Protein AF-A0ABD1M3B3-F1 (afdb_monomer)

InterPro domains:
  IPR004838 Aminotransferases, class-I, pyridoxal-phosphate-binding site [PS00105] (265-278)
  IPR004839 Aminotransferase, class I/classII, large domain [PF00155] (40-420)
  IPR015421 Pyridoxal phosphate-dependent transferase, major domain [G3DSA:3.40.640.10] (62-314)
  IPR015422 Pyridoxal phosphate-dependent transferase, small domain [G3DSA:3.90.1150.10] (28-419)
  IPR015424 Pyridoxal phosphate-dependent transferase [SSF53383] (8-425)
  IPR050478 Ethylene and sulfur compound biosynthesis-related protein [PTHR43795] (4-423)

pLDDT: mean 74.89, std 31.93, range [21.72, 98.94]

Radius of gyration: 35.31 Å; Cα contacts (8 Å, |Δi|>4): 858; chains: 1; bounding box: 116×100×85 Å

Organism: NCBI:txid520843

Mean predicted aligned error: 16.24 Å

Sequence (623 aa):
MALSKIATNDKHGENSPYFDGWKAYDSNPFHPTKNTQGVIQMGLAENQLCFDLIEEWIRNNPKASICTAEGVNWFKYIANFQDYHGLPEFRNAVANFMSKVRGGRVRFDPDRILMSGGATGANELIMFCLADAGDAFLVPSPYYPAFVRDLCWRTRVQLIPVECHSVNNFMITREALEEAYKKAKDDNINVKGLIITNPSNPLGTTMDRETLRSIVGFINEKNIHLVCDEIYAATVFSAPCFVSVSEVMHEIEHCKSDLIHIIYSLSKDLGLPGFRVGIVYSYNDGVVNSGRKMSSFGLVSSQTQHFLAAMLSDENFVERFLAESSRRLAARHSQFTKGLEKVNVTCLPSNAGLFCWMNLRNLLKEKTFEGEMMLWRLIIN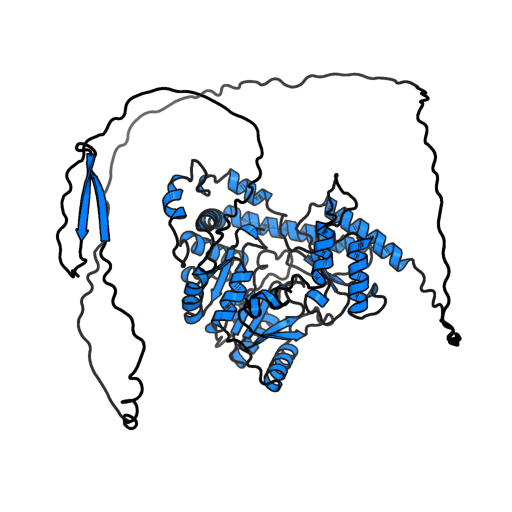EVKLNVSPGSAFGCSEPGWYRVCFANMDDETVDVALKRIRAFVGKETAKPVELKRWKSNLRLSFSSRRFDENVMSPHSPMPHSPLTTLLIFSHSFPTYSNQKSPPKLEICETQTHGVSPVIGLKGCPLYPSIPAFTYDETHFPRTSEMKNKEQLTELRDNLKTSTLLSRRSTTVHVTYKDTESGRIKSRTSMGGHYNSVHQEPEFGPFKEIRIDDDNSWTNLYNMGTLKLQSFIYRYESMGP

Nearest PDB structures (foldseek):
  1iax-assembly1_B  TM=9.905E-01  e=4.269E-64  Solanum lycopersicum
  1iay-assembly1_A-2  TM=9.897E-01  e=6.215E-64  Solanum lycopersicum
  3piu-assembly1_A-2  TM=9.895E-01  e=1.878E-57  Malus domestica
  1b8g-assembly1_B  TM=9.713E-01  e=7.955E-58  Malus domestica
  1ynu-assembly1_A  TM=9.800E-01  e=1.098E-57  Malus domestica

Solvent-accessible surface area (backbone atoms only — not comparable to full-atom values): 38216 Å² total; per-residue (Å²): 134,88,71,54,75,73,78,70,43,80,68,79,47,84,83,40,78,75,46,54,34,55,54,48,27,76,76,35,52,45,32,94,81,89,26,76,80,24,18,41,86,17,59,59,74,36,35,59,85,52,53,68,60,53,52,52,49,48,74,76,40,50,55,42,36,52,89,32,92,74,10,40,86,48,33,72,59,39,75,68,54,74,63,56,76,54,60,66,62,28,35,46,16,51,25,50,43,58,14,52,57,52,73,60,76,47,85,54,64,41,89,34,52,27,49,10,46,14,46,60,38,23,50,29,48,51,38,62,69,63,45,55,70,65,25,28,30,37,32,54,22,49,30,57,56,60,48,64,40,40,42,19,59,86,50,41,30,42,78,44,65,21,73,31,46,74,94,65,74,47,53,78,50,73,65,36,52,51,50,40,52,48,51,36,50,77,71,72,40,56,68,42,28,38,44,48,49,43,33,23,47,51,48,5,31,59,57,54,70,66,52,52,47,52,51,54,50,52,30,56,75,70,71,27,30,38,38,37,35,33,38,31,47,56,30,47,40,42,80,74,74,75,63,57,69,76,62,52,51,79,75,43,84,89,56,61,52,62,34,39,34,36,34,32,31,47,32,45,53,77,35,40,56,90,65,24,45,9,28,34,40,43,67,21,67,69,50,40,60,53,43,35,63,55,14,65,84,25,59,50,49,43,66,56,39,50,30,47,17,52,53,46,59,33,60,69,56,46,54,52,47,51,55,50,48,14,52,50,48,35,52,48,50,50,54,52,53,58,50,34,48,79,62,79,37,52,57,53,89,54,28,21,48,40,39,40,26,32,49,44,50,88,74,35,91,43,90,36,63,69,29,33,54,52,52,49,50,43,37,35,72,74,56,20,37,19,52,37,57,24,63,62,26,57,31,86,56,51,28,33,30,35,40,29,64,30,64,65,60,72,68,59,51,51,52,50,45,52,40,49,44,57,50,50,52,54,64,69,67,54,76,87,74,81,74,75,78,77,90,79,82,86,84,78,89,80,90,81,81,90,84,90,86,92,85,86,90,84,86,85,87,86,85,86,91,81,90,85,90,88,86,86,87,88,82,88,89,88,88,87,83,89,82,83,86,87,79,91,79,87,80,89,79,86,82,85,84,82,82,88,88,91,82,92,84,83,86,82,82,86,83,84,83,82,84,84,79,88,80,90,82,83,86,84,88,87,84,90,82,91,87,89,89,90,88,85,86,87,78,90,89,88,81,89,88,81,92,76,84,87,74,83,80,70,53,76,52,72,50,66,42,87,89,78,72,49,78,48,74,51,76,54,80,89,73,91,84,82,89,82,91,80,87,80,88,78,78,88,81,76,88,81,87,83,83,88,83,90,82,91,78,90,82,86,86,86,78,94,74,82,88,75,85,84,81,85,81,82,82,82,80,79,134

Secondary structure (DSSP, 8-state):
----TTTSSGGGSTTSGGGHHHHHHHHSB-BTTTBTTSBEE-SS----TTHHHHHHHHHH-GGG-TTSTTTGGGHHHHHH---TT--HHHHHHHHHHHHHHTTTSS---GGGEEEEEHHHHHHHHHHHHH--TT-EEEEEES--TTHHHHHHTTT--EEEEEE--GGGTT---HHHHHHHHHHHHHTT--EEEEEEESS-TTT--PPPHHHHHHHHHHHHHHT-EEEEE-TTGGG--SSSPP--HHHHHTTSTT--GGGEEEEEETTSSS--GGGTEEEEEES-HHHHHHHHHHGGGSPPPHHHHHHHHHHHH-HHHHHHHHHHHHHHHHHHHHHHHHHHHTTT-EE----SSSEEEEE-GGG-SSSSHHHHHHHHHHIIIII-EE-EEGGGGT-SSTTEEEEE-SSS-HHHHHHHHHHHHHHHHHHHHS-----------------------------------------------------PPPPPPP-PPP----------------PPPPP--------------------SS-SS-------------PEEEEEE-TTT--EEEEEE----------PPP-PPPP---------------------------------

Foldseek 3Di:
DDDDPLVPDPLLCPPPPQCPLVVQCVVFPDDVPPHPPAFDEFADQFFPLCVVLVVVVCVVCVCLFCPDPNVVVCVVVLVPDQQLLADLLLLVLVQVLVCVLVVVLDGADSSQKGWFQFLLRVLLLLLLLFDAAQAEAEEEPLADLCCSVSNDSVRNYYYQYQAADVVVLRQRDLVSVCVSVVVCVVVVHHYQYYEYEAVGVPAQAGHDLVSLLSRQVSCVVVVHAYEYEDQFSLFFQDDDHHDDNRNNQVVDPPRPQQRYKYKYGCCNLVRPSVQRTIIIGGPHPSSSVSSSVVRSVGPGRSSSSSSSSVQSVPPVSSVCSSVVSSNSSNVQVVLLQVLCVVLVKHWRDHRTGQWTWTAQCVLFPDFDQVSLSVVQCCCCPPLSYSWGFSVSSVHPTGGIIITGGNPDDPVVSVSSSVSVNVVSVVSVPDDPPPPPPPPDDDDDDDDDDDDDDDDDDDDDDDDDDDDDDDDDDDDDDDDDDDDDDDDDDDDDDDDDDDDDDDDDDDDDDDDDDDDDDDDDDDDDDDDDDDDDDDDPPDDDDDDDDDDDDDDQDKDKDWDADPVPRDIDIDIDGDDDDDDDDDDDDDDDDDDDDDDDDDDDDDDDDDDDDDDDDDDDDDDDDDD

Structure (mmCIF, N/CA/C/O backbone):
data_AF-A0ABD1M3B3-F1
#
_entry.id   AF-A0ABD1M3B3-F1
#
loop_
_atom_site.group_PDB
_atom_site.id
_atom_site.type_symbol
_atom_site.label_atom_id
_atom_site.label_alt_id
_atom_site.label_comp_id
_atom_site.label_asym_id
_atom_site.label_entity_id
_atom_site.label_seq_id
_atom_site.pdbx_PDB_ins_code
_atom_site.Cartn_x
_atom_site.Cartn_y
_atom_site.Cartn_z
_atom_site.occupancy
_atom_site.B_iso_or_equiv
_atom_site.auth_seq_id
_atom_site.auth_comp_id
_atom_site.auth_asym_id
_atom_site.auth_atom_id
_atom_site.pdbx_PDB_model_num
ATOM 1 N N . MET A 1 1 ? -26.801 -27.645 -6.910 1.00 53.56 1 MET A N 1
ATOM 2 C CA . MET A 1 1 ? -25.353 -27.738 -6.622 1.00 53.56 1 MET A CA 1
ATOM 3 C C . MET A 1 1 ? -25.037 -26.788 -5.483 1.00 53.56 1 MET A C 1
ATOM 5 O O . MET A 1 1 ? -25.302 -25.604 -5.627 1.00 53.56 1 MET A O 1
ATOM 9 N N . ALA A 1 2 ? -24.548 -27.296 -4.352 1.00 85.56 2 ALA A N 1
ATOM 10 C CA . ALA A 1 2 ? -24.109 -26.459 -3.240 1.00 85.56 2 ALA A CA 1
ATOM 11 C C . ALA A 1 2 ? -22.666 -26.010 -3.510 1.00 85.56 2 ALA A C 1
ATOM 13 O O . ALA A 1 2 ? -21.747 -26.826 -3.476 1.00 85.56 2 ALA A O 1
ATOM 14 N N . LEU A 1 3 ? -22.478 -24.735 -3.847 1.00 92.38 3 LEU A N 1
ATOM 15 C CA . LEU A 1 3 ? -21.152 -24.121 -3.904 1.00 92.38 3 LEU A CA 1
ATOM 16 C C . LEU A 1 3 ? -20.519 -24.109 -2.496 1.00 92.38 3 LEU A C 1
ATOM 18 O O . LEU A 1 3 ? -21.208 -24.273 -1.487 1.00 92.38 3 LEU A O 1
ATOM 22 N N . SER A 1 4 ? -19.196 -23.938 -2.411 1.00 92.50 4 SER A N 1
ATOM 23 C CA . SER A 1 4 ? -18.504 -23.886 -1.116 1.00 92.50 4 SER A CA 1
ATOM 24 C C . SER A 1 4 ? -18.949 -22.671 -0.292 1.00 92.50 4 SER A C 1
ATOM 26 O O . SER A 1 4 ? -19.319 -21.639 -0.848 1.00 92.50 4 SER A O 1
ATOM 28 N N . LYS A 1 5 ? -18.818 -22.742 1.041 1.00 89.69 5 LYS A N 1
ATOM 29 C CA . LYS A 1 5 ? -19.130 -21.606 1.932 1.00 89.69 5 LYS A CA 1
ATOM 30 C C . LYS A 1 5 ? -18.359 -20.328 1.582 1.00 89.69 5 LYS A C 1
ATOM 32 O O . LYS A 1 5 ? -18.838 -19.249 1.896 1.00 89.69 5 LYS A O 1
ATOM 37 N N . ILE A 1 6 ? -17.161 -20.448 1.001 1.00 89.94 6 ILE A N 1
ATOM 38 C CA . ILE A 1 6 ? -16.349 -19.300 0.566 1.00 89.94 6 ILE A CA 1
ATOM 39 C C . ILE A 1 6 ? -16.962 -18.664 -0.684 1.00 89.94 6 ILE A C 1
ATOM 41 O O . ILE A 1 6 ? -17.043 -17.447 -0.762 1.00 89.94 6 ILE A O 1
ATOM 45 N N . ALA A 1 7 ? -17.437 -19.482 -1.625 1.00 89.06 7 ALA A N 1
ATOM 46 C CA . ALA A 1 7 ? -18.037 -19.013 -2.870 1.00 89.06 7 ALA A CA 1
ATOM 47 C C . ALA A 1 7 ? -19.453 -18.435 -2.694 1.00 89.06 7 ALA A C 1
ATOM 49 O O . ALA A 1 7 ? -19.888 -17.652 -3.529 1.00 89.06 7 ALA A O 1
ATOM 50 N N . THR A 1 8 ? -20.182 -18.822 -1.641 1.00 88.06 8 THR A N 1
ATOM 51 C CA . THR A 1 8 ? -21.558 -18.351 -1.389 1.00 88.06 8 THR A CA 1
ATOM 52 C C . THR A 1 8 ? -21.674 -17.300 -0.296 1.00 88.06 8 THR A C 1
ATOM 54 O O . THR A 1 8 ? -22.787 -16.868 -0.012 1.00 88.06 8 THR A O 1
ATOM 57 N N . ASN A 1 9 ? -20.589 -16.954 0.402 1.00 78.25 9 ASN A N 1
ATOM 58 C CA . ASN A 1 9 ? -20.665 -15.933 1.441 1.00 78.25 9 ASN A CA 1
ATOM 59 C C . ASN A 1 9 ? -20.536 -14.532 0.828 1.00 78.25 9 ASN A C 1
ATOM 61 O O . ASN A 1 9 ? -19.706 -14.298 -0.042 1.00 78.25 9 ASN A O 1
ATOM 65 N N . ASP A 1 10 ? -21.306 -13.567 1.330 1.00 73.62 10 ASP A N 1
ATOM 66 C CA . ASP A 1 10 ? -21.228 -12.163 0.892 1.00 73.62 10 ASP A CA 1
ATOM 67 C C . ASP A 1 10 ? -19.967 -11.436 1.410 1.00 73.62 10 ASP A C 1
ATOM 69 O O . ASP A 1 10 ? -19.881 -10.208 1.398 1.00 73.62 10 ASP A O 1
ATOM 73 N N . LYS A 1 11 ? -18.955 -12.183 1.878 1.00 70.75 11 LYS A N 1
ATOM 74 C CA . LYS A 1 11 ? -17.730 -11.631 2.474 1.00 70.75 11 LYS A CA 1
ATOM 75 C C . LYS A 1 11 ? -16.667 -11.246 1.439 1.00 70.75 11 LYS A C 1
ATOM 77 O O . LYS A 1 11 ? -15.611 -10.764 1.832 1.00 70.75 11 LYS A O 1
ATOM 82 N N . HIS A 1 12 ? -16.937 -11.406 0.138 1.00 67.25 12 HIS A N 1
ATOM 83 C CA . HIS A 1 12 ? -16.050 -10.916 -0.929 1.00 67.25 12 HIS A CA 1
ATOM 84 C C . HIS A 1 12 ? -15.931 -9.379 -0.937 1.00 67.25 12 HIS A C 1
ATOM 86 O O . HIS A 1 12 ? -14.924 -8.828 -1.379 1.00 67.25 12 HIS A O 1
ATOM 92 N N . GLY A 1 13 ? -16.942 -8.686 -0.400 1.00 65.00 13 GLY A N 1
ATOM 93 C CA . GLY A 1 13 ? -16.920 -7.243 -0.171 1.00 65.00 13 GLY A CA 1
ATOM 94 C C . GLY A 1 13 ? -17.637 -6.405 -1.229 1.00 65.00 13 GLY A C 1
ATOM 95 O O . GLY A 1 13 ? -17.949 -5.262 -0.931 1.00 65.00 13 GLY A O 1
ATOM 96 N N . GLU A 1 14 ? -17.989 -6.941 -2.403 1.00 65.06 14 GLU A N 1
ATOM 97 C CA . GLU A 1 14 ? -18.651 -6.193 -3.502 1.00 65.06 14 GLU A CA 1
ATOM 98 C C . GLU A 1 14 ? -19.984 -5.525 -3.113 1.00 65.06 14 GLU A C 1
ATOM 100 O O . GLU A 1 14 ? -20.383 -4.511 -3.694 1.00 65.06 14 GLU A O 1
ATOM 105 N N . ASN A 1 15 ? -20.650 -6.062 -2.089 1.00 62.75 15 ASN A N 1
ATOM 106 C CA . ASN A 1 15 ? -21.891 -5.525 -1.530 1.00 62.75 15 ASN A CA 1
ATOM 107 C C . ASN A 1 15 ? -21.659 -4.503 -0.400 1.00 62.75 15 ASN A C 1
ATOM 109 O O . ASN A 1 15 ? -22.619 -4.041 0.214 1.00 62.75 15 ASN A O 1
ATOM 113 N N . SER A 1 16 ? -20.406 -4.140 -0.108 1.00 66.00 16 SER A N 1
ATOM 114 C CA . SER A 1 16 ? -20.088 -3.130 0.901 1.00 66.00 16 SER A CA 1
ATOM 115 C C . SER A 1 16 ? -20.623 -1.757 0.470 1.00 66.00 16 SER A C 1
ATOM 117 O O . SER A 1 16 ? -20.380 -1.350 -0.672 1.00 66.00 16 SER A O 1
ATOM 119 N N . PRO A 1 17 ? -21.270 -0.996 1.377 1.00 59.69 17 PRO A N 1
ATOM 120 C CA . PRO A 1 17 ? -21.697 0.379 1.118 1.00 59.69 17 PRO A CA 1
ATOM 121 C C . PRO A 1 17 ? -20.567 1.268 0.594 1.00 59.69 17 PRO A C 1
ATOM 123 O O . PRO A 1 17 ? -20.832 2.203 -0.143 1.00 59.69 17 PRO A O 1
ATOM 126 N N . TYR A 1 18 ? -19.305 0.942 0.908 1.00 66.94 18 TYR A N 1
ATOM 127 C CA . TYR A 1 18 ? -18.104 1.610 0.398 1.00 66.94 18 TYR A CA 1
ATOM 128 C C . TYR A 1 18 ? -18.037 1.705 -1.139 1.00 66.94 18 TYR A C 1
ATOM 130 O O . TYR A 1 18 ? -17.476 2.661 -1.677 1.00 66.94 18 TYR A O 1
ATOM 138 N N . PHE A 1 19 ? -18.619 0.744 -1.864 1.00 79.00 19 PHE A N 1
ATOM 139 C CA . PHE A 1 19 ? -18.605 0.740 -3.327 1.00 79.00 19 PHE A CA 1
ATOM 140 C C . PHE A 1 19 ? -19.585 1.740 -3.955 1.00 79.00 19 PHE A C 1
ATOM 142 O O . PHE A 1 19 ? -19.525 1.928 -5.169 1.00 79.00 19 PHE A O 1
ATOM 149 N N . ASP A 1 20 ? -20.444 2.422 -3.184 1.00 80.25 20 ASP A N 1
ATOM 150 C CA . ASP A 1 20 ? -21.363 3.432 -3.734 1.00 80.25 20 ASP A CA 1
ATOM 151 C C . ASP A 1 20 ? -20.597 4.558 -4.452 1.00 80.25 20 ASP A C 1
ATOM 153 O O . ASP A 1 20 ? -20.980 4.963 -5.549 1.00 80.25 20 ASP A O 1
ATOM 157 N N . GLY A 1 21 ? -19.468 5.012 -3.895 1.00 82.44 21 GLY A N 1
ATOM 158 C CA . GLY A 1 21 ? -18.613 6.018 -4.534 1.00 82.44 21 GLY A CA 1
ATOM 159 C C . GLY A 1 21 ? -17.979 5.533 -5.839 1.00 82.44 21 GLY A C 1
ATOM 160 O O . GLY A 1 21 ? -17.918 6.279 -6.818 1.00 82.44 21 GLY A O 1
ATOM 161 N N . TRP A 1 22 ? -17.584 4.258 -5.887 1.00 85.25 22 TRP A N 1
ATOM 162 C CA . TRP A 1 22 ? -17.053 3.632 -7.098 1.00 85.25 22 TRP A CA 1
ATOM 163 C C . TRP A 1 22 ? -18.127 3.495 -8.184 1.00 85.25 22 TRP A C 1
ATOM 165 O O . TRP A 1 22 ? -17.922 3.916 -9.317 1.00 85.25 22 TRP A O 1
ATOM 175 N N . LYS A 1 23 ? -19.315 2.996 -7.826 1.00 88.50 23 LYS A N 1
ATOM 176 C CA . LYS A 1 23 ? -20.467 2.877 -8.736 1.00 88.50 23 LYS A CA 1
ATOM 177 C C . LYS A 1 23 ? -20.912 4.245 -9.266 1.00 88.50 23 LYS A C 1
ATOM 179 O O . LYS A 1 23 ? -21.269 4.377 -10.438 1.00 88.50 23 LYS A O 1
ATOM 184 N N . ALA A 1 24 ? -20.877 5.279 -8.427 1.00 89.38 24 ALA A N 1
ATOM 185 C CA . ALA A 1 24 ? -21.174 6.647 -8.839 1.00 89.38 24 ALA A CA 1
ATOM 186 C C . ALA A 1 24 ? -20.135 7.199 -9.828 1.00 89.38 24 ALA A C 1
ATOM 188 O O . ALA A 1 24 ? -20.508 7.891 -10.776 1.00 89.38 24 ALA A O 1
ATOM 189 N N . TYR A 1 25 ? -18.852 6.877 -9.637 1.00 93.06 25 TYR A N 1
ATOM 190 C CA . TYR A 1 25 ? -17.811 7.200 -10.609 1.00 93.06 25 TYR A CA 1
ATOM 191 C C . TYR A 1 25 ? -18.026 6.475 -11.940 1.00 93.06 25 TYR A C 1
ATOM 193 O O . TYR A 1 25 ? -18.108 7.139 -12.968 1.00 93.06 25 TYR A O 1
ATOM 201 N N . ASP A 1 26 ? -18.207 5.154 -11.923 1.00 92.69 26 ASP A N 1
ATOM 202 C CA . ASP A 1 26 ? -18.371 4.351 -13.142 1.00 92.69 26 ASP A CA 1
ATOM 203 C C . ASP A 1 26 ? -19.613 4.757 -13.953 1.00 92.69 26 ASP A C 1
ATOM 205 O O . ASP A 1 26 ? -19.591 4.761 -15.183 1.00 92.69 26 ASP A O 1
ATOM 209 N N . SER A 1 27 ? -20.702 5.132 -13.275 1.00 95.25 27 SER A N 1
ATOM 210 C CA . SER A 1 27 ? -21.942 5.566 -13.933 1.00 95.25 27 SER A CA 1
ATOM 211 C C . SER A 1 27 ? -21.880 6.983 -14.509 1.00 95.25 27 SER A C 1
ATOM 213 O O . SER A 1 27 ? -22.611 7.287 -15.452 1.00 95.25 27 SER A O 1
ATOM 215 N N . ASN A 1 28 ? -21.036 7.862 -13.966 1.00 96.38 28 ASN A N 1
ATOM 216 C CA . ASN A 1 28 ? -20.939 9.253 -14.398 1.00 96.38 28 ASN A CA 1
ATOM 217 C C . ASN A 1 28 ? -19.499 9.786 -14.274 1.00 96.38 28 ASN A C 1
ATOM 219 O O . ASN A 1 28 ? -19.262 10.705 -13.486 1.00 96.38 28 ASN A O 1
ATOM 223 N N . PRO A 1 29 ? -18.525 9.248 -15.028 1.00 97.12 29 PRO A N 1
ATOM 224 C CA . PRO A 1 29 ? -17.118 9.582 -14.837 1.00 97.12 29 PRO A CA 1
ATOM 225 C C . PRO A 1 29 ? -16.820 10.995 -15.335 1.00 97.12 29 PRO A C 1
ATOM 227 O O . PRO A 1 29 ? -17.254 11.393 -16.421 1.00 97.12 29 PRO A O 1
ATOM 230 N N . PHE A 1 30 ? -16.064 11.764 -14.551 1.00 97.69 30 PHE A N 1
ATOM 231 C CA . PHE A 1 30 ? -15.554 13.061 -14.983 1.00 97.69 30 PHE A CA 1
ATOM 232 C C . PHE A 1 30 ? -14.670 12.915 -16.220 1.00 97.69 30 PHE A C 1
ATOM 234 O O . PHE A 1 30 ? -13.826 12.025 -16.306 1.00 97.69 30 PHE A O 1
ATOM 241 N N . HIS A 1 31 ? -14.834 13.844 -17.155 1.00 95.94 31 HIS A N 1
ATOM 242 C CA . HIS A 1 31 ? -13.918 14.022 -18.268 1.00 95.94 31 HIS A CA 1
ATOM 243 C C . HIS A 1 31 ? -13.795 15.522 -18.562 1.00 95.94 31 HIS A C 1
ATOM 245 O O . HIS A 1 31 ? -14.830 16.181 -18.707 1.00 95.94 31 HIS A O 1
ATOM 251 N N . PRO A 1 32 ? -12.575 16.066 -18.735 1.00 91.25 32 PRO A N 1
ATOM 252 C CA . PRO A 1 32 ? -12.340 17.513 -18.823 1.00 91.25 32 PRO A CA 1
ATOM 253 C C . PRO A 1 32 ? -13.091 18.205 -19.969 1.00 91.25 32 PRO A C 1
ATOM 255 O O . PRO A 1 32 ? -13.437 19.375 -19.859 1.00 91.25 32 PRO A O 1
ATOM 258 N N . THR A 1 33 ? -13.381 17.488 -21.058 1.00 93.56 33 THR A N 1
ATOM 259 C CA . THR A 1 33 ? -14.189 17.997 -22.182 1.00 93.56 33 THR A CA 1
ATOM 260 C C . THR A 1 33 ? -15.542 17.300 -22.373 1.00 93.56 33 THR A C 1
ATOM 262 O O . THR A 1 33 ? -16.529 17.968 -22.663 1.00 93.56 33 THR A O 1
ATOM 265 N N . LYS A 1 34 ? -15.625 15.972 -22.211 1.00 96.56 34 LYS A N 1
ATOM 266 C CA . LYS A 1 34 ? -16.842 15.190 -22.505 1.00 96.56 34 LYS A CA 1
ATOM 267 C C . LYS A 1 34 ? -17.871 15.182 -21.374 1.00 96.56 34 LYS A C 1
ATOM 269 O O . LYS A 1 34 ? -19.051 15.006 -21.646 1.00 96.56 34 LYS A O 1
ATOM 274 N N . ASN A 1 35 ? -17.437 15.338 -20.122 1.00 97.06 35 ASN A N 1
ATOM 275 C CA . ASN A 1 35 ? -18.315 15.273 -18.956 1.00 97.06 35 ASN A CA 1
ATOM 276 C C . ASN A 1 35 ? -17.750 16.085 -17.781 1.00 97.06 35 ASN A C 1
ATOM 278 O O . ASN A 1 35 ? -17.280 15.546 -16.775 1.00 97.06 35 ASN A O 1
ATOM 282 N N . THR A 1 36 ? -17.797 17.411 -17.904 1.00 96.31 36 THR A N 1
ATOM 283 C CA . THR A 1 36 ? -17.213 18.339 -16.918 1.00 96.31 36 THR A CA 1
ATOM 284 C C . THR A 1 36 ? -17.933 18.342 -15.570 1.00 96.31 36 THR A C 1
ATOM 286 O O . THR A 1 36 ? -17.390 18.842 -14.584 1.00 96.31 36 THR A O 1
ATOM 289 N N . GLN A 1 37 ? -19.145 17.782 -15.511 1.00 96.50 37 GLN A N 1
ATOM 290 C CA . GLN A 1 37 ? -19.959 17.625 -14.298 1.00 96.50 37 GLN A CA 1
ATOM 291 C C . GLN A 1 37 ? -19.928 16.191 -13.746 1.00 96.50 37 GLN A C 1
ATOM 293 O O . GLN A 1 37 ? -20.610 15.888 -12.767 1.00 96.50 37 GLN A O 1
ATOM 298 N N . GLY A 1 38 ? -19.129 15.306 -14.347 1.00 97.88 38 GLY A N 1
ATOM 299 C CA . GLY A 1 38 ? -18.947 13.944 -13.862 1.00 97.88 38 GLY A CA 1
ATOM 300 C C . GLY A 1 38 ? -18.234 13.887 -12.511 1.00 97.88 38 GLY A C 1
ATOM 301 O O . GLY A 1 38 ? -17.681 14.882 -12.026 1.00 97.88 38 GLY A O 1
ATOM 302 N N . VAL A 1 39 ? -18.257 12.707 -11.905 1.00 98.12 39 VAL A N 1
ATOM 303 C CA . VAL A 1 39 ? -17.599 12.376 -10.643 1.00 98.12 39 VAL A CA 1
ATOM 304 C C . VAL A 1 39 ? -16.090 12.288 -10.857 1.00 98.12 39 VAL A C 1
ATOM 306 O O . VAL A 1 39 ? -15.630 11.544 -11.720 1.00 98.12 39 VAL A O 1
ATOM 309 N N . ILE A 1 40 ? -15.308 13.042 -10.085 1.00 98.38 40 ILE A N 1
ATOM 310 C CA . ILE A 1 40 ? -13.839 12.952 -10.112 1.00 98.38 40 ILE A CA 1
ATOM 311 C C . ILE A 1 40 ? -13.403 11.800 -9.206 1.00 98.38 40 ILE A C 1
ATOM 313 O O . ILE A 1 40 ? -13.858 11.697 -8.064 1.00 98.38 40 ILE A O 1
ATOM 317 N N . GLN A 1 41 ? -12.517 10.943 -9.713 1.00 97.44 41 GLN A N 1
ATOM 318 C CA . GLN A 1 41 ? -11.990 9.803 -8.971 1.00 97.44 41 GLN A CA 1
ATOM 319 C C . GLN A 1 41 ? -10.887 10.240 -8.004 1.00 97.44 41 GLN A C 1
ATOM 321 O O . GLN A 1 41 ? -9.773 10.520 -8.433 1.00 97.44 41 GLN A O 1
ATOM 326 N N . MET A 1 42 ? -11.185 10.251 -6.704 1.00 97.56 42 MET A N 1
ATOM 327 C CA . MET A 1 42 ? -10.226 10.523 -5.623 1.00 97.56 42 MET A CA 1
ATOM 328 C C . MET A 1 42 ? -10.240 9.416 -4.553 1.00 97.56 42 MET A C 1
ATOM 330 O O . MET A 1 42 ? -9.707 9.591 -3.460 1.00 97.56 42 MET A O 1
ATOM 334 N N . GLY A 1 43 ? -10.875 8.273 -4.834 1.00 94.12 43 GLY A N 1
ATOM 335 C CA . GLY A 1 43 ? -10.970 7.138 -3.911 1.00 94.12 43 GLY A CA 1
ATOM 336 C C . GLY A 1 43 ? -9.904 6.067 -4.154 1.00 94.12 43 GLY A C 1
ATOM 337 O O . GLY A 1 43 ? -9.760 5.144 -3.348 1.00 94.12 43 GLY A O 1
ATOM 338 N N . LEU A 1 44 ? -9.160 6.171 -5.258 1.00 91.75 44 LEU A N 1
ATOM 339 C CA . LEU A 1 44 ? -8.229 5.155 -5.737 1.00 91.75 44 LEU A CA 1
ATOM 340 C C . LEU A 1 44 ? -6.779 5.622 -5.591 1.00 91.75 44 LEU A C 1
ATOM 342 O O . LEU A 1 44 ? -6.359 6.603 -6.196 1.00 91.75 44 LEU A O 1
ATOM 346 N N . ALA A 1 45 ? -6.011 4.893 -4.782 1.00 95.56 45 ALA A N 1
ATOM 347 C CA . ALA A 1 45 ? -4.600 5.176 -4.544 1.00 95.56 45 ALA A CA 1
ATOM 348 C C . ALA A 1 45 ? -3.746 4.654 -5.711 1.00 95.56 45 ALA A C 1
ATOM 350 O O . ALA A 1 45 ? -3.196 3.549 -5.641 1.00 95.56 45 ALA A O 1
ATOM 351 N N . GLU A 1 46 ? -3.680 5.441 -6.778 1.00 95.88 46 GLU A N 1
ATOM 352 C CA . GLU A 1 46 ? -2.841 5.237 -7.959 1.00 95.88 46 GLU A CA 1
ATOM 353 C C . GLU A 1 46 ? -1.821 6.362 -8.085 1.00 95.88 46 GLU A C 1
ATOM 355 O O . GLU A 1 46 ? -2.122 7.509 -7.762 1.00 95.88 46 GLU A O 1
ATOM 360 N N . ASN A 1 47 ? -0.621 6.020 -8.551 1.00 98.19 47 ASN A N 1
ATOM 361 C CA . ASN A 1 47 ? 0.419 6.992 -8.848 1.00 98.19 47 ASN A CA 1
ATOM 362 C C . ASN A 1 47 ? 0.613 7.061 -10.359 1.00 98.19 47 ASN A C 1
ATOM 364 O O . ASN A 1 47 ? 1.106 6.111 -10.958 1.00 98.19 47 ASN A O 1
ATOM 368 N N . GLN A 1 48 ? 0.207 8.174 -10.957 1.00 98.12 48 GLN A N 1
ATOM 369 C CA . GLN A 1 48 ? 0.367 8.447 -12.386 1.00 98.12 48 GLN A CA 1
ATOM 370 C C . GLN A 1 48 ? 1.334 9.615 -12.626 1.00 98.12 48 GLN A C 1
ATOM 372 O O . GLN A 1 48 ? 1.571 10.009 -13.764 1.00 98.12 48 GLN A O 1
ATOM 377 N N . LEU A 1 49 ? 1.921 10.171 -11.558 1.00 98.12 49 LEU A N 1
ATOM 378 C CA . LEU A 1 49 ? 2.709 11.400 -11.624 1.00 98.12 49 LEU A CA 1
ATOM 379 C C . LEU A 1 49 ? 4.068 11.225 -12.308 1.00 98.12 49 LEU A C 1
ATOM 381 O O . LEU A 1 49 ? 4.717 12.235 -12.548 1.00 98.12 49 LEU A O 1
ATOM 385 N N . CYS A 1 50 ? 4.519 9.997 -12.587 1.00 98.19 50 CYS A N 1
ATOM 386 C CA . CYS A 1 50 ? 5.871 9.708 -13.088 1.00 98.19 50 CYS A CA 1
ATOM 387 C C . CYS A 1 50 ? 5.913 8.741 -14.281 1.00 98.19 50 CYS A C 1
ATOM 389 O O . CYS A 1 50 ? 6.971 8.175 -14.570 1.00 98.19 50 CYS A O 1
ATOM 391 N N . PHE A 1 51 ? 4.790 8.511 -14.968 1.00 98.06 51 PHE A N 1
ATOM 392 C CA . PHE A 1 51 ? 4.779 7.618 -16.132 1.00 98.06 51 PHE A CA 1
ATOM 393 C C . PHE A 1 51 ? 5.624 8.133 -17.292 1.00 98.06 51 PHE A C 1
ATOM 395 O O . PHE A 1 51 ? 6.254 7.328 -17.966 1.00 98.06 51 PHE A O 1
ATOM 402 N N . ASP A 1 52 ? 5.742 9.447 -17.463 1.00 98.50 52 ASP A N 1
ATOM 403 C CA . ASP A 1 52 ? 6.648 10.069 -18.431 1.00 98.50 52 ASP A CA 1
ATOM 404 C C . ASP A 1 52 ? 8.100 9.588 -18.276 1.00 98.50 52 ASP A C 1
ATOM 406 O O . ASP A 1 52 ? 8.753 9.320 -19.282 1.00 98.50 52 ASP A O 1
ATOM 410 N N . LEU A 1 53 ? 8.587 9.406 -17.041 1.00 98.69 53 LEU A N 1
ATOM 411 C CA . LEU A 1 53 ? 9.945 8.911 -16.779 1.00 98.69 53 LEU A CA 1
ATOM 412 C C . LEU A 1 53 ? 10.108 7.450 -17.211 1.00 98.69 53 LEU A C 1
ATOM 414 O O . LEU A 1 53 ? 11.125 7.082 -17.797 1.00 98.69 53 LEU A O 1
ATOM 418 N N . ILE A 1 54 ? 9.105 6.617 -16.921 1.00 98.62 54 ILE A N 1
ATOM 419 C CA . ILE A 1 54 ? 9.100 5.197 -17.294 1.00 98.62 54 ILE A CA 1
ATOM 420 C C . ILE A 1 54 ? 8.981 5.061 -18.816 1.00 98.62 54 ILE A C 1
ATOM 422 O O . ILE A 1 54 ? 9.717 4.292 -19.424 1.00 98.62 54 ILE A O 1
ATOM 426 N N . GLU A 1 55 ? 8.100 5.828 -19.456 1.00 98.62 55 GLU A N 1
ATOM 427 C CA . GLU A 1 55 ? 7.946 5.833 -20.910 1.00 98.62 55 GLU A CA 1
ATOM 428 C C . GLU A 1 55 ? 9.206 6.324 -21.631 1.00 98.62 55 GLU A C 1
ATOM 430 O O . GLU A 1 55 ? 9.596 5.742 -22.644 1.00 98.62 55 GLU A O 1
ATOM 435 N N . GLU A 1 56 ? 9.857 7.376 -21.121 1.00 98.69 56 GLU A N 1
ATOM 436 C CA . GLU A 1 56 ? 11.156 7.847 -21.614 1.00 98.69 56 GLU A CA 1
ATOM 437 C C . GLU A 1 56 ? 12.197 6.726 -21.528 1.00 98.69 56 GLU A C 1
ATOM 439 O O . GLU A 1 56 ? 12.868 6.427 -22.519 1.00 98.69 56 GLU A O 1
ATOM 444 N N . TRP A 1 57 ? 12.281 6.049 -20.378 1.00 98.69 57 TRP A N 1
ATOM 445 C CA . TRP A 1 57 ? 13.194 4.926 -20.190 1.00 98.69 57 TRP A CA 1
ATOM 446 C C . TRP A 1 57 ? 12.906 3.778 -21.163 1.00 98.69 57 TRP A C 1
ATOM 448 O O . TRP A 1 57 ? 13.831 3.277 -21.798 1.00 98.69 57 TRP A O 1
ATOM 458 N N . ILE A 1 58 ? 11.636 3.402 -21.348 1.00 98.50 58 ILE A N 1
ATOM 459 C CA . ILE A 1 58 ? 11.223 2.339 -22.278 1.00 98.50 58 ILE A CA 1
ATOM 460 C C . ILE A 1 58 ? 11.671 2.657 -23.708 1.00 98.50 58 ILE A C 1
ATOM 462 O O . ILE A 1 58 ? 12.252 1.795 -24.367 1.00 98.50 58 ILE A O 1
ATOM 466 N N . ARG A 1 59 ? 11.435 3.886 -24.191 1.00 98.12 59 ARG A N 1
ATOM 467 C CA . ARG A 1 59 ? 11.823 4.294 -25.555 1.00 98.12 59 ARG A CA 1
ATOM 468 C C . ARG A 1 59 ? 13.336 4.216 -25.771 1.00 98.12 59 ARG A C 1
ATOM 470 O O . ARG A 1 59 ? 13.769 3.866 -26.864 1.00 98.12 59 ARG A O 1
ATOM 477 N N . ASN A 1 60 ? 14.121 4.498 -24.733 1.00 98.31 60 ASN A N 1
ATOM 478 C CA . ASN A 1 60 ? 15.583 4.468 -24.789 1.00 98.31 60 ASN A CA 1
ATOM 479 C C . ASN A 1 60 ? 16.180 3.066 -24.570 1.00 98.31 60 ASN A C 1
ATOM 481 O O . ASN A 1 60 ? 17.357 2.856 -24.858 1.00 98.31 60 ASN A O 1
ATOM 485 N N . ASN A 1 61 ? 15.389 2.097 -24.096 1.00 98.25 61 ASN A N 1
ATOM 486 C CA . ASN A 1 61 ? 15.854 0.757 -23.728 1.00 98.25 61 ASN A CA 1
ATOM 487 C C . ASN A 1 61 ? 15.025 -0.363 -24.391 1.00 98.25 61 ASN A C 1
ATOM 489 O O . ASN A 1 61 ? 14.498 -1.238 -23.696 1.00 98.25 61 ASN A O 1
ATOM 493 N N . PRO A 1 62 ? 14.933 -0.421 -25.736 1.00 97.25 62 PRO A N 1
ATOM 494 C CA . PRO A 1 62 ? 14.082 -1.395 -26.428 1.00 97.25 62 PRO A CA 1
ATOM 495 C C . PRO A 1 62 ? 14.460 -2.857 -26.133 1.00 97.25 62 PRO A C 1
ATOM 497 O O . PRO A 1 62 ? 13.592 -3.729 -26.142 1.00 97.25 62 PRO A O 1
ATOM 500 N N . LYS A 1 63 ? 15.728 -3.129 -25.789 1.00 96.75 63 LYS A N 1
ATOM 501 C CA . LYS A 1 63 ? 16.234 -4.461 -25.401 1.00 96.75 63 LYS A CA 1
ATOM 502 C C . LYS A 1 63 ? 15.559 -5.055 -24.162 1.00 96.75 63 LYS A C 1
ATOM 504 O O . LYS A 1 63 ? 15.589 -6.269 -24.004 1.00 96.75 63 LYS A O 1
ATOM 509 N N . ALA A 1 64 ? 14.972 -4.227 -23.295 1.00 97.19 64 ALA A N 1
ATOM 510 C CA . ALA A 1 64 ? 14.308 -4.684 -22.074 1.00 97.19 64 ALA A CA 1
ATOM 511 C C . ALA A 1 64 ? 12.970 -5.402 -22.341 1.00 97.19 64 ALA A C 1
ATOM 513 O O . ALA A 1 64 ? 12.419 -6.046 -21.450 1.00 97.19 64 ALA A O 1
ATOM 514 N N . SER A 1 65 ? 12.423 -5.285 -23.555 1.00 96.44 65 SER A N 1
ATOM 515 C CA . SER A 1 65 ? 11.191 -5.959 -23.959 1.00 96.44 65 SER A CA 1
ATOM 516 C C . SER A 1 65 ? 11.494 -7.108 -24.913 1.00 96.44 65 SER A C 1
ATOM 518 O O . SER A 1 65 ? 12.087 -6.916 -25.966 1.00 96.44 65 SER A O 1
ATOM 520 N N . ILE A 1 66 ? 10.989 -8.302 -24.605 1.00 97.00 66 ILE A N 1
ATOM 521 C CA . ILE A 1 66 ? 11.116 -9.483 -25.479 1.00 97.00 66 ILE A CA 1
ATOM 522 C C . ILE A 1 66 ? 10.277 -9.390 -26.767 1.00 97.00 66 ILE A C 1
ATOM 524 O O . ILE A 1 66 ? 10.312 -10.301 -27.590 1.00 97.00 66 ILE A O 1
ATOM 528 N N . CYS A 1 67 ? 9.484 -8.326 -26.922 1.00 96.06 67 CYS A N 1
ATOM 529 C CA . CYS A 1 67 ? 8.611 -8.091 -28.073 1.00 96.06 67 CYS A CA 1
ATOM 530 C C . CYS A 1 67 ? 9.166 -7.027 -29.036 1.00 96.06 67 CYS A C 1
ATOM 532 O O . CYS A 1 67 ? 8.435 -6.550 -29.901 1.00 96.06 67 CYS A O 1
ATOM 534 N N . THR A 1 68 ? 10.431 -6.635 -28.884 1.00 96.75 68 THR A N 1
ATOM 535 C CA . THR A 1 68 ? 11.145 -5.735 -29.802 1.00 96.75 68 THR A CA 1
ATOM 536 C C . THR A 1 68 ? 12.149 -6.517 -30.644 1.00 96.75 68 THR A C 1
ATOM 538 O O . THR A 1 68 ? 12.526 -7.639 -30.295 1.00 96.75 68 THR A O 1
ATOM 541 N N . ALA A 1 69 ? 12.615 -5.925 -31.747 1.00 97.31 69 ALA A N 1
ATOM 542 C CA . ALA A 1 69 ? 13.643 -6.539 -32.587 1.00 97.31 69 ALA A CA 1
ATOM 543 C C . ALA A 1 69 ? 14.947 -6.782 -31.805 1.00 97.31 69 ALA A C 1
ATOM 545 O O . ALA A 1 69 ? 15.647 -7.763 -32.035 1.00 97.31 69 ALA A O 1
ATOM 546 N N . GLU A 1 70 ? 15.251 -5.912 -30.844 1.00 96.50 70 GLU A N 1
ATOM 547 C CA . GLU A 1 70 ? 16.461 -5.958 -30.037 1.00 96.50 70 GLU A CA 1
ATOM 548 C C . GLU A 1 70 ? 16.375 -6.958 -28.874 1.00 96.50 70 GLU A C 1
ATOM 550 O O . GLU A 1 70 ? 17.411 -7.464 -28.437 1.00 96.50 70 GLU A O 1
ATOM 555 N N . GLY A 1 71 ? 15.171 -7.247 -28.362 1.00 96.62 71 GLY A N 1
ATOM 556 C CA . GLY A 1 71 ? 14.955 -8.160 -27.233 1.00 96.62 71 GLY A CA 1
ATOM 557 C C . GLY A 1 71 ? 14.455 -9.561 -27.605 1.00 96.62 71 GLY A C 1
ATOM 558 O O . GLY A 1 71 ? 14.521 -10.465 -26.770 1.00 96.62 71 GLY A O 1
ATOM 559 N N . VAL A 1 72 ? 14.003 -9.790 -28.846 1.00 97.50 72 VAL A N 1
ATOM 560 C CA . VAL A 1 72 ? 13.374 -11.058 -29.284 1.00 97.50 72 VAL A CA 1
ATOM 561 C C . VAL A 1 72 ? 14.234 -12.306 -29.036 1.00 97.50 72 VAL A C 1
ATOM 563 O O . VAL A 1 72 ? 13.699 -13.387 -28.792 1.00 97.50 72 VAL A O 1
ATOM 566 N N . ASN A 1 73 ? 15.564 -12.171 -29.000 1.00 96.88 73 ASN A N 1
ATOM 567 C CA . ASN A 1 73 ? 16.483 -13.280 -28.717 1.00 96.88 73 ASN A CA 1
ATOM 568 C C . ASN A 1 73 ? 16.269 -13.908 -27.327 1.00 96.88 73 ASN A C 1
ATOM 570 O O . ASN A 1 73 ? 16.552 -15.090 -27.134 1.00 96.88 73 ASN A O 1
ATOM 574 N N . TRP A 1 74 ? 15.722 -13.153 -26.370 1.00 97.19 74 TRP A N 1
ATOM 575 C CA . TRP A 1 74 ? 15.391 -13.651 -25.034 1.00 97.19 74 TRP A CA 1
ATOM 576 C C . TRP A 1 74 ? 14.023 -14.336 -24.960 1.00 97.19 74 TRP A C 1
ATOM 578 O O . TRP A 1 74 ? 13.751 -15.029 -23.978 1.00 97.19 74 TRP A O 1
ATOM 588 N N . PHE A 1 75 ? 13.172 -14.203 -25.987 1.00 98.12 75 PHE A N 1
ATOM 589 C CA . PHE A 1 75 ? 11.784 -14.671 -25.956 1.00 98.12 75 PHE A CA 1
ATOM 590 C C . PHE A 1 75 ? 11.672 -16.141 -25.549 1.00 98.12 75 PHE A C 1
ATOM 592 O O . PHE A 1 75 ? 10.936 -16.461 -24.621 1.00 98.12 75 PHE A O 1
ATOM 599 N N . LYS A 1 76 ? 12.436 -17.039 -26.186 1.00 97.88 76 LYS A N 1
ATOM 600 C CA . LYS A 1 76 ? 12.353 -18.483 -25.909 1.00 97.88 76 LYS A CA 1
ATOM 601 C C . LYS A 1 76 ? 12.712 -18.822 -24.460 1.00 97.88 76 LYS A C 1
ATOM 603 O O . LYS A 1 76 ? 12.078 -19.697 -23.873 1.00 97.88 76 LYS A O 1
ATOM 608 N N . TYR A 1 77 ? 13.730 -18.164 -23.905 1.00 97.94 77 TYR A N 1
ATOM 609 C CA . TYR A 1 77 ? 14.151 -18.380 -22.521 1.00 97.94 77 TYR A CA 1
ATOM 610 C C . TYR A 1 77 ? 13.084 -17.863 -21.553 1.00 97.94 77 TYR A C 1
ATOM 612 O O . TYR A 1 77 ? 12.588 -18.614 -20.718 1.00 97.94 77 TYR A O 1
ATOM 620 N N . ILE A 1 78 ? 12.658 -16.611 -21.734 1.00 98.38 78 ILE A N 1
ATOM 621 C CA . ILE A 1 78 ? 11.694 -15.953 -20.851 1.00 98.38 78 ILE A CA 1
ATOM 622 C C . ILE A 1 78 ? 10.319 -16.624 -20.908 1.00 98.38 78 ILE A C 1
ATOM 624 O O . ILE A 1 78 ? 9.722 -16.867 -19.863 1.00 98.38 78 ILE A O 1
ATOM 628 N N . ALA A 1 79 ? 9.831 -16.993 -22.092 1.00 97.94 79 ALA A N 1
ATOM 629 C CA . ALA A 1 79 ? 8.524 -17.627 -22.252 1.00 97.94 79 ALA A CA 1
ATOM 630 C C . ALA A 1 79 ? 8.430 -19.009 -21.578 1.00 97.94 79 ALA A C 1
ATOM 632 O O . ALA A 1 79 ? 7.357 -19.380 -21.115 1.00 97.94 79 ALA A O 1
ATOM 633 N N . ASN A 1 80 ? 9.534 -19.764 -21.508 1.00 98.06 80 ASN A N 1
ATOM 634 C CA . ASN A 1 80 ? 9.557 -21.091 -20.878 1.00 98.06 80 ASN A CA 1
ATOM 635 C C . ASN A 1 80 ? 9.940 -21.062 -19.389 1.00 98.06 80 ASN A C 1
ATOM 637 O O . ASN A 1 80 ? 9.762 -22.068 -18.694 1.00 98.06 80 ASN A O 1
ATOM 641 N N . PHE A 1 81 ? 10.488 -19.944 -18.899 1.00 98.50 81 PHE A N 1
ATOM 642 C CA . PHE A 1 81 ? 10.922 -19.810 -17.513 1.00 98.50 81 PHE A CA 1
ATOM 643 C C . PHE A 1 81 ? 9.724 -19.839 -16.557 1.00 98.50 81 PHE A C 1
ATOM 645 O O . PHE A 1 81 ? 8.845 -18.980 -16.613 1.00 98.50 81 PHE A O 1
ATOM 652 N N . GLN A 1 82 ? 9.721 -20.814 -15.651 1.00 97.25 82 GLN A N 1
ATOM 653 C CA . GLN A 1 82 ? 8.618 -21.072 -14.717 1.00 97.25 82 GLN A CA 1
ATOM 654 C C . GLN A 1 82 ? 9.094 -21.390 -13.292 1.00 97.25 82 GLN A C 1
ATOM 656 O O . GLN A 1 82 ? 8.313 -21.864 -12.469 1.00 97.25 82 GLN A O 1
ATOM 661 N N . ASP A 1 83 ? 10.378 -21.164 -12.996 1.00 98.00 83 ASP A N 1
ATOM 662 C CA . ASP A 1 83 ? 10.925 -21.412 -11.664 1.00 98.00 83 ASP A CA 1
ATOM 663 C C . ASP A 1 83 ? 10.296 -20.442 -10.651 1.00 98.00 83 ASP A C 1
ATOM 665 O O . ASP A 1 83 ? 10.320 -19.219 -10.828 1.00 98.00 83 ASP A O 1
ATOM 669 N N . TYR A 1 84 ? 9.745 -20.991 -9.568 1.00 95.94 84 TYR A N 1
ATOM 670 C CA . TYR A 1 84 ? 9.096 -20.226 -8.507 1.00 95.94 84 TYR A CA 1
ATOM 671 C C . TYR A 1 84 ? 10.062 -19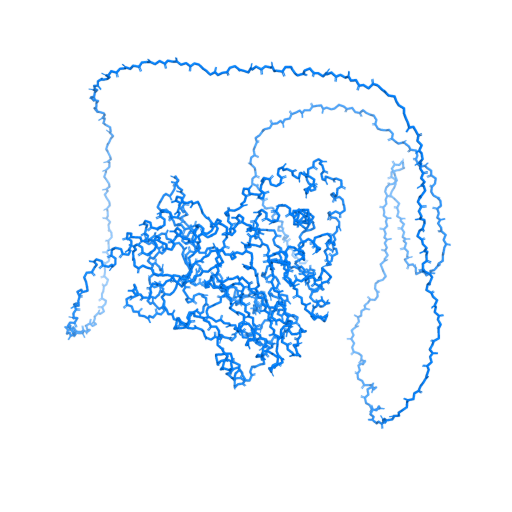.368 -7.676 1.00 95.94 84 TYR A C 1
ATOM 673 O O . TYR A 1 84 ? 9.613 -18.518 -6.903 1.00 95.94 84 TYR A O 1
ATOM 681 N N . HIS A 1 85 ? 11.378 -19.563 -7.823 1.00 97.19 85 HIS A N 1
ATOM 682 C CA . HIS A 1 85 ? 12.383 -18.641 -7.302 1.00 97.19 85 HIS A CA 1
ATOM 683 C C . HIS A 1 85 ? 12.339 -17.312 -8.055 1.00 97.19 85 HIS A C 1
ATOM 685 O O . HIS A 1 85 ? 12.657 -16.288 -7.473 1.00 97.19 85 HIS A O 1
ATOM 691 N N . GLY A 1 86 ? 11.923 -17.294 -9.322 1.00 97.81 86 GLY A N 1
ATOM 692 C CA . GLY A 1 86 ? 12.012 -16.109 -10.169 1.00 97.81 86 GLY A CA 1
ATOM 693 C C . GLY A 1 86 ? 13.394 -15.899 -10.767 1.00 97.81 86 GLY A C 1
ATOM 694 O O . GLY A 1 86 ? 14.392 -16.459 -10.301 1.00 97.81 86 GLY A O 1
ATOM 695 N N . LEU A 1 87 ? 13.433 -15.073 -11.811 1.00 98.62 87 LEU A N 1
ATOM 696 C CA . LEU A 1 87 ? 14.662 -14.715 -12.506 1.00 98.62 87 LEU A CA 1
ATOM 697 C C . LEU A 1 87 ? 15.667 -14.135 -11.497 1.00 98.62 87 LEU A C 1
ATOM 699 O O . LEU A 1 87 ? 15.317 -13.199 -10.765 1.00 98.62 87 LEU A O 1
ATOM 703 N N . PRO A 1 88 ? 16.900 -14.668 -11.426 1.00 98.56 88 PRO A N 1
ATOM 704 C CA . PRO A 1 88 ? 17.917 -14.155 -10.514 1.00 98.56 88 PRO A CA 1
ATOM 705 C C . PRO A 1 88 ? 18.149 -12.651 -10.676 1.00 98.56 88 PRO A C 1
ATOM 707 O O . PRO A 1 88 ? 18.226 -11.926 -9.687 1.00 98.56 88 PRO A O 1
ATOM 710 N N . GLU A 1 89 ? 18.196 -12.153 -11.910 1.00 98.62 89 GLU A N 1
ATOM 711 C CA . GLU A 1 89 ? 18.409 -10.738 -12.224 1.00 98.62 89 GLU A CA 1
ATOM 712 C C . GLU A 1 89 ? 17.273 -9.870 -11.671 1.00 98.62 89 GLU A C 1
ATOM 714 O O . GLU A 1 89 ? 17.520 -8.805 -11.112 1.00 98.62 89 GLU A O 1
ATOM 719 N N . PHE A 1 90 ? 16.031 -10.358 -11.745 1.00 98.81 90 PHE A N 1
ATOM 720 C CA . PHE A 1 90 ? 14.870 -9.667 -11.190 1.00 98.81 90 PHE A CA 1
ATOM 721 C C . PHE A 1 90 ? 14.933 -9.584 -9.664 1.00 98.81 90 PHE A C 1
ATOM 723 O O . PHE A 1 90 ? 14.748 -8.506 -9.102 1.00 98.81 90 PHE A O 1
ATOM 730 N N . ARG A 1 91 ? 15.239 -10.695 -8.982 1.00 98.69 91 ARG A N 1
ATOM 731 C CA . ARG A 1 91 ? 15.377 -10.699 -7.517 1.00 98.69 91 ARG A CA 1
ATOM 732 C C . ARG A 1 91 ? 16.487 -9.765 -7.051 1.00 98.69 91 ARG A C 1
ATOM 734 O O . ARG A 1 91 ? 16.267 -8.984 -6.131 1.00 98.69 91 ARG A O 1
ATOM 741 N N . ASN A 1 92 ? 17.641 -9.792 -7.716 1.00 98.81 92 ASN A N 1
ATOM 742 C CA . ASN A 1 92 ? 18.743 -8.872 -7.436 1.00 98.81 92 ASN A CA 1
ATOM 743 C C . ASN A 1 92 ? 18.319 -7.407 -7.617 1.00 98.81 92 ASN A C 1
ATOM 745 O O . ASN A 1 92 ? 18.540 -6.584 -6.729 1.00 98.81 92 ASN A O 1
ATOM 749 N N . ALA A 1 93 ? 17.662 -7.084 -8.733 1.00 98.88 93 ALA A N 1
ATOM 750 C CA . ALA A 1 93 ? 17.226 -5.723 -9.020 1.00 98.88 93 ALA A CA 1
ATOM 751 C C . ALA A 1 93 ? 16.185 -5.219 -8.003 1.00 98.88 93 ALA A C 1
ATOM 753 O O . ALA A 1 93 ? 16.292 -4.095 -7.516 1.00 98.88 93 ALA A O 1
ATOM 754 N N . VAL A 1 94 ? 15.226 -6.062 -7.605 1.00 98.75 94 VAL A N 1
ATOM 755 C CA . VAL A 1 94 ? 14.238 -5.728 -6.565 1.00 98.75 94 VAL A CA 1
ATOM 756 C C . VAL A 1 94 ? 14.893 -5.556 -5.194 1.00 98.75 94 VAL A C 1
ATOM 758 O O . VAL A 1 94 ? 14.579 -4.588 -4.504 1.00 98.75 94 VAL A O 1
ATOM 761 N N . ALA A 1 95 ? 15.812 -6.441 -4.795 1.00 98.81 95 ALA A N 1
ATOM 762 C CA . ALA A 1 95 ? 16.535 -6.325 -3.526 1.00 98.81 95 ALA A CA 1
ATOM 763 C C . ALA A 1 95 ? 17.319 -5.004 -3.443 1.00 98.81 95 ALA A C 1
ATOM 765 O O . ALA A 1 95 ? 17.238 -4.279 -2.445 1.00 98.81 95 ALA A O 1
ATOM 766 N N . ASN A 1 96 ? 18.022 -4.660 -4.526 1.00 98.75 96 ASN A N 1
ATOM 767 C CA . ASN A 1 96 ? 18.766 -3.409 -4.644 1.00 98.75 96 ASN A CA 1
ATOM 768 C C . ASN A 1 96 ? 17.834 -2.195 -4.633 1.00 98.75 96 ASN A C 1
ATOM 770 O O . ASN A 1 96 ? 18.094 -1.237 -3.907 1.00 98.75 96 ASN A O 1
ATOM 774 N N . PHE A 1 97 ? 16.719 -2.245 -5.363 1.00 98.88 97 PHE A N 1
ATOM 775 C CA . PHE A 1 97 ? 15.714 -1.185 -5.347 1.00 98.88 97 PHE A CA 1
ATOM 776 C C . PHE A 1 97 ? 15.142 -0.974 -3.938 1.00 98.88 97 PHE A C 1
ATOM 778 O O . PHE A 1 97 ? 15.147 0.148 -3.438 1.00 98.88 97 PHE A O 1
ATOM 785 N N . MET A 1 98 ? 14.746 -2.044 -3.239 1.00 98.81 98 MET A N 1
ATOM 786 C CA . MET A 1 98 ? 14.284 -1.976 -1.846 1.00 98.81 98 MET A CA 1
ATOM 787 C C . MET A 1 98 ? 15.342 -1.359 -0.916 1.00 98.81 98 MET A C 1
ATOM 789 O O . MET A 1 98 ? 15.000 -0.563 -0.037 1.00 98.81 98 MET A O 1
ATOM 793 N N . SER A 1 99 ? 16.624 -1.677 -1.113 1.00 98.62 99 SER A N 1
ATOM 794 C CA . SER A 1 99 ? 17.726 -1.046 -0.376 1.00 98.62 99 SER A CA 1
ATOM 795 C C . SER A 1 99 ? 17.841 0.454 -0.687 1.00 98.62 99 SER A C 1
ATOM 797 O O . SER A 1 99 ? 17.873 1.265 0.242 1.00 98.62 99 SER A O 1
ATOM 799 N N . LYS A 1 100 ? 17.811 0.853 -1.969 1.00 98.31 100 LYS A N 1
ATOM 800 C CA . LYS A 1 100 ? 17.873 2.265 -2.400 1.00 98.31 100 LYS A CA 1
ATOM 801 C C . LYS A 1 100 ? 16.701 3.093 -1.869 1.00 98.31 100 LYS A C 1
ATOM 803 O O . LYS A 1 100 ? 16.917 4.199 -1.383 1.00 98.31 100 LYS A O 1
ATOM 808 N N . VAL A 1 101 ? 15.487 2.542 -1.856 1.00 98.06 101 VAL A N 1
ATOM 809 C CA . VAL A 1 101 ? 14.295 3.177 -1.256 1.00 98.06 101 VAL A CA 1
ATOM 810 C C . VAL A 1 101 ? 14.497 3.495 0.232 1.00 98.06 101 VAL A C 1
ATOM 812 O O . VAL A 1 101 ? 13.980 4.485 0.742 1.00 98.06 101 VAL A O 1
ATOM 815 N N . ARG A 1 102 ? 15.312 2.697 0.930 1.00 97.50 102 ARG A N 1
ATOM 816 C CA . ARG A 1 102 ? 15.708 2.906 2.334 1.00 97.50 102 ARG A CA 1
ATOM 817 C C . ARG A 1 102 ? 17.046 3.649 2.453 1.00 97.50 102 ARG A C 1
ATOM 819 O O . ARG A 1 102 ? 17.745 3.531 3.456 1.00 97.50 102 ARG A O 1
ATOM 826 N N . GLY A 1 103 ? 17.436 4.399 1.421 1.00 96.44 103 GLY A N 1
ATOM 827 C CA . GLY A 1 103 ? 18.674 5.181 1.372 1.00 96.44 103 GLY A CA 1
ATOM 828 C C . GLY A 1 103 ? 19.952 4.354 1.529 1.00 96.44 103 GLY A C 1
ATOM 829 O O . GLY A 1 103 ? 20.938 4.869 2.042 1.00 96.44 103 GLY A O 1
ATOM 830 N N . GLY A 1 104 ? 19.924 3.063 1.182 1.00 95.94 104 GLY A N 1
ATOM 831 C CA . GLY A 1 104 ? 21.062 2.154 1.332 1.00 95.94 104 GLY A CA 1
ATOM 832 C C . GLY A 1 104 ? 21.392 1.764 2.778 1.00 95.94 104 GLY A C 1
ATOM 833 O O . GLY A 1 104 ? 22.415 1.122 3.009 1.00 95.94 104 GLY A O 1
ATOM 834 N N . ARG A 1 105 ? 20.548 2.124 3.759 1.00 96.06 105 ARG A N 1
ATOM 835 C CA . ARG A 1 105 ? 20.799 1.867 5.192 1.00 96.06 105 ARG A CA 1
ATOM 836 C C . ARG A 1 105 ? 20.676 0.393 5.581 1.00 96.06 105 ARG A C 1
ATOM 838 O O . ARG A 1 105 ? 21.253 -0.025 6.576 1.00 96.06 105 ARG A O 1
ATOM 845 N N . VAL A 1 106 ? 19.945 -0.391 4.790 1.00 96.75 106 VAL A N 1
ATOM 846 C CA . VAL A 1 106 ? 19.772 -1.840 4.963 1.00 96.75 106 VAL A CA 1
ATOM 847 C C . VAL A 1 106 ? 19.906 -2.553 3.627 1.00 96.75 106 VAL A C 1
ATOM 849 O O . VAL A 1 106 ? 19.587 -1.990 2.578 1.00 96.75 106 VAL A O 1
ATOM 852 N N . ARG A 1 107 ? 20.367 -3.804 3.664 1.00 97.31 107 ARG A N 1
ATOM 853 C CA . ARG A 1 107 ? 20.488 -4.681 2.494 1.00 97.31 107 ARG A CA 1
ATOM 854 C C . ARG A 1 107 ? 19.502 -5.837 2.602 1.00 97.31 107 ARG A C 1
ATOM 856 O O . ARG A 1 107 ? 19.227 -6.315 3.699 1.00 97.31 107 ARG A O 1
ATOM 863 N N . PHE A 1 108 ? 19.009 -6.283 1.454 1.00 98.50 108 PHE A N 1
ATOM 864 C CA . PHE A 1 108 ? 18.100 -7.416 1.342 1.00 98.50 108 PHE A CA 1
ATOM 865 C C . PHE A 1 108 ? 18.792 -8.534 0.577 1.00 98.50 108 PHE A C 1
ATOM 867 O O . PHE A 1 108 ? 19.387 -8.290 -0.470 1.00 98.50 108 PHE A O 1
ATOM 874 N N . ASP A 1 109 ? 18.716 -9.747 1.110 1.00 98.62 109 ASP A N 1
ATOM 875 C CA . ASP A 1 109 ? 19.200 -10.938 0.427 1.00 98.62 109 ASP A CA 1
ATOM 876 C C . ASP A 1 109 ? 18.218 -11.320 -0.701 1.00 98.62 109 ASP A C 1
ATOM 878 O O . ASP A 1 109 ? 17.052 -11.628 -0.420 1.00 98.62 109 ASP A O 1
ATOM 882 N N . PRO A 1 110 ? 18.640 -11.311 -1.978 1.00 98.69 110 PRO A N 1
ATOM 883 C CA . PRO A 1 110 ? 17.775 -11.690 -3.090 1.00 98.69 110 PRO A CA 1
ATOM 884 C C . PRO A 1 110 ? 17.264 -13.134 -2.982 1.00 98.69 110 PRO A C 1
ATOM 886 O O . PRO A 1 110 ? 16.211 -13.438 -3.541 1.00 98.69 110 PRO A O 1
ATOM 889 N N . ASP A 1 111 ? 17.937 -14.028 -2.256 1.00 98.38 111 ASP A N 1
ATOM 890 C CA . ASP A 1 111 ? 17.481 -15.406 -2.047 1.00 98.38 111 ASP A CA 1
ATOM 891 C C . ASP A 1 111 ? 16.380 -15.522 -0.986 1.00 98.38 111 ASP A C 1
ATOM 893 O O . ASP A 1 111 ? 15.781 -16.588 -0.839 1.00 98.38 111 ASP A O 1
ATOM 897 N N . ARG A 1 112 ? 16.025 -14.428 -0.303 1.00 98.62 112 ARG A N 1
ATOM 898 C CA . ARG A 1 112 ? 14.871 -14.347 0.613 1.00 98.62 112 ARG A CA 1
ATOM 899 C C . ARG A 1 112 ? 13.640 -13.682 0.002 1.00 98.62 112 ARG A C 1
ATOM 901 O O . ARG A 1 112 ? 12.589 -13.646 0.640 1.00 98.62 112 ARG A O 1
ATOM 908 N N . ILE A 1 113 ? 13.743 -13.176 -1.227 1.00 98.31 113 ILE A N 1
ATOM 909 C CA . ILE A 1 113 ? 12.612 -12.587 -1.947 1.00 98.31 113 ILE A CA 1
ATOM 910 C C . ILE A 1 113 ? 11.640 -13.687 -2.375 1.00 98.31 113 ILE A C 1
ATOM 912 O O . ILE A 1 113 ? 12.002 -14.626 -3.090 1.00 98.31 113 ILE A O 1
ATOM 916 N N . LEU A 1 114 ? 10.383 -13.541 -1.960 1.00 98.38 114 LEU A N 1
ATOM 917 C CA . LEU A 1 114 ? 9.263 -14.349 -2.423 1.00 98.38 114 LEU A CA 1
ATOM 918 C C . LEU A 1 114 ? 8.348 -13.496 -3.290 1.00 98.38 114 LEU A C 1
ATOM 920 O O . LEU A 1 114 ? 7.870 -12.453 -2.854 1.00 98.38 114 LEU A O 1
ATOM 924 N N . MET A 1 115 ? 8.070 -13.955 -4.503 1.00 97.88 115 MET A N 1
ATOM 925 C CA . MET A 1 115 ? 7.136 -13.282 -5.400 1.00 97.88 115 MET A CA 1
ATOM 926 C C . MET A 1 115 ? 5.687 -13.663 -5.097 1.00 97.88 115 MET A C 1
ATOM 928 O O . MET A 1 115 ? 5.399 -14.744 -4.587 1.00 97.88 115 MET A O 1
ATOM 932 N N . SER A 1 116 ? 4.765 -12.781 -5.457 1.00 98.00 116 SER A N 1
ATOM 933 C CA . SER A 1 116 ? 3.324 -13.001 -5.343 1.00 98.00 116 SER A CA 1
ATOM 934 C C . SER A 1 116 ? 2.560 -12.111 -6.326 1.00 98.00 116 SER A C 1
ATOM 936 O O . SER A 1 116 ? 3.119 -11.159 -6.879 1.00 98.00 116 SER A O 1
ATOM 938 N N . GLY A 1 117 ? 1.266 -12.395 -6.513 1.00 97.62 117 GLY A N 1
ATOM 939 C CA . GLY A 1 117 ? 0.369 -11.657 -7.403 1.00 97.62 117 GLY A CA 1
ATOM 940 C C . GLY A 1 117 ? -0.004 -10.275 -6.859 1.00 97.62 117 GLY A C 1
ATOM 941 O O . GLY A 1 117 ? -1.167 -10.022 -6.531 1.00 97.62 117 GLY A O 1
ATOM 942 N N . GLY A 1 118 ? 0.972 -9.371 -6.768 1.00 98.38 118 GLY A N 1
ATOM 943 C CA . GLY A 1 118 ? 0.877 -8.080 -6.083 1.00 98.38 118 GLY A CA 1
ATOM 944 C C . GLY A 1 118 ? 0.812 -8.212 -4.556 1.00 98.38 118 GLY A C 1
ATOM 945 O O . GLY A 1 118 ? 0.738 -9.314 -4.018 1.00 98.38 118 GLY A O 1
ATOM 946 N N . ALA A 1 119 ? 0.783 -7.079 -3.846 1.00 98.44 119 ALA A N 1
ATOM 947 C CA . ALA A 1 119 ? 0.695 -7.076 -2.378 1.00 98.44 119 ALA A CA 1
ATOM 948 C C . ALA A 1 119 ? -0.539 -7.812 -1.828 1.00 98.44 119 ALA A C 1
ATOM 950 O O . ALA A 1 119 ? -0.465 -8.383 -0.752 1.00 98.44 119 ALA A O 1
ATOM 951 N N . THR A 1 120 ? -1.653 -7.862 -2.568 1.00 98.38 120 THR A N 1
ATOM 952 C CA . THR A 1 120 ? -2.820 -8.687 -2.199 1.00 98.38 120 THR A CA 1
ATOM 953 C C . THR A 1 120 ? -2.448 -10.161 -2.045 1.00 98.38 120 THR A C 1
ATOM 955 O O . THR A 1 120 ? -2.765 -10.764 -1.025 1.00 98.38 120 THR A O 1
ATOM 958 N N . GLY A 1 121 ? -1.728 -10.730 -3.019 1.00 98.44 121 GLY A N 1
ATOM 959 C CA . GLY A 1 121 ? -1.246 -12.108 -2.922 1.00 98.44 121 GLY A CA 1
ATOM 960 C C . GLY A 1 121 ? -0.169 -12.270 -1.850 1.00 98.44 121 GLY A C 1
ATOM 961 O O . GLY A 1 121 ? -0.149 -13.289 -1.172 1.00 98.44 121 GLY A O 1
ATOM 962 N N . ALA A 1 122 ? 0.695 -11.266 -1.668 1.00 98.81 122 ALA A N 1
ATOM 963 C CA . ALA A 1 122 ? 1.739 -11.265 -0.641 1.00 98.81 122 ALA A CA 1
ATOM 964 C C . ALA A 1 122 ? 1.145 -11.346 0.776 1.00 98.81 122 ALA A C 1
ATOM 966 O O . ALA A 1 122 ? 1.553 -12.186 1.575 1.00 98.81 122 ALA A O 1
ATOM 967 N N . ASN A 1 123 ? 0.154 -10.493 1.046 1.00 98.81 123 ASN A N 1
ATOM 968 C CA . ASN A 1 123 ? -0.571 -10.397 2.308 1.00 98.81 123 ASN A CA 1
ATOM 969 C C . ASN A 1 123 ? -1.299 -11.705 2.639 1.00 98.81 123 ASN A C 1
ATOM 971 O O . ASN A 1 123 ? -1.216 -12.198 3.758 1.00 98.81 123 ASN A O 1
ATOM 975 N N . GLU A 1 124 ? -1.957 -12.319 1.661 1.00 98.69 124 GLU A N 1
ATOM 976 C CA . GLU A 1 124 ? -2.621 -13.602 1.881 1.00 98.69 124 GLU A CA 1
ATOM 977 C C . GLU A 1 124 ? -1.627 -14.760 2.068 1.00 98.69 124 GLU A C 1
ATOM 979 O O . GLU A 1 124 ? -1.796 -15.594 2.959 1.00 98.69 124 GLU A O 1
ATOM 984 N N . LEU A 1 125 ? -0.570 -14.805 1.249 1.00 98.62 125 LEU A N 1
ATOM 985 C CA . LEU A 1 125 ? 0.478 -15.825 1.322 1.00 98.62 125 LEU A CA 1
ATOM 986 C C . LEU A 1 125 ? 1.130 -15.832 2.703 1.00 98.62 125 LEU A C 1
ATOM 988 O O . LEU A 1 125 ? 1.278 -16.900 3.293 1.00 98.62 125 LEU A O 1
ATOM 992 N N . ILE A 1 126 ? 1.488 -14.659 3.237 1.00 98.75 126 ILE A N 1
ATOM 993 C CA . ILE A 1 126 ? 2.123 -14.593 4.553 1.00 98.75 126 ILE A CA 1
ATOM 994 C C . ILE A 1 126 ? 1.165 -15.041 5.664 1.00 98.75 126 ILE A C 1
ATOM 996 O O . ILE A 1 126 ? 1.602 -15.729 6.578 1.00 98.75 126 ILE A O 1
ATOM 1000 N N . MET A 1 127 ? -0.139 -14.760 5.568 1.00 98.75 127 MET A N 1
ATOM 1001 C CA . MET A 1 127 ? -1.107 -15.261 6.553 1.00 98.75 127 MET A CA 1
ATOM 1002 C C . MET A 1 127 ? -1.184 -16.790 6.555 1.00 98.75 127 MET A C 1
ATOM 1004 O O . MET A 1 127 ? -1.140 -17.386 7.626 1.00 98.75 127 MET A O 1
ATOM 1008 N N . PHE A 1 128 ? -1.212 -17.434 5.383 1.00 98.75 128 PHE A N 1
ATOM 1009 C CA . PHE A 1 128 ? -1.174 -18.900 5.300 1.00 98.75 128 PHE A CA 1
ATOM 1010 C C . PHE A 1 128 ? 0.108 -19.516 5.879 1.00 98.75 128 PHE A C 1
ATOM 1012 O O . PHE A 1 128 ? 0.077 -20.654 6.339 1.00 98.75 128 PHE A O 1
ATOM 1019 N N . CYS A 1 129 ? 1.230 -18.794 5.853 1.00 98.69 129 CYS A N 1
ATOM 1020 C CA . CYS A 1 129 ? 2.477 -19.259 6.459 1.00 98.69 129 CYS A CA 1
ATOM 1021 C C . CYS A 1 129 ? 2.493 -19.132 7.990 1.00 98.69 129 CYS A C 1
ATOM 1023 O O . CYS A 1 129 ? 3.238 -19.866 8.636 1.00 98.69 129 CYS A O 1
ATOM 1025 N N . LEU A 1 130 ? 1.755 -18.175 8.561 1.00 98.81 130 LEU A N 1
ATOM 1026 C CA . LEU A 1 130 ? 1.919 -17.754 9.960 1.00 98.81 130 LEU A CA 1
ATOM 1027 C C . LEU A 1 130 ? 0.749 -18.130 10.879 1.00 98.81 130 LEU A C 1
ATOM 1029 O O . LEU A 1 130 ? 0.908 -18.102 12.101 1.00 98.81 130 LEU A O 1
ATOM 1033 N N . ALA A 1 131 ? -0.423 -18.437 10.324 1.00 98.69 131 ALA A N 1
ATOM 1034 C CA . ALA A 1 131 ? -1.639 -18.643 11.100 1.00 98.69 131 ALA A CA 1
ATOM 1035 C C . ALA A 1 131 ? -2.551 -19.724 10.513 1.00 98.69 131 ALA A C 1
ATOM 1037 O O . ALA A 1 131 ? -2.708 -19.849 9.297 1.00 98.69 131 ALA A O 1
ATOM 1038 N N . ASP A 1 132 ? -3.201 -20.459 11.412 1.00 98.69 132 ASP A N 1
ATOM 1039 C CA . ASP A 1 132 ? -4.247 -21.416 11.088 1.00 98.69 132 ASP A CA 1
ATOM 1040 C C . ASP A 1 132 ? -5.628 -20.740 11.058 1.00 98.69 132 ASP A C 1
ATOM 1042 O O . ASP A 1 132 ? -5.846 -19.624 11.540 1.00 98.69 132 ASP A O 1
ATOM 1046 N N . ALA A 1 133 ? -6.616 -21.442 10.504 1.00 98.19 133 ALA A N 1
ATOM 1047 C CA . ALA A 1 133 ? -7.998 -20.977 10.517 1.00 98.19 133 ALA A CA 1
ATOM 1048 C C . ALA A 1 133 ? -8.509 -20.789 11.959 1.00 98.19 133 ALA A C 1
ATOM 1050 O O . ALA A 1 133 ? -8.551 -21.743 12.734 1.00 98.19 133 ALA A O 1
ATOM 1051 N N . GLY A 1 134 ? -8.984 -19.585 12.283 1.00 97.06 134 GLY A N 1
ATOM 1052 C CA . GLY A 1 134 ? -9.470 -19.219 13.617 1.00 97.06 134 GLY A CA 1
ATOM 1053 C C . GLY A 1 134 ? -8.464 -18.439 14.467 1.00 97.06 134 GLY A C 1
ATOM 1054 O O . GLY A 1 134 ? -8.901 -17.731 15.376 1.00 97.06 134 GLY A O 1
ATOM 1055 N N . ASP A 1 135 ? -7.170 -18.488 14.138 1.00 98.75 135 ASP A N 1
ATOM 1056 C CA . ASP A 1 135 ? -6.159 -17.608 14.731 1.00 98.75 135 ASP A CA 1
ATOM 1057 C C . ASP A 1 135 ? -6.419 -16.137 14.363 1.00 98.75 135 ASP A C 1
ATOM 1059 O O . ASP A 1 135 ? -7.192 -15.829 13.450 1.00 98.75 135 ASP A O 1
ATOM 1063 N N . ALA A 1 136 ? -5.755 -15.212 15.059 1.00 98.75 136 ALA A N 1
ATOM 1064 C CA . ALA A 1 136 ? -5.919 -13.781 14.842 1.00 98.75 136 ALA A CA 1
ATOM 1065 C C . ALA A 1 136 ? -4.608 -13.021 14.631 1.00 98.75 136 ALA A C 1
ATOM 1067 O O . ALA A 1 136 ? -3.560 -13.366 15.180 1.00 98.75 136 ALA A O 1
ATOM 1068 N N . PHE A 1 137 ? -4.716 -11.921 13.892 1.00 98.88 137 PHE A N 1
ATOM 1069 C CA . PHE A 1 137 ? -3.714 -10.867 13.815 1.00 98.88 137 PHE A CA 1
ATOM 1070 C C . PHE A 1 137 ? -4.274 -9.562 14.387 1.00 98.88 137 PHE A C 1
ATOM 1072 O O . PHE A 1 137 ? -5.419 -9.188 14.128 1.00 98.88 137 PHE A O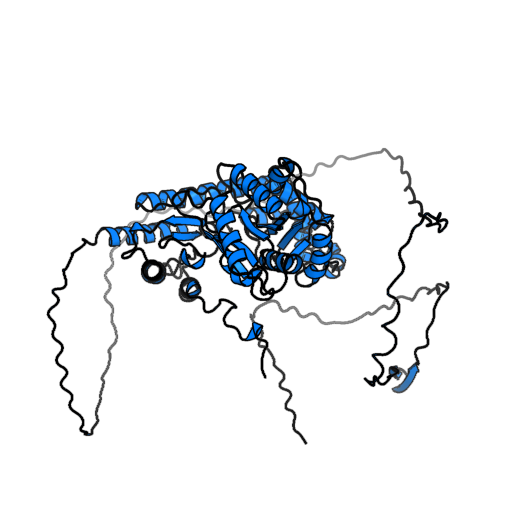 1
ATOM 1079 N N . LEU A 1 138 ? -3.447 -8.855 15.153 1.00 98.94 138 LEU A N 1
ATOM 1080 C CA . LEU A 1 138 ? -3.709 -7.473 15.539 1.00 98.94 138 LEU A CA 1
ATOM 1081 C C . LEU A 1 138 ? -3.497 -6.555 14.328 1.00 98.94 138 LEU A C 1
ATOM 1083 O O . LEU A 1 138 ? -2.594 -6.797 13.523 1.00 98.94 138 LEU A O 1
ATOM 1087 N N . VAL A 1 139 ? -4.291 -5.490 14.209 1.00 98.88 139 VAL A N 1
ATOM 1088 C CA . VAL A 1 139 ? -4.155 -4.494 13.133 1.00 98.88 139 VAL A CA 1
ATOM 1089 C C . VAL A 1 139 ? -4.510 -3.081 13.625 1.00 98.88 139 VAL A C 1
ATOM 1091 O O . VAL A 1 139 ? -5.628 -2.869 14.090 1.00 98.88 139 VAL A O 1
ATOM 1094 N N . PRO A 1 140 ? -3.610 -2.086 13.535 1.00 98.75 140 PRO A N 1
ATOM 1095 C CA . PRO A 1 140 ? -3.919 -0.702 13.896 1.00 98.75 140 PRO A CA 1
ATOM 1096 C C . PRO A 1 140 ? -5.026 -0.103 13.036 1.00 98.75 140 PRO A C 1
ATOM 1098 O O . PRO A 1 140 ? -4.949 -0.160 11.814 1.00 98.75 140 PRO A O 1
ATOM 1101 N N . SER A 1 141 ? -6.045 0.490 13.654 1.00 98.00 141 SER A N 1
ATOM 1102 C CA . SER A 1 141 ? -7.126 1.176 12.942 1.00 98.00 141 SER A CA 1
ATOM 1103 C C . SER A 1 141 ? -6.932 2.698 12.963 1.00 98.00 141 SER A C 1
ATOM 1105 O O . SER A 1 141 ? -6.706 3.241 14.044 1.00 98.00 141 SER A O 1
ATOM 1107 N N . PRO A 1 142 ? -7.101 3.413 11.834 1.00 98.38 142 PRO A N 1
ATOM 1108 C CA . PRO A 1 142 ? -7.620 2.919 10.557 1.00 98.38 142 PRO A CA 1
ATOM 1109 C C . PRO A 1 142 ? -6.584 2.150 9.713 1.00 98.38 142 PRO A C 1
ATOM 1111 O O . PRO A 1 142 ? -5.408 2.502 9.700 1.00 98.38 142 PRO A O 1
ATOM 1114 N N . TYR A 1 143 ? -7.042 1.148 8.954 1.00 98.12 143 TYR A N 1
ATOM 1115 C CA . TYR A 1 143 ? -6.214 0.285 8.097 1.00 98.12 143 TYR A CA 1
ATOM 1116 C C . TYR A 1 143 ? -6.784 0.109 6.684 1.00 98.12 143 TYR A C 1
ATOM 1118 O O . TYR A 1 143 ? -7.930 0.453 6.392 1.00 98.12 143 TYR A O 1
ATOM 1126 N N . TYR A 1 144 ? -5.983 -0.463 5.780 1.00 97.12 144 TYR A N 1
ATOM 1127 C CA . TYR A 1 144 ? -6.391 -0.759 4.407 1.00 97.12 144 TYR A CA 1
ATOM 1128 C C . TYR A 1 144 ? -7.622 -1.694 4.358 1.00 97.12 144 TYR A C 1
ATOM 1130 O O . TYR A 1 144 ? -7.518 -2.845 4.779 1.00 97.12 144 TYR A O 1
ATOM 1138 N N . PRO A 1 145 ? -8.766 -1.285 3.768 1.00 93.44 145 PRO A N 1
ATOM 1139 C CA . PRO A 1 145 ? -10.019 -2.033 3.895 1.00 93.44 145 PRO A CA 1
ATOM 1140 C C . PRO A 1 145 ? -9.953 -3.452 3.327 1.00 93.44 145 PRO A C 1
ATOM 1142 O O . PRO A 1 145 ? -10.593 -4.365 3.849 1.00 93.44 145 PRO A O 1
ATOM 1145 N N . ALA A 1 146 ? -9.160 -3.669 2.269 1.00 93.44 146 ALA A N 1
ATOM 1146 C CA . ALA A 1 146 ? -9.069 -4.994 1.670 1.00 93.44 146 ALA A CA 1
ATOM 1147 C C . ALA A 1 146 ? -8.255 -5.983 2.510 1.00 93.44 146 ALA A C 1
ATOM 1149 O O . ALA A 1 146 ? -8.290 -7.160 2.184 1.00 93.44 146 ALA A O 1
ATOM 1150 N N . PHE A 1 147 ? -7.623 -5.578 3.620 1.00 96.94 147 PHE A N 1
ATOM 1151 C CA . PHE A 1 147 ? -7.082 -6.533 4.591 1.00 96.94 147 PHE A CA 1
ATOM 1152 C C . PHE A 1 147 ? -8.144 -7.513 5.093 1.00 96.94 147 PHE A C 1
ATOM 1154 O O . PHE A 1 147 ? -7.847 -8.691 5.233 1.00 96.94 147 PHE A O 1
ATOM 1161 N N . VAL A 1 148 ? -9.402 -7.091 5.250 1.00 94.00 148 VAL A N 1
ATOM 1162 C CA . VAL A 1 148 ? -10.488 -8.012 5.630 1.00 94.00 148 VAL A CA 1
ATOM 1163 C C . VAL A 1 148 ? -10.677 -9.125 4.592 1.00 94.00 148 VAL A C 1
ATOM 1165 O O . VAL A 1 148 ? -10.975 -10.263 4.941 1.00 94.00 148 VAL A O 1
ATOM 1168 N N . ARG A 1 149 ? -10.487 -8.829 3.302 1.00 93.06 149 ARG A N 1
ATOM 1169 C CA . ARG A 1 149 ? -10.554 -9.838 2.238 1.00 93.06 149 ARG A CA 1
ATOM 1170 C C . ARG A 1 149 ? -9.248 -10.626 2.160 1.00 93.06 149 ARG A C 1
ATOM 1172 O O . ARG A 1 149 ? -9.266 -11.848 2.264 1.00 93.06 149 ARG A O 1
ATOM 1179 N N . ASP A 1 150 ? -8.142 -9.916 1.984 1.00 96.31 150 ASP A N 1
ATOM 1180 C CA . ASP A 1 150 ? -6.817 -10.452 1.668 1.00 96.31 150 ASP A CA 1
ATOM 1181 C C . ASP A 1 150 ? -6.275 -11.310 2.817 1.00 96.31 150 ASP A C 1
ATOM 1183 O O . ASP A 1 150 ? -5.681 -12.355 2.576 1.00 96.31 150 ASP A O 1
ATOM 1187 N N . LEU A 1 151 ? -6.520 -10.907 4.068 1.00 98.06 151 LEU A N 1
ATOM 1188 C CA . LEU A 1 151 ? -5.996 -11.593 5.246 1.00 98.06 151 LEU A CA 1
ATOM 1189 C C . LEU A 1 151 ? -6.960 -12.616 5.835 1.00 98.06 151 LEU A C 1
ATOM 1191 O O . LEU A 1 151 ? -6.477 -13.482 6.553 1.00 98.06 151 LEU A O 1
ATOM 1195 N N . CYS A 1 152 ? -8.275 -12.540 5.567 1.00 96.75 152 CYS A N 1
ATOM 1196 C CA . CYS A 1 152 ? -9.278 -13.357 6.272 1.00 96.75 152 CYS A CA 1
ATOM 1197 C C . CYS A 1 152 ? -10.103 -14.289 5.376 1.00 96.75 152 CYS A C 1
ATOM 1199 O O . CYS A 1 152 ? -10.595 -15.312 5.855 1.00 96.75 152 CYS A O 1
ATOM 1201 N N . TRP A 1 153 ? -10.344 -13.953 4.102 1.00 95.06 153 TRP A N 1
ATOM 1202 C CA . TRP A 1 153 ? -11.417 -14.600 3.332 1.00 95.06 153 TRP A CA 1
ATOM 1203 C C . TRP A 1 153 ? -11.185 -16.100 3.115 1.00 95.06 153 TRP A C 1
ATOM 1205 O O . TRP A 1 153 ? -12.073 -16.911 3.402 1.00 95.06 153 TRP A O 1
ATOM 1215 N N . ARG A 1 154 ? -9.991 -16.482 2.642 1.00 96.12 154 ARG A N 1
ATOM 1216 C CA . ARG A 1 154 ? -9.626 -17.893 2.416 1.00 96.12 154 ARG A CA 1
ATOM 1217 C C . ARG A 1 154 ? -8.875 -18.512 3.591 1.00 96.12 154 ARG A C 1
ATOM 1219 O O . ARG A 1 154 ? -9.090 -19.685 3.885 1.00 96.12 154 ARG A O 1
ATOM 1226 N N . THR A 1 155 ? -8.053 -17.721 4.270 1.00 97.81 155 THR A N 1
ATOM 1227 C CA . THR A 1 155 ? -7.242 -18.113 5.437 1.00 97.81 155 THR A CA 1
ATOM 1228 C C . THR A 1 155 ? -8.101 -18.383 6.676 1.00 97.81 155 THR A C 1
ATOM 1230 O O . THR A 1 155 ? -7.753 -19.221 7.500 1.00 97.81 155 THR A O 1
ATOM 1233 N N . ARG A 1 156 ? -9.252 -17.700 6.798 1.00 96.88 156 ARG A N 1
ATOM 1234 C CA . ARG A 1 156 ? -10.110 -17.661 7.996 1.00 96.88 156 ARG A CA 1
ATOM 1235 C C . ARG A 1 156 ? -9.395 -17.150 9.249 1.00 96.88 156 ARG A C 1
ATOM 1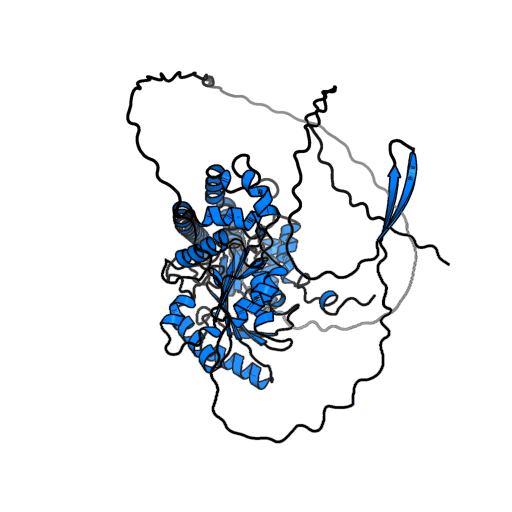237 O O . ARG A 1 156 ? -9.836 -17.445 10.360 1.00 96.88 156 ARG A O 1
ATOM 1244 N N . VAL A 1 157 ? -8.326 -16.384 9.062 1.00 98.12 157 VAL A N 1
ATOM 1245 C CA . VAL A 1 157 ? -7.693 -15.605 10.127 1.00 98.12 157 VAL A CA 1
ATOM 1246 C C . VAL A 1 157 ? -8.614 -14.443 10.496 1.00 98.12 157 VAL A C 1
ATOM 1248 O O . VAL A 1 157 ? -9.352 -13.923 9.658 1.00 98.12 157 VAL A O 1
ATOM 1251 N N . GLN A 1 158 ? -8.617 -14.069 11.768 1.00 98.00 158 GLN A N 1
ATOM 1252 C CA . GLN A 1 158 ? -9.392 -12.954 12.297 1.00 98.00 158 GLN A CA 1
ATOM 1253 C C . GLN A 1 158 ? -8.517 -11.704 12.415 1.00 98.00 158 GLN A C 1
ATOM 1255 O O . GLN A 1 158 ? -7.320 -11.797 12.679 1.00 98.00 158 GLN A O 1
ATOM 1260 N N . LEU A 1 159 ? -9.120 -10.525 12.263 1.00 98.25 159 LEU A N 1
ATOM 1261 C CA . LEU A 1 159 ? -8.452 -9.254 12.538 1.00 98.25 159 LEU A CA 1
ATOM 1262 C C . LEU A 1 159 ? -9.017 -8.641 13.809 1.00 98.25 159 LEU A C 1
ATOM 1264 O O . LEU A 1 159 ? -10.231 -8.485 13.937 1.00 98.25 159 LEU A O 1
ATOM 1268 N N . ILE A 1 160 ? -8.123 -8.281 14.724 1.00 98.56 160 ILE A N 1
ATOM 1269 C CA . ILE A 1 160 ? -8.460 -7.613 15.978 1.00 98.56 160 ILE A CA 1
ATOM 1270 C C . ILE A 1 160 ? -7.905 -6.188 15.907 1.00 98.56 160 ILE A C 1
ATOM 1272 O O . ILE A 1 160 ? -6.686 -6.017 15.810 1.00 98.56 160 ILE A O 1
ATOM 1276 N N . PRO A 1 161 ? -8.768 -5.158 15.904 1.00 98.25 161 PRO A N 1
ATOM 1277 C CA . PRO A 1 161 ? -8.316 -3.786 15.768 1.00 98.25 161 PRO A CA 1
ATOM 1278 C C . PRO A 1 161 ? -7.540 -3.334 17.010 1.00 98.25 161 PRO A C 1
ATOM 1280 O O . PRO A 1 161 ? -7.953 -3.579 18.142 1.00 98.25 161 PRO A O 1
ATOM 1283 N N . VAL A 1 162 ? -6.432 -2.640 16.774 1.00 98.75 162 VAL A N 1
ATOM 1284 C CA . VAL A 1 162 ? -5.717 -1.834 17.766 1.00 98.75 162 VAL A CA 1
ATOM 1285 C C . VAL A 1 162 ? -6.175 -0.397 17.547 1.00 98.75 162 VAL A C 1
ATOM 1287 O O . VAL A 1 162 ? -5.840 0.217 16.531 1.00 98.75 162 VAL A O 1
ATOM 1290 N N . GLU A 1 163 ? -6.999 0.123 18.452 1.00 97.69 163 GLU A N 1
ATOM 1291 C CA . GLU A 1 163 ? -7.622 1.433 18.268 1.00 97.69 163 GLU A CA 1
ATOM 1292 C C . GLU A 1 163 ? -6.578 2.557 18.358 1.00 97.69 163 GLU A C 1
ATOM 1294 O O . GLU A 1 163 ? -5.810 2.642 19.313 1.00 97.69 163 GLU A O 1
ATOM 1299 N N . CYS A 1 164 ? -6.527 3.414 17.336 1.00 98.25 164 CYS A N 1
ATOM 1300 C CA . CYS A 1 164 ? -5.712 4.627 17.317 1.00 98.25 164 CYS A CA 1
ATOM 1301 C C . CYS A 1 164 ? -6.636 5.833 17.120 1.00 98.25 164 CYS A C 1
ATOM 1303 O O . CYS A 1 164 ? -7.625 5.756 16.385 1.00 98.25 164 CYS A O 1
ATOM 1305 N N . HIS A 1 165 ? -6.314 6.956 17.759 1.00 98.00 165 HIS A N 1
ATOM 1306 C CA . HIS A 1 165 ? -7.231 8.092 17.881 1.00 98.00 165 HIS A CA 1
ATOM 1307 C C . HIS A 1 165 ? -6.622 9.389 17.357 1.00 98.00 165 HIS A C 1
ATOM 1309 O O . HIS A 1 165 ? -5.409 9.571 17.329 1.00 98.00 165 HIS A O 1
ATOM 1315 N N . SER A 1 166 ? -7.458 10.354 16.982 1.00 97.62 166 SER A N 1
ATOM 1316 C CA . SER A 1 166 ? -6.963 11.626 16.443 1.00 97.62 166 SER A CA 1
ATOM 1317 C C . SER A 1 166 ? -6.217 12.480 17.470 1.00 97.62 166 SER A C 1
ATOM 1319 O O . SER A 1 166 ? -5.390 13.301 17.082 1.00 97.62 166 SER A O 1
ATOM 1321 N N . VAL A 1 167 ? -6.461 12.272 18.771 1.00 97.00 167 VAL A N 1
ATOM 1322 C CA . VAL A 1 167 ? -5.824 13.029 19.866 1.00 97.00 167 VAL A CA 1
ATOM 1323 C C . VAL A 1 167 ? -4.295 12.920 19.863 1.00 97.00 167 VAL A C 1
ATOM 1325 O O . VAL A 1 167 ? -3.619 13.871 20.245 1.00 97.00 167 VAL A O 1
ATOM 1328 N N . ASN A 1 168 ? -3.752 11.795 19.391 1.00 97.00 168 ASN A N 1
ATOM 1329 C CA . ASN A 1 168 ? -2.318 11.569 19.220 1.00 97.00 168 ASN A CA 1
ATOM 1330 C C . ASN A 1 168 ? -1.947 11.351 17.743 1.00 97.00 168 ASN A C 1
ATOM 1332 O O . ASN A 1 168 ? -1.002 10.626 17.448 1.00 97.00 168 ASN A O 1
ATOM 1336 N N . ASN A 1 169 ? -2.693 11.952 16.808 1.00 97.62 169 ASN A N 1
ATOM 1337 C CA . ASN A 1 169 ? -2.455 11.824 15.366 1.00 97.62 169 ASN A CA 1
ATOM 1338 C C . ASN A 1 169 ? -2.495 10.372 14.850 1.00 97.62 169 ASN A C 1
ATOM 1340 O O . ASN A 1 169 ? -1.801 10.038 13.891 1.00 97.62 169 ASN A O 1
ATOM 1344 N N . PHE A 1 170 ? -3.318 9.519 15.467 1.00 98.38 170 PHE A N 1
ATOM 1345 C CA . PHE A 1 170 ? -3.463 8.095 15.151 1.00 98.38 170 PHE A CA 1
ATOM 1346 C C . PHE A 1 170 ? -2.175 7.277 15.321 1.00 98.38 170 PHE A C 1
ATOM 1348 O O . PHE A 1 170 ? -2.007 6.242 14.678 1.00 98.38 170 PHE A O 1
ATOM 1355 N N . MET A 1 171 ? -1.256 7.724 16.179 1.00 97.56 171 MET A N 1
ATOM 1356 C CA . MET A 1 171 ? -0.062 6.948 16.500 1.00 97.56 171 MET A CA 1
ATOM 1357 C C . MET A 1 171 ? -0.422 5.692 17.300 1.00 97.56 171 MET A C 1
ATOM 1359 O O . MET A 1 171 ? -1.264 5.733 18.202 1.00 97.56 171 MET A O 1
ATOM 1363 N N . ILE A 1 172 ? 0.262 4.590 16.990 1.00 98.56 172 ILE A N 1
ATOM 1364 C CA . ILE A 1 172 ? 0.159 3.334 17.737 1.00 98.56 172 ILE A CA 1
ATOM 1365 C C . ILE A 1 172 ? 0.809 3.538 19.103 1.00 98.56 172 ILE A C 1
ATOM 1367 O O . ILE A 1 172 ? 1.935 4.024 19.188 1.00 98.56 172 ILE A O 1
ATOM 1371 N N . THR A 1 173 ? 0.121 3.134 20.166 1.00 98.50 173 THR A N 1
ATOM 1372 C CA . THR A 1 173 ? 0.665 3.168 21.526 1.00 98.50 173 THR A CA 1
ATOM 1373 C C . THR A 1 173 ? 0.883 1.760 22.057 1.00 98.50 173 THR A C 1
ATOM 1375 O O . THR A 1 173 ? 0.243 0.798 21.618 1.00 98.50 173 THR A O 1
ATOM 1378 N N . ARG A 1 174 ? 1.797 1.626 23.023 1.00 98.31 174 ARG A N 1
ATOM 1379 C CA . ARG A 1 174 ? 2.050 0.336 23.670 1.00 98.31 174 ARG A CA 1
ATOM 1380 C C . ARG A 1 174 ? 0.812 -0.141 24.426 1.00 98.31 174 ARG A C 1
ATOM 1382 O O . ARG A 1 174 ? 0.495 -1.325 24.406 1.00 98.31 174 ARG A O 1
ATOM 1389 N N . GLU A 1 175 ? 0.102 0.789 25.047 1.00 98.56 175 GLU A N 1
ATOM 1390 C CA . GLU A 1 175 ? -1.108 0.546 25.822 1.00 98.56 175 GLU A CA 1
ATOM 1391 C C . GLU A 1 175 ? -2.220 -0.032 24.941 1.00 98.56 175 GLU A C 1
ATOM 1393 O O . GLU A 1 175 ? -2.811 -1.045 25.306 1.00 98.56 175 GLU A O 1
ATOM 1398 N N . ALA A 1 176 ? -2.445 0.538 23.750 1.00 98.69 176 ALA A N 1
ATOM 1399 C CA . ALA A 1 176 ? -3.456 0.040 22.817 1.00 98.69 176 ALA A CA 1
ATOM 1400 C C . ALA A 1 176 ? -3.125 -1.376 22.309 1.00 98.69 176 ALA A C 1
ATOM 1402 O O . ALA A 1 176 ? -4.019 -2.211 22.157 1.00 98.69 176 ALA A O 1
ATOM 1403 N N . LEU A 1 177 ? -1.839 -1.674 22.074 1.00 98.88 177 LEU A N 1
ATOM 1404 C CA . LEU A 1 177 ? -1.387 -3.019 21.696 1.00 98.88 177 LEU A CA 1
ATOM 1405 C C . LEU A 1 177 ? -1.657 -4.044 22.807 1.00 98.88 177 LEU A C 1
ATOM 1407 O O . LEU A 1 177 ? -2.174 -5.129 22.535 1.00 98.88 177 LEU A O 1
ATOM 1411 N N . GLU A 1 178 ? -1.324 -3.700 24.053 1.00 98.81 178 GLU A N 1
ATOM 1412 C CA . GLU A 1 178 ? -1.568 -4.557 25.217 1.00 98.81 178 GLU A CA 1
ATOM 1413 C C . GLU A 1 178 ? -3.060 -4.779 25.465 1.00 98.81 178 GLU A C 1
ATOM 1415 O O . GLU A 1 178 ? -3.473 -5.907 25.736 1.00 98.81 178 GLU A O 1
ATOM 1420 N N . GLU A 1 179 ? -3.880 -3.736 25.330 1.00 98.62 179 GLU A N 1
ATOM 1421 C CA . GLU A 1 179 ? -5.331 -3.827 25.485 1.00 98.62 179 GLU A CA 1
ATOM 1422 C C . GLU A 1 179 ? -5.954 -4.757 24.438 1.00 98.62 179 GLU A C 1
ATOM 1424 O O . GLU A 1 179 ? -6.676 -5.692 24.797 1.00 98.62 179 GLU A O 1
ATOM 1429 N N . ALA A 1 180 ? -5.625 -4.564 23.157 1.00 98.75 180 ALA A N 1
ATOM 1430 C CA . ALA A 1 180 ? -6.134 -5.402 22.073 1.00 98.75 180 ALA A CA 1
ATOM 1431 C C . ALA A 1 180 ? -5.712 -6.872 22.240 1.00 98.75 180 ALA A C 1
ATOM 1433 O O . ALA A 1 180 ? -6.524 -7.786 22.078 1.00 98.75 180 ALA A O 1
ATOM 1434 N N . TYR A 1 181 ? -4.454 -7.112 22.622 1.00 98.81 181 TYR A N 1
ATOM 1435 C CA . TYR A 1 181 ? -3.938 -8.455 22.876 1.00 98.81 181 TYR A CA 1
ATOM 1436 C C . TYR A 1 181 ? -4.583 -9.115 24.097 1.00 98.81 181 TYR A C 1
ATOM 1438 O O . TYR A 1 181 ? -4.937 -10.294 24.050 1.00 98.81 181 TYR A O 1
ATOM 1446 N N . LYS A 1 182 ? -4.763 -8.367 25.193 1.00 98.56 182 LYS A N 1
ATOM 1447 C CA . LYS A 1 182 ? -5.439 -8.856 26.397 1.00 98.56 182 LYS A CA 1
ATOM 1448 C C . LYS A 1 182 ? -6.887 -9.224 26.091 1.00 98.56 182 LYS A C 1
ATOM 1450 O O . LYS A 1 182 ? -7.305 -10.316 26.452 1.00 98.56 182 LYS A O 1
ATOM 1455 N N . LYS A 1 183 ? -7.622 -8.363 25.385 1.00 97.81 183 LYS A N 1
ATOM 1456 C CA . LYS A 1 183 ? -9.004 -8.634 24.971 1.00 97.81 183 LYS A CA 1
ATOM 1457 C C . LYS A 1 183 ? -9.101 -9.913 24.138 1.00 97.81 183 LYS A C 1
ATOM 1459 O O . LYS A 1 183 ? -9.929 -10.765 24.429 1.00 97.81 183 LYS A O 1
ATOM 1464 N N . ALA A 1 184 ? -8.200 -10.090 23.170 1.00 98.25 184 ALA A N 1
ATOM 1465 C CA . ALA A 1 184 ? -8.125 -11.316 22.379 1.00 98.25 184 ALA A CA 1
ATOM 1466 C C . ALA A 1 184 ? -7.920 -12.564 23.254 1.00 98.25 184 ALA A C 1
ATOM 1468 O O . ALA A 1 184 ? -8.587 -13.577 23.055 1.00 98.25 184 ALA A O 1
ATOM 1469 N N . LYS A 1 185 ? -7.023 -12.486 24.246 1.00 97.75 185 LYS A N 1
ATOM 1470 C CA . LYS A 1 185 ? -6.800 -13.574 25.206 1.00 97.75 185 LYS A CA 1
ATOM 1471 C C . LYS A 1 185 ? -8.017 -13.853 26.080 1.00 97.75 185 LYS A C 1
ATOM 1473 O O . LYS A 1 185 ? -8.327 -15.022 26.290 1.00 97.75 185 LYS A O 1
ATOM 1478 N N . ASP A 1 186 ? -8.684 -12.813 26.571 1.00 98.12 186 ASP A N 1
ATOM 1479 C CA . ASP A 1 186 ? -9.895 -12.934 27.390 1.00 98.12 186 ASP A CA 1
ATOM 1480 C C . ASP A 1 186 ? -11.028 -13.618 26.593 1.00 98.12 186 ASP A C 1
ATOM 1482 O O . ASP A 1 186 ? -11.756 -14.445 27.141 1.00 98.12 186 ASP A O 1
ATOM 1486 N N . ASP A 1 187 ? -11.097 -13.372 25.279 1.00 97.81 187 ASP A N 1
ATOM 1487 C CA . ASP A 1 187 ? -12.017 -14.029 24.336 1.00 97.81 187 ASP A CA 1
ATOM 1488 C C . ASP A 1 187 ? -11.528 -15.421 23.859 1.00 97.81 187 ASP A C 1
ATOM 1490 O O . ASP A 1 187 ? -12.136 -16.040 22.982 1.00 97.81 187 ASP A O 1
ATOM 1494 N N . ASN A 1 188 ? -10.434 -15.940 24.433 1.00 97.81 188 ASN A N 1
ATOM 1495 C CA . ASN A 1 188 ? -9.788 -17.210 24.080 1.00 97.81 188 ASN A CA 1
ATOM 1496 C C . ASN A 1 188 ? -9.389 -17.312 22.591 1.00 97.81 188 ASN A C 1
ATOM 1498 O O . ASN A 1 188 ? -9.467 -18.377 21.972 1.00 97.81 188 ASN A O 1
ATOM 1502 N N . ILE A 1 189 ? -8.955 -16.191 22.013 1.00 98.38 189 ILE A N 1
ATOM 1503 C CA . ILE A 1 189 ? -8.463 -16.093 20.640 1.00 98.38 189 ILE A CA 1
ATOM 1504 C C . ILE A 1 189 ? -6.935 -16.152 20.643 1.00 98.38 189 ILE A C 1
ATOM 1506 O O . ILE A 1 189 ? -6.248 -15.398 21.335 1.00 98.38 189 ILE A O 1
ATOM 1510 N N . ASN A 1 190 ? -6.389 -17.043 19.821 1.00 98.50 190 ASN A N 1
ATOM 1511 C CA . ASN A 1 190 ? -4.953 -17.206 19.670 1.00 98.50 190 ASN A CA 1
ATOM 1512 C C . ASN A 1 190 ? -4.376 -16.141 18.723 1.00 98.50 190 ASN A C 1
ATOM 1514 O O . ASN A 1 190 ? -4.581 -16.190 17.509 1.00 98.50 190 ASN A O 1
ATOM 1518 N N . VAL A 1 191 ? -3.657 -15.166 19.279 1.00 98.81 191 VAL A N 1
ATOM 1519 C CA . VAL A 1 191 ? -3.013 -14.101 18.499 1.00 98.81 191 VAL A CA 1
ATOM 1520 C C . VAL A 1 191 ? -1.663 -14.584 17.975 1.00 98.81 191 VAL A C 1
ATOM 1522 O O . VAL A 1 191 ? -0.749 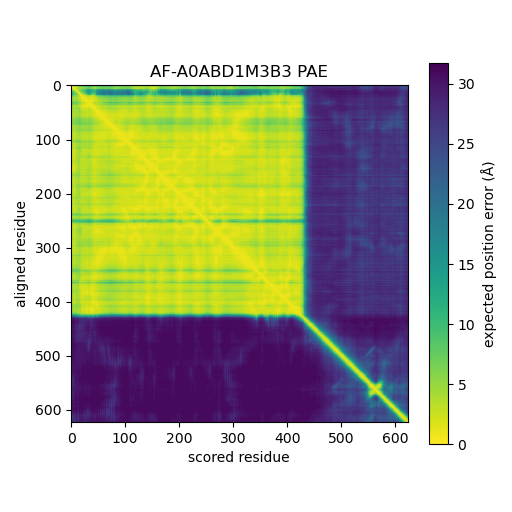-14.847 18.754 1.00 98.81 191 VAL A O 1
ATOM 1525 N N . LYS A 1 192 ? -1.528 -14.657 16.649 1.00 98.81 192 LYS A N 1
ATOM 1526 C CA . LYS A 1 192 ? -0.303 -15.084 15.957 1.00 98.81 192 LYS A CA 1
ATOM 1527 C C . LYS A 1 192 ? 0.616 -13.940 15.577 1.00 98.81 192 LYS A C 1
ATOM 1529 O O . LYS A 1 192 ? 1.812 -14.166 15.414 1.00 98.81 192 LYS A O 1
ATOM 1534 N N . GLY A 1 193 ? 0.102 -12.720 15.468 1.00 98.81 193 GLY A N 1
ATOM 1535 C CA . GLY A 1 193 ? 0.938 -11.586 15.110 1.00 98.81 193 GLY A CA 1
ATOM 1536 C C . GLY A 1 193 ? 0.229 -10.248 15.081 1.00 98.81 193 GLY A C 1
ATOM 1537 O O . GLY A 1 193 ? -0.936 -10.118 15.449 1.00 98.81 193 GLY A O 1
ATOM 1538 N N . LEU A 1 194 ? 0.980 -9.253 14.634 1.00 98.94 194 LEU A N 1
ATOM 1539 C CA . LEU A 1 194 ? 0.574 -7.885 14.365 1.00 98.94 194 LEU A CA 1
ATOM 1540 C C . LEU A 1 194 ? 0.920 -7.577 12.907 1.00 98.94 194 LEU A C 1
ATOM 1542 O O . LEU A 1 194 ? 2.040 -7.836 12.469 1.00 98.94 194 LEU A O 1
ATOM 1546 N N . ILE A 1 195 ? -0.025 -7.012 12.160 1.00 98.94 195 ILE A N 1
ATOM 1547 C CA . ILE A 1 195 ? 0.242 -6.434 10.843 1.00 98.94 195 ILE A CA 1
ATOM 1548 C C . ILE A 1 195 ? 0.141 -4.912 10.919 1.00 98.94 195 ILE A C 1
ATOM 1550 O O . ILE A 1 195 ? -0.839 -4.367 11.424 1.00 98.94 195 ILE A O 1
ATOM 1554 N N . ILE A 1 196 ? 1.160 -4.224 10.409 1.00 98.88 196 ILE A N 1
ATOM 1555 C CA . ILE A 1 196 ? 1.204 -2.765 10.305 1.00 98.88 196 ILE A CA 1
ATOM 1556 C C . ILE A 1 196 ? 1.419 -2.335 8.856 1.00 98.88 196 ILE A C 1
ATOM 1558 O O . ILE A 1 196 ? 1.947 -3.092 8.045 1.00 98.88 196 ILE A O 1
ATOM 1562 N N . THR A 1 197 ? 1.051 -1.098 8.530 1.00 98.88 197 THR A N 1
ATOM 1563 C CA . THR A 1 197 ? 1.340 -0.480 7.229 1.00 98.88 197 THR A CA 1
ATOM 1564 C C . THR A 1 197 ? 2.174 0.774 7.454 1.00 98.88 197 THR A C 1
ATOM 1566 O O . THR A 1 197 ? 1.706 1.706 8.105 1.00 98.88 197 THR A O 1
ATOM 1569 N N . ASN A 1 198 ? 3.408 0.796 6.952 1.00 98.81 198 ASN A N 1
ATOM 1570 C CA . ASN A 1 198 ? 4.354 1.893 7.152 1.00 98.81 198 ASN A CA 1
ATOM 1571 C C . ASN A 1 198 ? 5.123 2.178 5.849 1.00 98.81 198 ASN A C 1
ATOM 1573 O O . ASN A 1 198 ? 5.950 1.358 5.460 1.00 98.81 198 ASN A O 1
ATOM 1577 N N . PRO A 1 199 ? 4.920 3.327 5.181 1.00 98.81 199 PRO A N 1
ATOM 1578 C CA . PRO A 1 199 ? 3.996 4.411 5.529 1.00 98.81 199 PRO A CA 1
ATOM 1579 C C . PRO A 1 199 ? 2.519 4.000 5.494 1.00 98.81 199 PRO A C 1
ATOM 1581 O O . PRO A 1 199 ? 2.127 3.147 4.702 1.00 98.81 199 PRO A O 1
ATOM 1584 N N . SER A 1 200 ? 1.699 4.618 6.344 1.00 98.88 200 SER A N 1
ATOM 1585 C CA . SER A 1 200 ? 0.320 4.196 6.608 1.00 98.88 200 SER A CA 1
ATOM 1586 C C . SER A 1 200 ? -0.666 4.521 5.484 1.00 98.88 200 SER A C 1
ATOM 1588 O O . SER A 1 200 ? -0.700 5.621 4.930 1.00 98.88 200 SER A O 1
ATOM 1590 N N . ASN A 1 201 ? -1.555 3.560 5.222 1.00 98.62 201 ASN A N 1
ATOM 1591 C CA . ASN A 1 201 ? -2.795 3.732 4.478 1.00 98.62 201 ASN A CA 1
ATOM 1592 C C . ASN A 1 201 ? -3.968 3.469 5.437 1.00 98.62 201 ASN A C 1
ATOM 1594 O O . ASN A 1 201 ? -4.137 2.319 5.846 1.00 98.62 201 ASN A O 1
ATOM 1598 N N . PRO A 1 202 ? -4.785 4.482 5.774 1.00 98.44 202 PRO A N 1
ATOM 1599 C CA . PRO A 1 202 ? -5.044 5.692 4.983 1.00 98.44 202 PRO A CA 1
ATOM 1600 C C . PRO A 1 202 ? -4.371 6.990 5.458 1.00 98.44 202 PRO A C 1
ATOM 1602 O O . PRO A 1 202 ? -4.652 8.040 4.885 1.00 98.44 202 PRO A O 1
ATOM 1605 N N . LEU A 1 203 ? -3.530 6.954 6.494 1.00 98.81 203 LEU A N 1
ATOM 1606 C CA . LEU A 1 203 ? -3.092 8.177 7.179 1.00 98.81 203 LEU A CA 1
ATOM 1607 C C . LEU A 1 203 ? -2.122 9.043 6.357 1.00 98.81 203 LEU A C 1
ATOM 1609 O O . LEU A 1 203 ? -2.110 10.260 6.524 1.00 98.81 203 LEU A O 1
ATOM 1613 N N . GLY A 1 204 ? -1.316 8.438 5.478 1.00 98.62 204 GLY A N 1
ATOM 1614 C CA . GLY A 1 204 ? -0.271 9.149 4.729 1.00 98.62 204 GLY A CA 1
ATOM 1615 C C . GLY A 1 204 ? 0.943 9.524 5.590 1.00 98.62 204 GLY A C 1
ATOM 1616 O O . GLY A 1 204 ? 1.705 10.427 5.251 1.00 98.62 204 GLY A O 1
ATOM 1617 N N . THR A 1 205 ? 1.122 8.857 6.729 1.00 98.69 205 THR A N 1
ATOM 1618 C CA . THR A 1 205 ? 2.184 9.140 7.699 1.00 98.69 205 THR A CA 1
ATOM 1619 C C . THR A 1 205 ? 3.201 8.006 7.758 1.00 98.69 205 THR A C 1
ATOM 1621 O O . THR A 1 205 ? 2.851 6.825 7.693 1.00 98.69 205 THR A O 1
ATOM 1624 N N . THR A 1 206 ? 4.478 8.351 7.892 1.00 98.62 206 THR A N 1
ATOM 1625 C CA . THR A 1 206 ? 5.526 7.403 8.300 1.00 98.62 206 THR A CA 1
ATOM 1626 C C . THR A 1 206 ? 5.480 7.182 9.807 1.00 98.62 206 THR A C 1
ATOM 1628 O O . THR A 1 206 ? 5.311 8.145 10.555 1.00 98.62 206 THR A O 1
ATOM 1631 N N . MET A 1 207 ? 5.707 5.950 10.259 1.00 98.19 207 MET A N 1
ATOM 1632 C CA . MET A 1 207 ? 5.926 5.679 11.682 1.00 98.19 207 MET A CA 1
ATOM 1633 C C . MET A 1 207 ? 7.306 6.173 12.111 1.00 98.19 207 MET A C 1
ATOM 1635 O O . MET A 1 207 ? 8.285 6.015 11.378 1.00 98.19 207 MET A O 1
ATOM 1639 N N . ASP A 1 208 ? 7.386 6.767 13.297 1.00 96.44 208 ASP A N 1
ATOM 1640 C CA . ASP A 1 208 ? 8.661 7.156 13.881 1.00 96.44 208 ASP A CA 1
ATOM 1641 C C . ASP A 1 208 ? 9.421 5.940 14.438 1.00 96.44 208 ASP A C 1
ATOM 1643 O O . ASP A 1 208 ? 8.866 4.863 14.686 1.00 96.44 208 ASP A O 1
ATOM 1647 N N . ARG A 1 209 ? 10.727 6.134 14.633 1.00 96.88 209 ARG A N 1
ATOM 1648 C CA . ARG A 1 209 ? 11.650 5.085 15.075 1.00 96.88 209 ARG A CA 1
ATOM 1649 C C . ARG A 1 209 ? 11.285 4.524 16.451 1.00 96.88 209 ARG A C 1
ATOM 1651 O O . ARG A 1 209 ? 11.379 3.315 16.635 1.00 96.88 209 ARG A O 1
ATOM 1658 N N . GLU A 1 210 ? 10.840 5.356 17.392 1.00 97.00 210 GLU A N 1
ATOM 1659 C CA . GLU A 1 210 ? 10.512 4.910 18.753 1.00 97.00 210 GLU A CA 1
ATOM 1660 C C . GLU A 1 210 ? 9.215 4.097 18.782 1.00 97.00 210 GLU A C 1
ATOM 1662 O O . GLU A 1 210 ? 9.153 3.055 19.437 1.00 97.00 210 GLU A O 1
ATOM 1667 N N . THR A 1 211 ? 8.212 4.484 17.989 1.00 97.94 211 THR A N 1
ATOM 1668 C CA . THR A 1 211 ? 7.005 3.670 17.792 1.00 97.94 211 THR A CA 1
ATOM 1669 C C . THR A 1 211 ? 7.354 2.293 17.217 1.00 97.94 211 THR A C 1
ATOM 1671 O O . THR A 1 211 ? 6.897 1.274 17.740 1.00 97.94 211 THR A O 1
ATOM 1674 N N . LEU A 1 212 ? 8.217 2.220 16.194 1.00 98.38 212 LEU A N 1
ATOM 1675 C CA . LEU A 1 212 ? 8.675 0.937 15.641 1.00 98.38 212 LEU A CA 1
ATOM 1676 C C . LEU A 1 212 ? 9.455 0.103 16.669 1.00 98.38 212 LEU A C 1
ATOM 1678 O O . LEU A 1 212 ? 9.239 -1.106 16.755 1.00 98.38 212 LEU A O 1
ATOM 1682 N N . ARG A 1 213 ? 10.314 0.725 17.487 1.00 97.94 213 ARG A N 1
ATOM 1683 C CA . ARG A 1 213 ? 11.023 0.036 18.580 1.00 97.94 213 ARG A CA 1
ATOM 1684 C C . ARG A 1 213 ? 10.058 -0.541 19.608 1.00 97.94 213 ARG A C 1
ATOM 1686 O O . ARG A 1 213 ? 10.212 -1.694 20.002 1.00 97.94 213 ARG A O 1
ATOM 1693 N N . SER A 1 214 ? 9.049 0.232 20.004 1.00 98.00 214 SER A N 1
ATOM 1694 C CA . SER A 1 214 ? 7.999 -0.208 20.927 1.00 98.00 214 SER A CA 1
ATOM 1695 C C . SER A 1 214 ? 7.222 -1.409 20.376 1.00 98.00 214 SER A C 1
ATOM 1697 O O . SER A 1 214 ? 6.995 -2.386 21.094 1.00 98.00 214 SER A O 1
ATOM 1699 N N . ILE A 1 215 ? 6.894 -1.387 19.078 1.00 98.62 215 ILE A N 1
ATOM 1700 C CA . ILE A 1 215 ? 6.232 -2.493 18.374 1.00 98.62 215 ILE A CA 1
ATOM 1701 C C . ILE A 1 215 ? 7.108 -3.754 18.359 1.00 98.62 215 ILE A C 1
ATOM 1703 O O . ILE A 1 215 ? 6.625 -4.835 18.698 1.00 98.62 215 ILE A O 1
ATOM 1707 N N . VAL A 1 216 ? 8.392 -3.639 18.006 1.00 98.50 216 VAL A N 1
ATOM 1708 C CA . VAL A 1 216 ? 9.306 -4.795 17.995 1.00 98.50 216 VAL A CA 1
ATOM 1709 C C . VAL A 1 216 ? 9.547 -5.332 19.415 1.00 98.50 216 VAL A C 1
ATOM 1711 O O . VAL A 1 216 ? 9.630 -6.543 19.618 1.00 98.50 216 VAL A O 1
ATOM 1714 N N . GLY A 1 217 ? 9.587 -4.463 20.428 1.00 97.69 217 GLY A N 1
ATOM 1715 C CA . GLY A 1 217 ? 9.603 -4.886 21.830 1.00 97.69 217 GLY A CA 1
ATOM 1716 C C . GLY A 1 217 ? 8.359 -5.700 22.196 1.00 97.69 217 GLY A C 1
ATOM 1717 O O . GLY A 1 217 ? 8.469 -6.812 22.712 1.00 97.69 217 GLY A O 1
ATOM 1718 N N . PHE A 1 218 ? 7.174 -5.197 21.841 1.00 98.56 218 PHE A N 1
ATOM 1719 C CA . PHE A 1 218 ? 5.898 -5.866 22.104 1.00 98.56 218 PHE A CA 1
ATOM 1720 C C . PHE A 1 218 ? 5.830 -7.263 21.479 1.00 98.56 218 PHE A C 1
ATOM 1722 O O . PHE A 1 218 ? 5.513 -8.232 22.171 1.00 98.56 218 PHE A O 1
ATOM 1729 N N . ILE A 1 219 ? 6.175 -7.403 20.196 1.00 98.50 219 ILE A N 1
ATOM 1730 C CA . ILE A 1 219 ? 6.119 -8.712 19.528 1.00 98.50 219 ILE A CA 1
ATOM 1731 C C . ILE A 1 219 ? 7.152 -9.698 20.096 1.00 98.50 219 ILE A C 1
ATOM 1733 O O . ILE A 1 219 ? 6.837 -10.882 20.237 1.00 98.50 219 ILE A O 1
ATOM 1737 N N . ASN A 1 220 ? 8.337 -9.227 20.514 1.00 97.69 220 ASN A N 1
ATOM 1738 C CA . ASN A 1 220 ? 9.357 -10.074 21.143 1.00 97.69 220 ASN A CA 1
ATOM 1739 C C . ASN A 1 220 ? 8.873 -10.636 22.485 1.00 97.69 220 ASN A C 1
ATOM 1741 O O . ASN A 1 220 ? 9.057 -11.831 22.754 1.00 97.69 220 ASN A O 1
ATOM 1745 N N . GLU A 1 221 ? 8.247 -9.783 23.303 1.00 97.94 221 GLU A N 1
ATOM 1746 C CA . GLU A 1 221 ? 7.685 -10.137 24.609 1.00 97.94 221 GLU A CA 1
ATOM 1747 C C . GLU A 1 221 ? 6.519 -11.119 24.487 1.00 97.94 221 GLU A C 1
ATOM 1749 O O . GLU A 1 221 ? 6.433 -12.077 25.256 1.00 97.94 221 GLU A O 1
ATOM 1754 N N . LYS A 1 222 ? 5.621 -10.911 23.515 1.00 98.31 222 LYS A N 1
ATOM 1755 C CA . LYS A 1 222 ? 4.478 -11.812 23.296 1.00 98.31 222 LYS A CA 1
ATOM 1756 C C . LYS A 1 222 ? 4.838 -13.061 22.495 1.00 98.31 222 LYS A C 1
ATOM 1758 O O . LYS A 1 222 ? 4.043 -13.998 22.474 1.00 98.31 222 LYS A O 1
ATOM 1763 N N . ASN A 1 223 ? 6.017 -13.082 21.872 1.00 98.44 223 ASN A N 1
ATOM 1764 C CA . ASN A 1 223 ? 6.471 -14.131 20.964 1.00 98.44 223 ASN A CA 1
ATOM 1765 C C . ASN A 1 223 ? 5.485 -14.370 19.806 1.00 98.44 223 ASN A C 1
ATOM 1767 O O . ASN A 1 223 ? 5.056 -15.498 19.562 1.00 98.44 223 ASN A O 1
ATOM 1771 N N . ILE A 1 224 ? 5.111 -13.282 19.135 1.00 98.81 224 ILE A N 1
ATOM 1772 C CA . ILE A 1 224 ? 4.189 -13.267 17.993 1.00 98.81 224 ILE A CA 1
ATOM 1773 C C . ILE A 1 224 ? 4.861 -12.616 16.779 1.00 98.81 224 ILE A C 1
ATOM 1775 O O . ILE A 1 224 ? 5.847 -11.899 16.924 1.00 98.81 224 ILE A O 1
ATOM 1779 N N . HIS A 1 225 ? 4.327 -12.843 15.584 1.00 98.94 225 HIS A N 1
ATOM 1780 C CA . HIS A 1 225 ? 4.876 -12.295 14.347 1.00 98.94 225 HIS A CA 1
ATOM 1781 C C . HIS A 1 225 ? 4.593 -10.794 14.172 1.00 98.94 225 HIS A C 1
ATOM 1783 O O . HIS A 1 225 ? 3.585 -10.274 14.647 1.00 98.94 225 HIS A O 1
ATOM 1789 N N . LEU A 1 226 ? 5.449 -10.112 13.416 1.00 98.94 226 LEU A N 1
ATOM 1790 C CA . LEU A 1 226 ? 5.261 -8.760 12.905 1.00 98.94 226 LEU A CA 1
ATOM 1791 C C . LEU A 1 226 ? 5.338 -8.779 11.378 1.00 98.94 226 LEU A C 1
ATOM 1793 O O . LEU A 1 226 ? 6.378 -9.095 10.799 1.00 98.94 226 LEU A O 1
ATOM 1797 N N . VAL A 1 227 ? 4.243 -8.403 10.724 1.00 98.94 227 VAL A N 1
ATOM 1798 C CA . VAL A 1 227 ? 4.187 -8.189 9.276 1.00 98.94 227 VAL A CA 1
ATOM 1799 C C . VAL A 1 227 ? 4.131 -6.687 9.010 1.00 98.94 227 VAL A C 1
ATOM 1801 O O . VAL A 1 227 ? 3.186 -6.012 9.410 1.00 98.94 227 VAL A O 1
ATOM 1804 N N . CYS A 1 228 ? 5.137 -6.155 8.324 1.00 98.88 228 CYS A N 1
ATOM 1805 C CA . CYS A 1 228 ? 5.220 -4.748 7.949 1.00 98.88 228 CYS A CA 1
ATOM 1806 C C . CYS A 1 228 ? 4.921 -4.586 6.460 1.00 98.88 228 CYS A C 1
ATOM 1808 O O . CYS A 1 228 ? 5.759 -4.901 5.616 1.00 98.88 228 CYS A O 1
ATOM 1810 N N . ASP A 1 229 ? 3.737 -4.079 6.124 1.00 98.94 229 ASP A N 1
ATOM 1811 C CA . ASP A 1 229 ? 3.418 -3.654 4.764 1.00 98.94 229 ASP A CA 1
ATOM 1812 C C . ASP A 1 229 ? 4.076 -2.299 4.476 1.00 98.94 229 ASP A C 1
ATOM 1814 O O . ASP A 1 229 ? 3.609 -1.244 4.912 1.00 98.94 229 ASP A O 1
ATOM 1818 N N . GLU A 1 230 ? 5.202 -2.349 3.763 1.00 98.88 230 GLU A N 1
ATOM 1819 C CA . GLU A 1 230 ? 6.024 -1.196 3.401 1.00 98.88 230 GLU A CA 1
ATOM 1820 C C . GLU A 1 230 ? 5.817 -0.771 1.936 1.00 98.88 230 GLU A C 1
ATOM 1822 O O . GLU A 1 230 ? 6.675 -0.119 1.343 1.00 98.88 230 GLU A O 1
ATOM 1827 N N . ILE A 1 231 ? 4.670 -1.104 1.327 1.00 98.88 231 ILE A N 1
ATOM 1828 C CA . ILE A 1 231 ? 4.338 -0.796 -0.080 1.00 98.88 231 ILE A CA 1
ATOM 1829 C C . ILE A 1 231 ? 4.462 0.693 -0.458 1.00 98.88 231 ILE A C 1
ATOM 1831 O O . ILE A 1 231 ? 4.656 1.020 -1.627 1.00 98.88 231 ILE A O 1
ATOM 1835 N N . TYR A 1 232 ? 4.355 1.608 0.508 1.00 98.88 232 TYR A N 1
ATOM 1836 C CA . TYR A 1 232 ? 4.463 3.055 0.290 1.00 98.88 232 TYR A CA 1
ATOM 1837 C C . TYR A 1 232 ? 5.865 3.622 0.575 1.00 98.88 232 TYR A C 1
ATOM 1839 O O . TYR A 1 232 ? 6.029 4.840 0.536 1.00 98.88 232 TYR A O 1
ATOM 1847 N N . ALA A 1 233 ? 6.880 2.794 0.850 1.00 98.75 233 ALA A N 1
ATOM 1848 C CA . ALA A 1 233 ? 8.200 3.255 1.303 1.00 98.75 233 ALA A CA 1
ATOM 1849 C C . ALA A 1 233 ? 8.862 4.293 0.375 1.00 98.75 233 ALA A C 1
ATOM 1851 O O . ALA A 1 233 ? 9.482 5.237 0.853 1.00 98.75 233 ALA A O 1
ATOM 1852 N N . ALA A 1 234 ? 8.683 4.172 -0.943 1.00 98.62 234 ALA A N 1
ATOM 1853 C CA . ALA A 1 234 ? 9.235 5.107 -1.929 1.00 98.62 234 ALA A CA 1
ATOM 1854 C C . ALA A 1 234 ? 8.314 6.299 -2.259 1.00 98.62 234 ALA A C 1
ATOM 1856 O O . ALA A 1 234 ? 8.580 7.049 -3.193 1.00 98.62 234 ALA A O 1
ATOM 1857 N N . THR A 1 235 ? 7.225 6.483 -1.508 1.00 98.81 235 THR A N 1
ATOM 1858 C CA . THR A 1 235 ? 6.286 7.610 -1.679 1.00 98.81 235 THR A CA 1
ATOM 1859 C C . THR A 1 235 ? 6.462 8.694 -0.618 1.00 98.81 235 THR A C 1
ATOM 1861 O O . THR A 1 235 ? 5.623 9.582 -0.502 1.00 98.81 235 THR A O 1
ATOM 1864 N N . VAL A 1 236 ? 7.530 8.629 0.183 1.00 98.75 236 VAL A N 1
ATOM 1865 C CA . VAL A 1 236 ? 7.836 9.662 1.178 1.00 98.75 236 VAL A CA 1
ATOM 1866 C C . VAL A 1 236 ? 8.357 10.912 0.476 1.00 98.75 236 VAL A C 1
ATOM 1868 O O . VAL A 1 236 ? 9.307 10.865 -0.307 1.00 98.75 236 VAL A O 1
ATOM 1871 N N . PHE A 1 237 ? 7.707 12.036 0.751 1.00 98.38 237 PHE A N 1
ATOM 1872 C CA . PHE A 1 237 ? 7.919 13.299 0.048 1.00 98.38 237 PHE A CA 1
ATOM 1873 C C . PHE A 1 237 ? 8.271 14.470 0.971 1.00 98.38 237 PHE A C 1
ATOM 1875 O O . PHE A 1 237 ? 8.603 15.556 0.500 1.00 98.38 237 PHE A O 1
ATOM 1882 N N . SER A 1 238 ? 8.224 14.273 2.289 1.00 97.50 238 SER A N 1
ATOM 1883 C CA . SER A 1 238 ? 8.706 15.253 3.262 1.00 97.50 238 SER A CA 1
ATOM 1884 C C . SER A 1 238 ? 9.257 14.579 4.516 1.00 97.50 238 SER A C 1
ATOM 1886 O O . SER A 1 238 ? 9.026 13.396 4.757 1.00 97.50 238 SER A O 1
ATOM 1888 N N . ALA A 1 239 ? 9.986 15.345 5.329 1.00 96.19 239 ALA A N 1
ATOM 1889 C CA . ALA A 1 239 ? 10.438 14.885 6.637 1.00 96.19 239 ALA A CA 1
ATOM 1890 C C . ALA A 1 239 ? 9.242 14.533 7.556 1.00 96.19 239 ALA A C 1
ATOM 1892 O O . ALA A 1 239 ? 8.172 15.134 7.404 1.00 96.19 239 ALA A O 1
ATOM 1893 N N . PRO A 1 240 ? 9.419 13.615 8.525 1.00 95.56 240 PRO A N 1
ATOM 1894 C CA . PRO A 1 240 ? 10.624 12.811 8.766 1.00 95.56 240 PRO A CA 1
ATOM 1895 C C . PRO A 1 240 ? 10.870 11.762 7.669 1.00 95.56 240 PRO A C 1
ATOM 1897 O O . PRO A 1 240 ? 9.9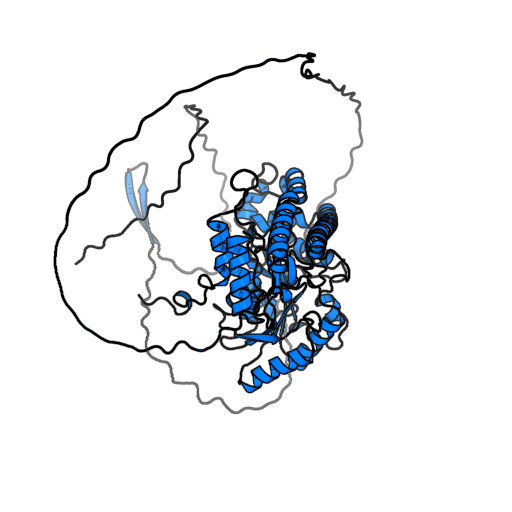75 11.420 6.901 1.00 95.56 240 PRO A O 1
ATOM 1900 N N . CYS A 1 241 ? 12.106 11.270 7.568 1.00 93.12 241 CYS A N 1
ATOM 1901 C CA . CYS A 1 241 ? 12.446 10.215 6.614 1.00 93.12 241 CYS A CA 1
ATOM 1902 C C . CYS A 1 241 ? 11.743 8.898 6.970 1.00 93.12 241 CYS A C 1
ATOM 1904 O O . CYS A 1 241 ? 11.539 8.594 8.144 1.00 93.12 241 CYS A O 1
ATOM 1906 N N . PHE A 1 242 ? 11.456 8.084 5.953 1.00 98.12 242 PHE A N 1
ATOM 1907 C CA . PHE A 1 242 ? 11.006 6.710 6.150 1.00 98.12 242 PHE A CA 1
ATOM 1908 C C . PHE A 1 242 ? 12.018 5.905 6.973 1.00 98.12 242 PHE A C 1
ATOM 1910 O O . PHE A 1 242 ? 13.210 5.913 6.653 1.00 98.12 242 PHE A O 1
ATOM 1917 N N . VAL A 1 243 ? 11.523 5.183 7.979 1.00 97.94 243 VAL A N 1
ATOM 1918 C CA . VAL A 1 243 ? 12.274 4.182 8.741 1.00 97.94 243 VAL A CA 1
ATOM 1919 C C . VAL A 1 243 ? 11.629 2.825 8.487 1.00 97.94 243 VAL A C 1
ATOM 1921 O O . VAL A 1 243 ? 10.463 2.621 8.823 1.00 97.94 243 VAL A O 1
ATOM 1924 N N . SER A 1 244 ? 12.382 1.907 7.884 1.00 98.38 244 SER A N 1
ATOM 1925 C CA . SER A 1 244 ? 11.944 0.516 7.722 1.00 98.38 244 SER A CA 1
ATOM 1926 C C . SER A 1 244 ? 12.114 -0.264 9.022 1.00 98.38 244 SER A C 1
ATOM 1928 O O . SER A 1 244 ? 13.046 -0.004 9.787 1.00 98.38 244 SER A O 1
ATOM 1930 N N . VAL A 1 245 ? 11.278 -1.282 9.245 1.00 98.19 245 VAL A N 1
ATOM 1931 C CA . VAL A 1 245 ? 11.459 -2.196 10.386 1.00 98.19 245 VAL A CA 1
ATOM 1932 C C . VAL A 1 245 ? 12.847 -2.846 10.372 1.00 98.19 245 VAL A C 1
ATOM 1934 O O . VAL A 1 245 ? 13.460 -2.990 11.426 1.00 98.19 245 VAL A O 1
ATOM 1937 N N . SER A 1 246 ? 13.397 -3.130 9.185 1.00 97.44 246 SER A N 1
ATOM 1938 C CA . SER A 1 246 ? 14.752 -3.666 9.012 1.00 97.44 246 SER A CA 1
ATOM 1939 C C . SER A 1 246 ? 15.831 -2.779 9.628 1.00 97.44 246 SER A C 1
ATOM 1941 O O . SER A 1 246 ? 16.836 -3.294 10.101 1.00 97.44 246 SER A O 1
ATOM 1943 N N . GLU A 1 247 ? 15.649 -1.455 9.626 1.00 96.75 247 GLU A N 1
ATOM 1944 C CA . GLU A 1 247 ? 16.612 -0.531 10.236 1.00 96.75 247 GLU A CA 1
ATOM 1945 C C . GLU A 1 247 ? 16.583 -0.641 11.762 1.00 96.75 247 GLU A C 1
ATOM 1947 O O . GLU A 1 247 ? 17.624 -0.605 12.408 1.00 96.75 247 GLU A O 1
ATOM 1952 N N . VAL A 1 248 ? 15.386 -0.798 12.330 1.00 96.31 248 VAL A N 1
ATOM 1953 C CA . VAL A 1 248 ? 15.151 -0.829 13.779 1.00 96.31 248 VAL A CA 1
ATOM 1954 C C . VAL A 1 248 ? 15.558 -2.166 14.395 1.00 96.31 248 VAL A C 1
ATOM 1956 O O . VAL A 1 248 ? 16.036 -2.212 15.524 1.00 96.31 248 VAL A O 1
ATOM 1959 N N . MET A 1 249 ? 15.418 -3.265 13.653 1.00 92.69 249 MET A N 1
ATOM 1960 C CA . MET A 1 249 ? 15.776 -4.606 14.128 1.00 92.69 249 MET A CA 1
ATOM 1961 C C . MET A 1 249 ? 17.227 -4.716 14.600 1.00 92.69 249 MET A C 1
ATOM 1963 O O . MET A 1 249 ? 17.499 -5.448 15.547 1.00 92.69 249 MET A O 1
ATOM 1967 N N . HIS A 1 250 ? 18.143 -3.995 13.952 1.00 86.00 250 HIS A N 1
ATOM 1968 C CA . HIS A 1 250 ? 19.566 -3.999 14.294 1.00 86.00 250 HIS A CA 1
ATOM 1969 C C . HIS A 1 250 ? 19.889 -3.212 15.574 1.00 86.00 250 HIS A C 1
ATOM 1971 O O . HIS A 1 250 ? 20.980 -3.359 16.116 1.00 86.00 250 HIS A O 1
ATOM 1977 N N . GLU A 1 251 ? 18.953 -2.398 16.064 1.00 88.94 251 GLU A N 1
ATOM 1978 C CA . GLU A 1 251 ? 19.113 -1.567 17.264 1.00 88.94 251 GLU A CA 1
ATOM 1979 C C . GLU A 1 251 ? 18.615 -2.265 18.538 1.00 88.94 251 GLU A C 1
ATOM 1981 O O . GLU A 1 251 ? 18.831 -1.767 19.643 1.00 88.94 251 GLU A O 1
ATOM 1986 N N . ILE A 1 252 ? 17.920 -3.398 18.398 1.00 90.56 252 ILE A N 1
ATOM 1987 C CA . ILE A 1 252 ? 17.264 -4.097 19.503 1.00 90.56 252 ILE A CA 1
ATOM 1988 C C . ILE A 1 252 ? 18.088 -5.319 19.899 1.00 90.56 252 ILE A C 1
ATOM 1990 O O . ILE A 1 252 ? 18.254 -6.267 19.129 1.00 90.56 252 ILE A O 1
ATOM 1994 N N . GLU A 1 253 ? 18.570 -5.307 21.139 1.00 88.06 253 GLU A N 1
ATOM 1995 C CA . GLU A 1 253 ? 19.267 -6.441 21.734 1.00 88.06 253 GLU A CA 1
ATOM 1996 C C . GLU A 1 253 ? 18.336 -7.662 21.810 1.00 88.06 253 GLU A C 1
ATOM 1998 O O . GLU A 1 253 ? 17.161 -7.548 22.163 1.00 88.06 253 GLU A O 1
ATOM 2003 N N . HIS A 1 254 ? 18.850 -8.838 21.439 1.00 90.31 254 HIS A N 1
ATOM 2004 C CA . HIS A 1 254 ? 18.085 -10.092 21.391 1.00 90.31 254 HIS A CA 1
ATOM 2005 C C . HIS A 1 254 ? 16.802 -10.033 20.537 1.00 90.31 254 HIS A C 1
ATOM 2007 O O . HIS A 1 254 ? 15.820 -10.721 20.827 1.00 90.31 254 HIS A O 1
ATOM 2013 N N . CYS A 1 255 ? 16.805 -9.234 19.464 1.00 95.50 255 CYS A N 1
ATOM 2014 C CA . CYS A 1 255 ? 15.704 -9.184 18.509 1.00 95.50 255 CYS A CA 1
ATOM 2015 C C . CYS A 1 255 ? 15.409 -10.569 17.901 1.00 95.50 255 CYS A C 1
ATOM 2017 O O . CYS A 1 255 ? 16.281 -11.179 17.273 1.00 95.50 255 CYS A O 1
ATOM 2019 N N . LYS A 1 256 ? 14.164 -11.049 18.035 1.00 96.88 256 LYS A N 1
ATOM 2020 C CA . LYS A 1 256 ? 13.685 -12.289 17.400 1.00 96.88 256 LYS A CA 1
ATOM 2021 C C . LYS A 1 256 ? 13.349 -12.023 15.936 1.00 96.88 256 LYS A C 1
ATOM 2023 O O . LYS A 1 256 ? 12.190 -11.911 15.541 1.00 96.88 256 LYS A O 1
ATOM 2028 N N . SER A 1 257 ? 14.393 -11.827 15.134 1.00 97.19 257 SER A N 1
ATOM 2029 C CA . SER A 1 257 ? 14.262 -11.429 13.727 1.00 97.19 257 SER A CA 1
ATOM 2030 C C . SER A 1 257 ? 13.411 -12.391 12.891 1.00 97.19 257 SER A C 1
ATOM 2032 O O . SER A 1 257 ? 12.724 -11.954 11.975 1.00 97.19 257 SER A O 1
ATOM 2034 N N . ASP A 1 258 ? 13.377 -13.671 13.252 1.00 98.00 258 ASP A N 1
ATOM 2035 C CA . ASP A 1 258 ? 12.559 -14.728 12.657 1.00 98.00 258 ASP A CA 1
ATOM 2036 C C . ASP A 1 258 ? 11.039 -14.519 12.821 1.00 98.00 258 ASP A C 1
ATOM 2038 O O . ASP A 1 258 ? 10.246 -15.186 12.152 1.00 98.00 258 ASP A O 1
ATOM 2042 N N . LEU A 1 259 ? 10.621 -13.574 13.663 1.00 98.75 259 LEU A N 1
ATOM 2043 C CA . LEU A 1 259 ? 9.232 -13.142 13.793 1.00 98.75 259 LEU A CA 1
ATOM 2044 C C . LEU A 1 259 ? 8.884 -11.958 12.881 1.00 98.75 259 LEU A C 1
ATOM 2046 O O . LEU A 1 259 ? 7.733 -11.536 12.877 1.00 98.75 259 LEU A O 1
ATOM 2050 N N . ILE A 1 260 ? 9.834 -11.402 12.121 1.00 98.75 260 ILE A N 1
ATOM 2051 C CA . ILE A 1 260 ? 9.636 -10.165 11.355 1.00 98.75 260 ILE A CA 1
ATOM 2052 C C . ILE A 1 260 ? 9.616 -10.440 9.846 1.00 98.75 260 ILE A C 1
ATOM 2054 O O . ILE A 1 260 ? 10.450 -11.162 9.283 1.00 98.75 260 ILE A O 1
ATOM 2058 N N . HIS A 1 261 ? 8.635 -9.840 9.174 1.00 98.88 261 HIS A N 1
ATOM 2059 C CA . HIS A 1 261 ? 8.346 -10.033 7.756 1.00 98.88 261 HIS A CA 1
ATOM 2060 C C . HIS A 1 261 ? 7.971 -8.693 7.116 1.00 98.88 261 HIS A C 1
ATOM 2062 O O . HIS A 1 261 ? 7.285 -7.878 7.727 1.00 98.88 261 HIS A O 1
ATOM 2068 N N . ILE A 1 262 ? 8.385 -8.470 5.872 1.00 98.94 262 ILE A N 1
ATOM 2069 C CA . ILE A 1 262 ? 8.059 -7.273 5.093 1.00 98.94 262 ILE A CA 1
ATOM 2070 C C . ILE A 1 262 ? 7.217 -7.669 3.888 1.00 98.94 262 ILE A C 1
ATOM 2072 O O . ILE A 1 262 ? 7.543 -8.621 3.177 1.00 98.94 262 ILE A O 1
ATOM 2076 N N . ILE A 1 263 ? 6.170 -6.892 3.633 1.00 98.94 263 ILE A N 1
ATOM 2077 C CA . ILE A 1 263 ? 5.422 -6.897 2.381 1.00 98.94 263 ILE A CA 1
ATOM 2078 C C . ILE A 1 263 ? 5.838 -5.672 1.571 1.00 98.94 263 ILE A C 1
ATOM 2080 O O . ILE A 1 263 ? 5.917 -4.559 2.090 1.00 98.94 263 ILE A O 1
ATOM 2084 N N . TYR A 1 264 ? 6.124 -5.879 0.290 1.00 98.88 264 TYR A N 1
ATOM 2085 C CA . TYR A 1 264 ? 6.453 -4.816 -0.654 1.00 98.88 264 TYR A CA 1
ATOM 2086 C C . TYR A 1 264 ? 5.759 -5.046 -1.998 1.00 98.88 264 TYR A C 1
ATOM 2088 O O . TYR A 1 264 ? 5.296 -6.145 -2.306 1.00 98.88 264 TYR A O 1
ATOM 2096 N N . SER A 1 265 ? 5.640 -4.004 -2.819 1.00 98.81 265 SER A N 1
ATOM 2097 C CA . SER A 1 265 ? 5.045 -4.112 -4.153 1.00 98.81 265 SER A CA 1
ATOM 2098 C C . SER A 1 265 ? 5.309 -2.852 -4.965 1.00 98.81 265 SER A C 1
ATOM 2100 O O . SER A 1 265 ? 5.214 -1.754 -4.430 1.00 98.81 265 SER A O 1
ATOM 2102 N N . LEU A 1 266 ? 5.468 -3.010 -6.280 1.00 98.81 266 LEU A N 1
ATOM 2103 C CA . LEU A 1 266 ? 5.711 -1.900 -7.215 1.00 98.81 266 LEU A CA 1
ATOM 2104 C C . LEU A 1 266 ? 4.426 -1.175 -7.671 1.00 98.81 266 LEU A C 1
ATOM 2106 O O . LEU A 1 266 ? 4.410 -0.361 -8.594 1.00 98.81 266 LEU A O 1
ATOM 2110 N N . SER A 1 267 ? 3.292 -1.524 -7.058 1.00 98.69 267 SER A N 1
ATOM 2111 C CA . SER A 1 267 ? 1.968 -1.032 -7.450 1.00 98.69 267 SER A CA 1
ATOM 2112 C C . SER A 1 267 ? 1.727 0.444 -7.123 1.00 98.69 267 SER A C 1
ATOM 2114 O O . SER A 1 267 ? 0.798 1.025 -7.681 1.00 98.69 267 SER A O 1
ATOM 2116 N N . LYS A 1 268 ? 2.458 1.019 -6.159 1.00 98.62 268 LYS A N 1
ATOM 2117 C CA . LYS A 1 268 ? 2.131 2.327 -5.556 1.00 98.62 268 LYS A CA 1
ATOM 2118 C C . LYS A 1 268 ? 3.211 3.369 -5.774 1.00 98.62 268 LYS A C 1
ATOM 2120 O O . LYS A 1 268 ? 2.895 4.499 -6.113 1.00 98.62 268 LYS A O 1
ATOM 2125 N N . ASP A 1 269 ? 4.462 2.981 -5.620 1.00 97.75 269 ASP A N 1
ATOM 2126 C CA . ASP A 1 269 ? 5.616 3.821 -5.894 1.00 97.75 269 ASP A CA 1
ATOM 2127 C C . ASP A 1 269 ? 5.828 4.029 -7.398 1.00 97.75 269 ASP A C 1
ATOM 2129 O O . ASP A 1 269 ? 5.712 5.159 -7.865 1.00 97.75 269 ASP A O 1
ATOM 2133 N N . LEU A 1 270 ? 6.037 2.954 -8.167 1.00 98.62 270 LEU A N 1
ATOM 2134 C CA . LEU A 1 270 ? 6.226 3.000 -9.622 1.00 98.62 270 LEU A CA 1
ATOM 2135 C C . LEU A 1 270 ? 4.915 3.164 -10.399 1.00 98.62 270 LEU A C 1
ATOM 2137 O O . LEU A 1 270 ? 4.938 3.378 -11.607 1.00 98.62 270 LEU A O 1
ATOM 2141 N N . GLY A 1 271 ? 3.768 3.017 -9.731 1.00 98.38 271 GLY A N 1
ATOM 2142 C CA . GLY A 1 271 ? 2.465 3.089 -10.389 1.00 98.38 271 GLY A CA 1
ATOM 2143 C C . GLY A 1 271 ? 2.182 1.902 -11.314 1.00 98.38 271 GLY A C 1
ATOM 2144 O O . GLY A 1 271 ? 1.461 2.053 -12.294 1.00 98.38 271 GLY A O 1
ATOM 2145 N N . LEU A 1 272 ? 2.712 0.706 -11.017 1.00 98.62 272 LEU A N 1
ATOM 2146 C CA . LEU A 1 272 ? 2.573 -0.484 -11.872 1.00 98.62 272 LEU A CA 1
ATOM 2147 C C . LEU A 1 272 ? 1.631 -1.564 -11.287 1.00 98.62 272 LEU A C 1
ATOM 2149 O O . LEU A 1 272 ? 1.997 -2.744 -11.249 1.00 98.62 272 LEU A O 1
ATOM 2153 N N . PRO A 1 273 ? 0.401 -1.240 -10.825 1.00 98.00 273 PRO A N 1
ATOM 2154 C CA . PRO A 1 273 ? -0.472 -2.229 -10.195 1.00 98.00 273 PRO A CA 1
ATOM 2155 C C . PRO A 1 273 ? -0.889 -3.345 -11.160 1.00 98.00 273 PRO A C 1
ATOM 2157 O O . PRO A 1 273 ? -1.088 -4.478 -10.720 1.00 98.00 273 PRO A O 1
ATOM 2160 N N . GLY A 1 274 ? -0.986 -3.059 -12.463 1.00 98.19 274 GLY A N 1
ATOM 2161 C CA . GLY A 1 274 ? -1.338 -4.037 -13.497 1.00 98.19 274 GLY A CA 1
ATOM 2162 C C . GLY A 1 274 ? -0.273 -5.114 -13.728 1.00 98.19 274 GLY A C 1
ATOM 2163 O O . GLY A 1 274 ? -0.604 -6.202 -14.181 1.00 98.19 274 GLY A O 1
ATOM 2164 N N . PHE A 1 275 ? 0.984 -4.858 -13.349 1.00 98.69 275 PHE A N 1
ATOM 2165 C CA . PHE A 1 275 ? 2.095 -5.805 -13.522 1.00 98.69 275 PHE A CA 1
ATOM 2166 C C . PHE A 1 275 ? 2.148 -6.880 -12.429 1.00 98.69 275 PHE A C 1
ATOM 2168 O O . PHE A 1 275 ? 2.919 -7.829 -12.531 1.00 98.69 275 PHE A O 1
ATOM 2175 N N . ARG A 1 276 ? 1.309 -6.752 -11.391 1.00 98.62 276 ARG A N 1
ATOM 2176 C CA . ARG A 1 276 ? 1.133 -7.751 -10.324 1.00 98.62 276 ARG A CA 1
ATOM 2177 C C . ARG A 1 276 ? 2.432 -8.138 -9.606 1.00 98.62 276 ARG A C 1
ATOM 2179 O O . ARG A 1 276 ? 2.594 -9.288 -9.222 1.00 98.62 276 ARG A O 1
ATOM 2186 N N . VAL A 1 277 ? 3.329 -7.180 -9.369 1.00 98.81 277 VAL A N 1
ATOM 2187 C CA . VAL A 1 277 ? 4.579 -7.425 -8.631 1.00 98.81 277 VAL A CA 1
ATOM 2188 C C . VAL A 1 277 ? 4.378 -7.219 -7.136 1.00 98.81 277 VAL A C 1
ATOM 2190 O O . VAL A 1 277 ? 4.317 -6.083 -6.665 1.00 98.81 277 VAL A O 1
ATOM 2193 N N . GLY A 1 278 ? 4.258 -8.322 -6.399 1.00 98.56 278 GLY A N 1
ATOM 2194 C CA . GLY A 1 278 ? 4.238 -8.349 -4.938 1.00 98.56 278 GLY A CA 1
ATOM 2195 C C . GLY A 1 278 ? 5.411 -9.141 -4.387 1.00 98.56 278 GLY A C 1
ATOM 2196 O O . GLY A 1 278 ? 5.811 -10.143 -4.980 1.00 98.56 278 GLY A O 1
ATOM 2197 N N . ILE A 1 279 ? 5.934 -8.703 -3.248 1.00 98.75 279 ILE A N 1
ATOM 2198 C CA . ILE A 1 279 ? 7.092 -9.295 -2.590 1.00 98.75 279 ILE A CA 1
ATOM 2199 C C . ILE A 1 279 ? 6.772 -9.553 -1.123 1.00 98.75 279 ILE A C 1
ATOM 2201 O O . ILE A 1 279 ? 6.264 -8.670 -0.434 1.00 98.75 279 ILE A O 1
ATOM 2205 N N . VAL A 1 280 ? 7.116 -10.748 -0.650 1.00 98.88 280 VAL A N 1
ATOM 2206 C CA . VAL A 1 280 ? 7.319 -11.026 0.773 1.00 98.88 280 VAL A CA 1
ATOM 2207 C C . VAL A 1 280 ? 8.818 -11.174 0.994 1.00 98.88 280 VAL A C 1
ATOM 2209 O O . VAL A 1 280 ? 9.480 -11.931 0.284 1.00 98.88 280 VAL A O 1
ATOM 2212 N N . TYR A 1 281 ? 9.354 -10.461 1.977 1.00 98.88 281 TYR A N 1
ATOM 2213 C CA . TYR A 1 281 ? 10.715 -10.645 2.461 1.00 98.88 281 TYR A CA 1
ATOM 2214 C C . TYR A 1 281 ? 10.654 -11.092 3.916 1.00 98.88 281 TYR A C 1
ATOM 2216 O O . TYR A 1 281 ? 10.067 -10.409 4.753 1.00 98.88 281 TYR A O 1
ATOM 2224 N N . SER A 1 282 ? 11.243 -12.241 4.235 1.00 98.81 282 SER A N 1
ATOM 2225 C CA . SER A 1 282 ? 11.243 -12.761 5.600 1.00 98.81 282 SER A CA 1
ATOM 2226 C C . SER A 1 282 ? 12.640 -13.137 6.062 1.00 98.81 282 SER A C 1
ATOM 2228 O O . SER A 1 282 ? 13.417 -13.767 5.344 1.00 98.81 282 SER A O 1
ATOM 2230 N N . TYR A 1 283 ? 12.914 -12.803 7.319 1.00 98.31 283 TYR A N 1
ATOM 2231 C CA . TYR A 1 283 ? 14.108 -13.228 8.042 1.00 98.31 283 TYR A CA 1
ATOM 2232 C C . TYR A 1 283 ? 14.011 -14.672 8.571 1.00 98.31 283 TYR A C 1
ATOM 2234 O O . TYR A 1 283 ? 14.964 -15.175 9.153 1.00 98.31 283 TYR A O 1
ATOM 2242 N N . ASN A 1 284 ? 12.885 -15.357 8.349 1.00 98.69 284 ASN A N 1
ATOM 2243 C CA . ASN A 1 284 ? 12.637 -16.724 8.794 1.00 98.69 284 ASN A CA 1
ATOM 2244 C C . ASN A 1 284 ? 12.729 -17.710 7.625 1.00 98.69 284 ASN A C 1
ATOM 2246 O O . ASN A 1 284 ? 11.941 -17.643 6.680 1.00 98.69 284 ASN A O 1
ATOM 2250 N N . ASP A 1 285 ? 13.651 -18.666 7.707 1.00 98.56 285 ASP A N 1
ATOM 2251 C CA . ASP A 1 285 ? 13.892 -19.636 6.631 1.00 98.56 285 ASP A CA 1
ATOM 2252 C C . ASP A 1 285 ? 12.715 -20.591 6.417 1.00 98.56 285 ASP A C 1
ATOM 2254 O O . ASP A 1 285 ? 12.428 -20.984 5.286 1.00 98.56 285 ASP A O 1
ATOM 2258 N N . GLY A 1 286 ? 11.978 -20.930 7.478 1.00 98.56 286 GLY A N 1
ATOM 2259 C CA . GLY A 1 286 ? 10.755 -21.728 7.382 1.00 98.56 286 GLY A CA 1
ATOM 2260 C C . GLY A 1 286 ? 9.671 -21.019 6.568 1.00 98.56 286 GLY A C 1
ATOM 2261 O O . GLY A 1 286 ? 9.021 -21.641 5.720 1.00 98.56 286 GLY A O 1
ATOM 2262 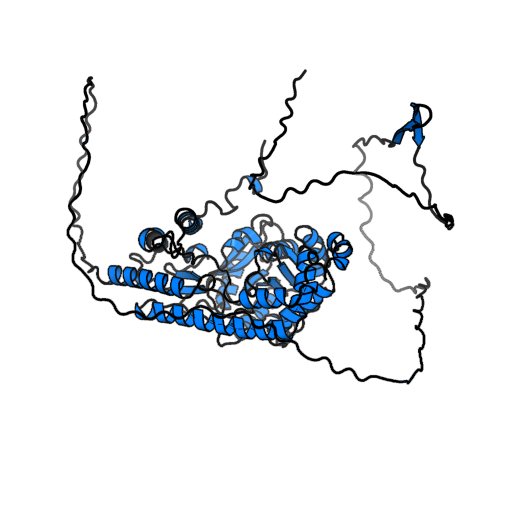N N . VAL A 1 287 ? 9.531 -19.704 6.764 1.00 98.75 287 VAL A N 1
ATOM 2263 C CA . VAL A 1 287 ? 8.607 -18.856 5.996 1.00 98.75 287 VAL A CA 1
ATOM 2264 C C . VAL A 1 287 ? 9.084 -18.688 4.557 1.00 98.75 287 VAL A C 1
ATOM 2266 O O . VAL A 1 287 ? 8.272 -18.827 3.645 1.00 98.75 287 VAL A O 1
ATOM 2269 N N . VAL A 1 288 ? 10.383 -18.463 4.324 1.00 98.75 288 VAL A N 1
ATOM 2270 C CA . VAL A 1 288 ? 10.955 -18.389 2.966 1.00 98.75 288 VAL A CA 1
ATOM 2271 C C . VAL A 1 288 ? 10.681 -19.686 2.198 1.00 98.75 288 VAL A C 1
ATOM 2273 O O . VAL A 1 288 ? 10.139 -19.654 1.094 1.00 98.75 288 VAL A O 1
ATOM 2276 N N . ASN A 1 289 ? 10.967 -20.841 2.799 1.00 97.88 289 ASN A N 1
ATOM 2277 C CA . ASN A 1 289 ? 10.792 -22.143 2.157 1.00 97.88 289 ASN A CA 1
ATOM 2278 C C . ASN A 1 289 ? 9.321 -22.480 1.871 1.00 97.88 289 ASN A C 1
ATOM 2280 O O . ASN A 1 289 ? 8.997 -22.988 0.794 1.00 97.88 289 ASN A O 1
ATOM 2284 N N . SER A 1 290 ? 8.423 -22.212 2.820 1.00 97.31 290 SER A N 1
ATOM 2285 C CA . SER A 1 290 ? 6.992 -22.514 2.666 1.00 97.31 290 SER A CA 1
ATOM 2286 C C . SER A 1 290 ? 6.319 -21.528 1.714 1.00 97.31 290 SER A C 1
ATOM 2288 O O . SER A 1 290 ? 5.636 -21.933 0.771 1.00 97.31 290 SER A O 1
ATOM 2290 N N . GLY A 1 291 ? 6.599 -20.237 1.884 1.00 98.00 291 GLY A N 1
ATOM 2291 C CA . GLY A 1 291 ? 6.072 -19.177 1.038 1.00 98.00 291 GLY A CA 1
ATOM 2292 C C . GLY A 1 291 ? 6.539 -19.293 -0.413 1.00 98.00 291 GLY A C 1
ATOM 2293 O O . GLY A 1 291 ? 5.746 -19.074 -1.325 1.00 98.00 291 GLY A O 1
ATOM 2294 N N . ARG A 1 292 ? 7.774 -19.747 -0.664 1.00 97.12 292 ARG A N 1
ATOM 2295 C CA . ARG A 1 292 ? 8.259 -20.027 -2.026 1.00 97.12 292 ARG A CA 1
ATOM 2296 C C . ARG A 1 292 ? 7.468 -21.128 -2.733 1.00 97.12 292 ARG A C 1
ATOM 2298 O O . ARG A 1 292 ? 7.264 -21.050 -3.935 1.00 97.12 292 ARG A O 1
ATOM 2305 N N . LYS A 1 293 ? 6.979 -22.141 -2.016 1.00 97.62 293 LYS A N 1
ATOM 2306 C CA . LYS A 1 293 ? 6.088 -23.151 -2.617 1.00 97.62 293 LYS A CA 1
ATOM 2307 C C . LYS A 1 293 ? 4.729 -22.539 -2.953 1.00 97.62 293 LYS A C 1
ATOM 2309 O O . LYS A 1 293 ? 4.171 -22.818 -4.011 1.00 97.62 293 LYS A O 1
ATOM 2314 N N . MET A 1 294 ? 4.216 -21.673 -2.079 1.00 97.56 294 MET A N 1
ATOM 2315 C CA . MET A 1 294 ? 2.938 -20.985 -2.276 1.00 97.56 294 MET A CA 1
ATOM 2316 C C . MET A 1 294 ? 2.976 -19.911 -3.371 1.00 97.56 294 MET A C 1
ATOM 2318 O O . MET A 1 294 ? 1.940 -19.646 -3.980 1.00 97.56 294 MET A O 1
ATOM 2322 N N . SER A 1 295 ? 4.143 -19.332 -3.682 1.00 96.38 295 SER A N 1
ATOM 2323 C CA . SER A 1 295 ? 4.275 -18.351 -4.770 1.00 96.38 295 SER A CA 1
ATOM 2324 C C . SER A 1 295 ? 3.854 -18.919 -6.128 1.00 96.38 295 SER A C 1
ATOM 2326 O O . SER A 1 295 ? 3.403 -18.161 -6.983 1.00 96.38 295 SER A O 1
ATOM 2328 N N . SER A 1 296 ? 3.905 -20.246 -6.309 1.00 95.56 296 SER A N 1
ATOM 2329 C CA . SER A 1 296 ? 3.432 -20.941 -7.516 1.00 95.56 296 SER A CA 1
ATOM 2330 C C . SER A 1 296 ? 1.975 -20.622 -7.893 1.00 95.56 296 SER A C 1
ATOM 2332 O O . SER A 1 296 ? 1.631 -20.669 -9.071 1.00 95.56 296 SER A O 1
ATOM 2334 N N . PHE A 1 297 ? 1.128 -20.220 -6.935 1.00 97.50 297 PHE A N 1
ATOM 2335 C CA . PHE A 1 297 ? -0.260 -19.808 -7.188 1.00 97.50 297 PHE A CA 1
ATOM 2336 C C . PHE A 1 297 ? -0.410 -18.364 -7.690 1.00 97.50 297 PHE A C 1
ATOM 2338 O O . PHE A 1 297 ? -1.516 -17.937 -8.021 1.00 97.50 297 PHE A O 1
ATOM 2345 N N . GLY A 1 298 ? 0.675 -17.594 -7.726 1.00 96.44 298 GLY A N 1
ATOM 2346 C CA . GLY A 1 298 ? 0.655 -16.178 -8.072 1.00 96.44 298 GLY A CA 1
ATOM 2347 C C . GLY A 1 298 ? 2.028 -15.661 -8.473 1.00 96.44 298 GLY A C 1
ATOM 2348 O O . GLY A 1 298 ? 2.452 -14.624 -7.971 1.00 96.44 298 GLY A O 1
ATOM 2349 N N . LEU A 1 299 ? 2.737 -16.384 -9.342 1.00 96.94 299 LEU A N 1
ATOM 2350 C CA . LEU A 1 299 ? 4.030 -15.932 -9.850 1.00 96.94 299 LEU A CA 1
ATOM 2351 C C . LEU A 1 299 ? 3.876 -14.632 -10.645 1.00 96.94 299 LEU A C 1
ATOM 2353 O O . LEU A 1 299 ? 2.899 -14.430 -11.369 1.00 96.94 299 LEU A O 1
ATOM 2357 N N . VAL A 1 300 ? 4.883 -13.765 -10.547 1.00 98.62 300 VAL A N 1
ATOM 2358 C CA . VAL A 1 300 ? 5.022 -12.624 -11.458 1.00 98.62 300 VAL A CA 1
ATOM 2359 C C . VAL A 1 300 ? 5.348 -13.171 -12.846 1.00 98.62 300 VAL A C 1
ATOM 2361 O O . VAL A 1 300 ? 6.194 -14.056 -12.972 1.00 98.62 300 VAL A O 1
ATOM 2364 N N . SER A 1 301 ? 4.714 -12.641 -13.893 1.00 98.69 301 SER A N 1
ATOM 2365 C CA . SER A 1 301 ? 5.025 -13.020 -15.278 1.00 98.69 301 SER A CA 1
ATOM 2366 C C . SER A 1 301 ? 6.526 -12.896 -15.553 1.00 98.69 301 SER A C 1
ATOM 2368 O O . SER A 1 301 ? 7.118 -11.857 -15.262 1.00 98.69 301 SER A O 1
ATOM 2370 N N . SER A 1 302 ? 7.152 -13.919 -16.137 1.00 98.62 302 SER A N 1
ATOM 2371 C CA . SER A 1 302 ? 8.580 -13.890 -16.486 1.00 98.62 302 SER A CA 1
ATOM 2372 C C . SER A 1 302 ? 8.917 -12.751 -17.460 1.00 98.62 302 SER A C 1
ATOM 2374 O O . SER A 1 302 ? 9.985 -12.152 -17.355 1.00 98.62 302 SER A O 1
ATOM 2376 N N . GLN A 1 303 ? 7.984 -12.377 -18.346 1.00 98.69 303 GLN A N 1
ATOM 2377 C CA . GLN A 1 303 ? 8.102 -11.196 -19.210 1.00 98.69 303 GLN A CA 1
ATOM 2378 C C . GLN A 1 303 ? 8.207 -9.905 -18.387 1.00 98.69 303 GLN A C 1
ATOM 2380 O O . GLN A 1 303 ? 9.069 -9.068 -18.646 1.00 98.69 303 GLN A O 1
ATOM 2385 N N . THR A 1 304 ? 7.352 -9.758 -17.373 1.00 98.81 304 THR A N 1
ATOM 2386 C CA . THR A 1 304 ? 7.378 -8.622 -16.444 1.00 98.81 304 THR A CA 1
ATOM 2387 C C . THR A 1 304 ? 8.645 -8.627 -15.595 1.00 98.81 304 THR A C 1
ATOM 2389 O O . THR A 1 304 ? 9.256 -7.577 -15.420 1.00 98.81 304 THR A O 1
ATOM 2392 N N . GLN A 1 305 ? 9.069 -9.794 -15.098 1.00 98.81 305 GLN A N 1
ATOM 2393 C CA . GLN A 1 305 ? 10.316 -9.934 -14.344 1.00 98.81 305 GLN A CA 1
ATOM 2394 C C . GLN A 1 305 ? 11.518 -9.480 -15.179 1.00 98.81 305 GLN A C 1
ATOM 2396 O O . GLN A 1 305 ? 12.323 -8.700 -14.689 1.00 98.81 305 GLN A O 1
ATOM 2401 N N . HIS A 1 306 ? 11.617 -9.911 -16.440 1.00 98.75 306 HIS A N 1
ATOM 2402 C CA . HIS A 1 306 ? 12.703 -9.522 -17.344 1.00 98.75 306 HIS A CA 1
ATOM 2403 C C . HIS A 1 306 ? 12.743 -8.010 -17.591 1.00 98.75 306 HIS A C 1
ATOM 2405 O O . HIS A 1 306 ? 13.788 -7.381 -17.427 1.00 98.75 306 HIS A O 1
ATOM 2411 N N . PHE A 1 307 ? 11.590 -7.422 -17.920 1.00 98.88 307 PHE A N 1
ATOM 2412 C CA . PHE A 1 307 ? 11.467 -5.984 -18.145 1.00 98.88 307 PHE A CA 1
ATOM 2413 C C . PHE A 1 307 ? 11.896 -5.172 -16.914 1.00 98.88 307 PHE A C 1
ATOM 2415 O O . PHE A 1 307 ? 12.698 -4.244 -17.012 1.00 98.88 307 PHE A O 1
ATOM 2422 N N . LEU A 1 308 ? 11.394 -5.550 -15.737 1.00 98.81 308 LEU A N 1
ATOM 2423 C CA . LEU A 1 308 ? 11.689 -4.840 -14.496 1.00 98.81 308 LEU A CA 1
ATOM 2424 C C . LEU A 1 308 ? 13.095 -5.114 -13.972 1.00 98.81 308 LEU A C 1
ATOM 2426 O O . LEU A 1 308 ? 13.657 -4.230 -13.340 1.00 98.81 308 LEU A O 1
ATOM 2430 N N . ALA A 1 309 ? 13.680 -6.283 -14.242 1.00 98.88 309 ALA A N 1
ATOM 2431 C CA . ALA A 1 309 ? 15.083 -6.540 -13.938 1.00 98.88 309 ALA A CA 1
ATOM 2432 C C . ALA A 1 309 ? 15.966 -5.501 -14.638 1.00 98.88 309 ALA A C 1
ATOM 2434 O O . ALA A 1 309 ? 16.750 -4.829 -13.981 1.00 98.88 309 ALA A O 1
ATOM 2435 N N . ALA A 1 310 ? 15.765 -5.293 -15.943 1.00 98.81 310 ALA A N 1
ATOM 2436 C CA . ALA A 1 310 ? 16.514 -4.295 -16.701 1.00 98.81 310 ALA A CA 1
ATOM 2437 C C . ALA A 1 310 ? 16.283 -2.864 -16.177 1.00 98.81 310 ALA A C 1
ATOM 2439 O O . ALA A 1 310 ? 17.244 -2.130 -15.963 1.00 98.81 310 ALA A O 1
ATOM 2440 N N . MET A 1 311 ? 15.025 -2.484 -15.924 1.00 98.88 311 MET A N 1
ATOM 2441 C CA . MET A 1 311 ? 14.678 -1.132 -15.467 1.00 98.88 311 MET A CA 1
ATOM 2442 C C . MET A 1 311 ? 15.198 -0.817 -14.063 1.00 98.88 311 MET A C 1
ATOM 2444 O O . MET A 1 311 ? 15.728 0.262 -13.825 1.00 98.88 311 MET A O 1
ATOM 2448 N N . LEU A 1 312 ? 15.067 -1.756 -13.126 1.00 98.81 312 LEU A N 1
ATOM 2449 C CA . LEU A 1 312 ? 15.494 -1.561 -11.739 1.00 98.81 312 LEU A CA 1
ATOM 2450 C C . LEU A 1 312 ? 17.006 -1.745 -11.546 1.00 98.81 312 LEU A C 1
ATOM 2452 O O . LEU A 1 312 ? 17.541 -1.314 -10.527 1.00 98.81 312 LEU A O 1
ATOM 2456 N N . SER A 1 313 ? 17.699 -2.364 -12.506 1.00 98.75 313 SER A N 1
ATOM 2457 C CA . SER A 1 313 ? 19.165 -2.406 -12.548 1.00 98.75 313 SER A CA 1
ATOM 2458 C C . SER A 1 313 ? 19.799 -1.140 -13.131 1.00 98.75 313 SER A C 1
ATOM 2460 O O . SER A 1 313 ? 20.995 -0.936 -12.937 1.00 98.75 313 SER A O 1
ATOM 2462 N N . ASP A 1 314 ? 19.038 -0.280 -13.814 1.00 98.69 314 ASP A N 1
ATOM 2463 C CA . ASP A 1 314 ? 19.528 1.030 -14.247 1.00 98.69 314 ASP A CA 1
ATOM 2464 C C . ASP A 1 314 ? 19.550 2.000 -13.057 1.00 98.69 314 ASP A C 1
ATOM 2466 O O . ASP A 1 314 ? 18.546 2.604 -12.672 1.00 98.69 314 ASP A O 1
ATOM 2470 N N . GLU A 1 315 ? 20.728 2.138 -12.453 1.00 98.06 315 GLU A N 1
ATOM 2471 C CA . GLU A 1 315 ? 20.920 2.968 -11.268 1.00 98.06 315 GLU A CA 1
ATOM 2472 C C . GLU A 1 315 ? 20.598 4.446 -11.504 1.00 98.06 315 GLU A C 1
ATOM 2474 O O . GLU A 1 315 ? 20.016 5.077 -10.618 1.00 98.06 315 GLU A O 1
ATOM 2479 N N . ASN A 1 316 ? 20.911 4.970 -12.694 1.00 98.44 316 ASN A N 1
ATOM 2480 C CA . ASN A 1 316 ? 20.637 6.361 -13.051 1.00 98.44 316 ASN A CA 1
ATOM 2481 C C . ASN A 1 316 ? 19.129 6.600 -13.147 1.00 98.44 316 ASN A C 1
ATOM 2483 O O . ASN A 1 316 ? 18.623 7.611 -12.652 1.00 98.44 316 ASN A O 1
ATOM 2487 N N . PHE A 1 317 ? 18.403 5.662 -13.764 1.00 98.75 317 PHE A N 1
ATOM 2488 C CA . PHE A 1 317 ? 16.946 5.714 -13.813 1.00 98.75 317 PHE A CA 1
ATOM 2489 C C . PHE A 1 317 ? 16.341 5.662 -12.410 1.00 98.75 317 PHE A C 1
ATOM 2491 O O . PHE A 1 317 ? 15.524 6.519 -12.080 1.00 98.75 317 PHE A O 1
ATOM 2498 N N . VAL A 1 318 ? 16.751 4.703 -11.573 1.00 98.81 318 VAL A N 1
ATOM 2499 C CA . VAL A 1 318 ? 16.197 4.534 -10.219 1.00 98.81 318 VAL A CA 1
ATOM 2500 C C . VAL A 1 318 ? 16.416 5.784 -9.366 1.00 98.81 318 VAL A C 1
ATOM 2502 O O . VAL A 1 318 ? 15.482 6.249 -8.714 1.00 98.81 318 VAL A O 1
ATOM 2505 N N . GLU A 1 319 ? 17.615 6.365 -9.382 1.00 98.44 319 GLU A N 1
ATOM 2506 C CA . GLU A 1 319 ? 17.920 7.574 -8.607 1.00 98.44 319 GLU A CA 1
ATOM 2507 C C . GLU A 1 319 ? 17.116 8.782 -9.088 1.00 98.44 319 GLU A C 1
ATOM 2509 O O . GLU A 1 319 ? 16.485 9.469 -8.276 1.00 98.44 319 GLU A O 1
ATOM 2514 N N . ARG A 1 320 ? 17.057 8.996 -10.410 1.00 98.62 320 ARG A N 1
ATOM 2515 C CA . ARG A 1 320 ? 16.229 10.048 -11.015 1.00 98.62 320 ARG A CA 1
ATOM 2516 C C . ARG A 1 320 ? 14.752 9.851 -10.676 1.00 98.62 320 ARG A C 1
ATOM 2518 O O . ARG A 1 320 ? 14.083 10.816 -10.315 1.00 98.62 320 ARG A O 1
ATOM 2525 N N . PHE A 1 321 ? 14.248 8.621 -10.771 1.00 98.88 321 PHE A N 1
ATOM 2526 C CA . PHE A 1 321 ? 12.855 8.289 -10.492 1.00 98.88 321 PHE A CA 1
ATOM 2527 C C . PHE A 1 321 ? 12.487 8.585 -9.036 1.00 98.88 321 PHE A C 1
ATOM 2529 O O . PHE A 1 321 ? 11.493 9.265 -8.791 1.00 98.88 321 PHE A O 1
ATOM 2536 N N . LEU A 1 322 ? 13.281 8.112 -8.068 1.00 98.69 322 LEU A N 1
ATOM 2537 C CA . LEU A 1 322 ? 12.990 8.306 -6.643 1.00 98.69 322 LEU A CA 1
ATOM 2538 C C . LEU A 1 322 ? 12.982 9.793 -6.264 1.00 98.69 322 LEU A C 1
ATOM 2540 O O . LEU A 1 322 ? 12.060 10.247 -5.583 1.00 98.69 322 LEU A O 1
ATOM 2544 N N . ALA A 1 323 ? 13.963 10.562 -6.745 1.00 98.56 323 ALA A N 1
ATOM 2545 C CA . ALA A 1 323 ? 14.040 11.997 -6.485 1.00 98.56 323 ALA A CA 1
ATOM 2546 C C . ALA A 1 323 ? 12.854 12.759 -7.102 1.00 98.56 323 ALA A C 1
ATOM 2548 O O . ALA A 1 323 ? 12.198 13.559 -6.432 1.00 98.56 323 ALA A O 1
ATOM 2549 N N . GLU A 1 324 ? 12.548 12.489 -8.372 1.00 98.75 324 GLU A N 1
ATOM 2550 C CA . GLU A 1 324 ? 11.503 13.207 -9.097 1.00 98.75 324 GLU A CA 1
ATOM 2551 C C . GLU A 1 324 ? 10.093 12.818 -8.629 1.00 98.75 324 GLU A C 1
ATOM 2553 O O . GLU A 1 324 ? 9.235 13.689 -8.483 1.00 98.75 324 GLU A O 1
ATOM 2558 N N . SER A 1 325 ? 9.862 11.542 -8.310 1.00 98.69 325 SER A N 1
ATOM 2559 C CA . SER A 1 325 ? 8.598 11.065 -7.733 1.00 98.69 325 SER A CA 1
ATOM 2560 C C . SER A 1 325 ? 8.318 11.714 -6.381 1.00 98.69 325 SER A C 1
ATOM 2562 O O . SER A 1 325 ? 7.244 12.285 -6.180 1.00 98.69 325 SER A O 1
ATOM 2564 N N . SER A 1 326 ? 9.318 11.748 -5.494 1.00 98.62 326 SER A N 1
ATOM 2565 C CA . SER A 1 326 ? 9.230 12.441 -4.204 1.00 98.62 326 SER A CA 1
ATOM 2566 C C . SER A 1 326 ? 8.898 13.931 -4.382 1.00 98.62 326 SER A C 1
ATOM 2568 O O . SER A 1 326 ? 7.959 14.445 -3.769 1.00 98.62 326 SER A O 1
ATOM 2570 N N . ARG A 1 327 ? 9.583 14.621 -5.308 1.00 98.81 327 ARG A N 1
ATOM 2571 C CA . ARG A 1 327 ? 9.338 16.039 -5.621 1.00 98.81 327 ARG A CA 1
ATOM 2572 C C . ARG A 1 327 ? 7.918 16.294 -6.137 1.00 98.81 327 ARG A C 1
ATOM 2574 O O . ARG A 1 327 ? 7.265 17.241 -5.691 1.00 98.81 327 ARG A O 1
ATOM 2581 N N . ARG A 1 328 ? 7.433 15.481 -7.082 1.00 98.75 328 ARG A N 1
ATOM 2582 C CA . ARG A 1 328 ? 6.092 15.629 -7.677 1.00 98.75 328 ARG A CA 1
ATOM 2583 C C . ARG A 1 328 ? 4.991 15.334 -6.664 1.00 98.75 328 ARG A C 1
ATOM 2585 O O . ARG A 1 328 ? 4.025 16.094 -6.593 1.00 98.75 328 ARG A O 1
ATOM 2592 N N . LEU A 1 329 ? 5.161 14.305 -5.833 1.00 98.88 329 LEU A N 1
ATOM 2593 C CA . LEU A 1 329 ? 4.242 14.005 -4.736 1.00 98.88 329 LEU A CA 1
ATOM 2594 C C . LEU A 1 329 ? 4.186 15.149 -3.715 1.00 98.88 329 LEU A C 1
ATOM 2596 O O . LEU A 1 329 ? 3.089 15.568 -3.353 1.00 98.88 329 LEU A O 1
ATOM 2600 N N . ALA A 1 330 ? 5.331 15.722 -3.321 1.00 98.69 330 ALA A N 1
ATOM 2601 C CA . ALA A 1 330 ? 5.374 16.876 -2.416 1.00 98.69 330 ALA A CA 1
ATOM 2602 C C . ALA A 1 330 ? 4.609 18.080 -2.985 1.00 98.69 330 ALA A C 1
ATOM 2604 O O . ALA A 1 330 ? 3.810 18.708 -2.283 1.00 98.69 330 ALA A O 1
ATOM 2605 N N . ALA A 1 331 ? 4.838 18.398 -4.265 1.00 98.56 331 ALA A N 1
ATOM 2606 C CA . ALA A 1 331 ? 4.170 19.503 -4.946 1.00 98.56 331 ALA A CA 1
ATOM 2607 C C . ALA A 1 331 ? 2.651 19.288 -5.001 1.00 98.56 331 ALA A C 1
ATOM 2609 O O . ALA A 1 331 ? 1.890 20.173 -4.604 1.00 98.56 331 ALA A O 1
ATOM 2610 N N . ARG A 1 332 ? 2.220 18.087 -5.405 1.00 98.50 332 ARG A N 1
ATOM 2611 C CA . ARG A 1 332 ? 0.808 17.707 -5.491 1.00 98.50 332 ARG A CA 1
ATOM 2612 C C . ARG A 1 332 ? 0.115 17.742 -4.130 1.00 98.50 332 ARG A C 1
ATOM 2614 O O . ARG A 1 332 ? -0.950 18.345 -3.996 1.00 98.50 332 ARG A O 1
ATOM 2621 N N . HIS A 1 333 ? 0.737 17.147 -3.114 1.00 98.50 333 HIS A N 1
ATOM 2622 C CA . HIS A 1 333 ? 0.246 17.179 -1.740 1.00 98.50 333 HIS A CA 1
ATOM 2623 C C . HIS A 1 333 ? 0.107 18.623 -1.243 1.00 98.50 333 HIS A C 1
ATOM 2625 O O . HIS A 1 333 ? -0.940 18.989 -0.714 1.00 98.50 333 HIS A O 1
ATOM 2631 N N . SER A 1 334 ? 1.120 19.472 -1.464 1.00 97.62 334 SER A N 1
ATOM 2632 C CA . SER A 1 334 ? 1.091 20.877 -1.040 1.00 97.62 334 SER A CA 1
ATOM 2633 C C . SER A 1 334 ? 0.020 21.698 -1.761 1.00 97.62 334 SER A C 1
ATOM 2635 O O . SER A 1 334 ? -0.650 22.504 -1.115 1.00 97.62 334 SER A O 1
ATOM 2637 N N . GLN A 1 335 ? -0.166 21.507 -3.073 1.00 97.38 335 GLN A N 1
ATOM 2638 C CA . GLN A 1 335 ? -1.247 22.151 -3.828 1.00 97.38 335 GLN A CA 1
ATOM 2639 C C . GLN A 1 335 ? -2.605 21.788 -3.223 1.00 97.38 335 GLN A C 1
ATOM 2641 O O . GLN A 1 335 ? -3.429 22.671 -2.970 1.00 97.38 335 GLN A O 1
ATOM 2646 N N . PHE A 1 336 ? -2.818 20.497 -2.958 1.00 97.69 336 PHE A N 1
ATOM 2647 C CA . PHE A 1 336 ? -4.087 19.999 -2.455 1.00 97.69 336 PHE A CA 1
ATOM 2648 C C . PHE A 1 336 ? -4.386 20.498 -1.036 1.00 97.69 336 PHE A C 1
ATOM 2650 O O . PHE A 1 336 ? -5.436 21.101 -0.808 1.00 97.69 336 PHE A O 1
ATOM 2657 N N . THR A 1 337 ? -3.453 20.336 -0.094 1.00 97.06 337 THR A N 1
ATOM 2658 C CA . THR A 1 337 ? -3.657 20.729 1.311 1.00 97.06 337 THR A CA 1
ATOM 2659 C C . THR A 1 337 ? -3.824 22.239 1.477 1.00 97.06 337 THR A C 1
ATOM 2661 O O . THR A 1 337 ? -4.795 22.668 2.098 1.00 97.06 337 THR A O 1
ATOM 2664 N N . LYS A 1 338 ? -3.005 23.068 0.810 1.00 96.25 338 LYS A N 1
ATOM 2665 C CA . LYS A 1 338 ? -3.200 24.535 0.784 1.00 96.25 338 LYS A CA 1
ATOM 2666 C C . LYS A 1 338 ? -4.535 24.935 0.154 1.00 96.25 338 LYS A C 1
ATOM 2668 O O . LYS A 1 338 ? -5.109 25.972 0.486 1.00 96.25 338 LYS A O 1
ATOM 2673 N N . GLY A 1 339 ? -5.029 24.148 -0.801 1.00 96.00 339 GLY A N 1
ATOM 2674 C CA . GLY A 1 339 ? -6.345 24.333 -1.402 1.00 96.00 339 GLY A CA 1
ATOM 2675 C C . GLY A 1 339 ? -7.489 24.128 -0.407 1.00 96.00 339 GLY A C 1
ATOM 2676 O O . GLY A 1 339 ? -8.437 24.918 -0.411 1.00 96.00 339 GLY A O 1
ATOM 2677 N N . LEU A 1 340 ? -7.380 23.106 0.447 1.00 94.94 340 LEU A N 1
ATOM 2678 C CA . LEU A 1 340 ? -8.333 22.796 1.518 1.00 94.94 340 LEU A CA 1
ATOM 2679 C C . LEU A 1 340 ? -8.274 23.813 2.670 1.00 94.94 340 LEU A C 1
ATOM 2681 O O . LEU A 1 340 ? -9.315 24.249 3.163 1.00 94.94 340 LEU A O 1
ATOM 2685 N N . GLU A 1 341 ? -7.077 24.270 3.044 1.00 93.50 341 GLU A N 1
ATOM 2686 C CA . GLU A 1 341 ? -6.882 25.273 4.102 1.00 93.50 341 GLU A CA 1
ATOM 2687 C C . GLU A 1 341 ? -7.611 26.589 3.799 1.00 93.50 341 GLU A C 1
ATOM 2689 O O . GLU A 1 341 ? -8.207 27.190 4.691 1.00 93.50 341 GLU A O 1
ATOM 2694 N N . LYS A 1 342 ? -7.671 27.000 2.522 1.00 92.44 342 LYS A N 1
ATOM 2695 C CA . LYS A 1 342 ? -8.425 28.191 2.070 1.00 92.44 342 LYS A CA 1
ATOM 2696 C C . LYS A 1 342 ? -9.922 28.137 2.394 1.00 92.44 342 LYS A C 1
ATOM 2698 O O . LYS A 1 342 ? -10.602 29.151 2.257 1.00 92.44 342 LYS A O 1
ATOM 2703 N N . VAL A 1 343 ? -10.447 26.967 2.753 1.00 90.50 343 VAL A N 1
ATOM 2704 C CA . VAL A 1 343 ? -11.860 26.748 3.086 1.00 90.50 343 VAL A CA 1
ATOM 2705 C C . VAL A 1 343 ? -12.038 26.161 4.485 1.00 90.50 343 VAL A C 1
ATOM 2707 O O . VAL A 1 343 ? -13.087 25.599 4.779 1.00 90.50 343 VAL A O 1
ATOM 2710 N N . ASN A 1 344 ? -11.033 26.313 5.357 1.00 90.06 344 ASN A N 1
ATOM 2711 C CA . ASN A 1 344 ? -11.034 25.821 6.738 1.00 90.06 344 ASN A CA 1
ATOM 2712 C C . ASN A 1 344 ? -11.259 24.302 6.864 1.00 90.06 344 ASN A C 1
ATOM 2714 O O . ASN A 1 344 ? -11.786 23.831 7.873 1.00 90.06 344 ASN A O 1
ATOM 2718 N N . VAL A 1 345 ? -10.855 23.531 5.851 1.00 93.88 345 VAL A N 1
ATOM 2719 C CA . VAL A 1 345 ? -10.782 22.067 5.922 1.00 93.88 345 VAL A CA 1
ATOM 2720 C C . VAL A 1 345 ? -9.334 21.679 6.188 1.00 93.88 345 VAL A C 1
ATOM 2722 O O . VAL A 1 345 ? -8.436 22.077 5.449 1.00 93.88 345 VAL A O 1
ATOM 2725 N N . THR A 1 346 ? -9.103 20.900 7.243 1.00 94.12 346 THR A N 1
ATOM 2726 C CA . THR A 1 346 ? -7.767 20.426 7.621 1.00 94.12 346 THR A CA 1
ATOM 2727 C C . THR A 1 346 ? -7.574 18.961 7.243 1.00 94.12 346 THR A C 1
ATOM 2729 O O . THR A 1 346 ? -8.531 18.202 7.079 1.00 94.12 346 THR A O 1
ATOM 2732 N N . CYS A 1 347 ? -6.316 18.554 7.105 1.00 97.50 347 CYS A N 1
ATOM 2733 C CA . CYS A 1 347 ? -5.912 17.155 7.002 1.00 97.50 347 CYS A CA 1
ATOM 2734 C C . CYS A 1 347 ? -4.995 16.808 8.174 1.00 97.50 347 CYS A C 1
ATOM 2736 O O . CYS A 1 347 ? -4.371 17.697 8.757 1.00 97.50 347 CYS A O 1
ATOM 2738 N N . LEU A 1 348 ? -4.889 15.519 8.494 1.00 98.25 348 LEU A N 1
ATOM 2739 C CA . LEU A 1 348 ? -3.775 15.021 9.293 1.00 98.25 348 LEU A CA 1
ATOM 2740 C C . LEU A 1 348 ? -2.462 15.417 8.593 1.00 98.25 348 LEU A C 1
ATOM 2742 O O . LEU A 1 348 ? -2.349 15.172 7.389 1.00 98.25 348 LEU A O 1
ATOM 2746 N N . PRO A 1 349 ? -1.486 16.019 9.293 1.00 97.25 349 PRO A N 1
ATOM 2747 C CA . PRO A 1 349 ? -0.174 16.269 8.713 1.00 97.25 349 PRO A CA 1
ATOM 2748 C C . PRO A 1 349 ? 0.457 14.960 8.223 1.00 97.25 349 PRO A C 1
ATOM 2750 O O . PRO A 1 349 ? 0.735 14.063 9.016 1.00 97.25 349 PRO A O 1
ATOM 2753 N N . SER A 1 350 ? 0.659 14.859 6.911 1.00 97.38 350 SER A N 1
ATOM 2754 C CA . SER A 1 350 ? 1.150 13.666 6.217 1.00 97.38 350 SER A CA 1
ATOM 2755 C C . SER A 1 350 ? 2.404 13.971 5.403 1.00 97.38 350 SER A C 1
ATOM 2757 O O . SER A 1 350 ? 2.567 15.077 4.884 1.00 97.38 350 SER A O 1
ATOM 2759 N N . ASN A 1 351 ? 3.279 12.975 5.284 1.00 98.62 351 ASN A N 1
ATOM 2760 C CA . ASN A 1 351 ? 4.578 13.077 4.616 1.00 98.62 351 ASN A CA 1
ATOM 2761 C C . ASN A 1 351 ? 4.828 11.979 3.569 1.00 98.62 351 ASN A C 1
ATOM 2763 O O . ASN A 1 351 ? 5.914 11.917 2.990 1.00 98.62 351 ASN A O 1
ATOM 2767 N N . ALA A 1 352 ? 3.852 11.098 3.352 1.00 98.75 352 ALA A N 1
ATOM 2768 C CA . ALA A 1 352 ? 3.960 9.951 2.467 1.00 98.75 352 ALA A CA 1
ATOM 2769 C C . ALA A 1 352 ? 2.607 9.559 1.857 1.00 98.75 352 ALA A C 1
ATOM 2771 O O . ALA A 1 352 ? 1.553 10.085 2.216 1.00 98.75 352 ALA A O 1
ATOM 2772 N N . GLY A 1 353 ? 2.631 8.577 0.957 1.00 98.38 353 GLY A N 1
ATOM 2773 C CA . GLY A 1 353 ? 1.437 8.021 0.338 1.00 98.38 353 GLY A CA 1
ATOM 2774 C C . GLY A 1 353 ? 0.953 8.819 -0.871 1.00 98.38 353 GLY A C 1
ATOM 2775 O O . GLY A 1 353 ? 1.627 9.698 -1.400 1.00 98.38 353 GLY A O 1
ATOM 2776 N N . LEU A 1 354 ? -0.243 8.459 -1.332 1.00 98.81 354 LEU A N 1
ATOM 2777 C CA . LEU A 1 354 ? -0.868 8.982 -2.558 1.00 98.81 354 LEU A CA 1
ATOM 2778 C C . LEU A 1 354 ? -2.178 9.727 -2.251 1.00 98.81 354 LEU A C 1
ATOM 2780 O O . LEU A 1 354 ? -3.048 9.884 -3.112 1.00 98.81 354 LEU A O 1
ATOM 2784 N N . PHE A 1 355 ? -2.363 10.069 -0.979 1.00 98.75 355 PHE A N 1
ATOM 2785 C CA . PHE A 1 355 ? -3.601 10.547 -0.387 1.00 98.75 355 PHE A CA 1
ATOM 2786 C C . PHE A 1 355 ? -3.325 11.335 0.891 1.00 98.75 355 PHE A C 1
ATOM 2788 O O . PHE A 1 355 ? -2.249 11.231 1.472 1.00 98.75 355 PHE A O 1
ATOM 2795 N N . CYS A 1 356 ? -4.323 12.088 1.340 1.00 98.31 356 CYS A N 1
ATOM 2796 C CA . CYS A 1 356 ? -4.350 12.713 2.658 1.00 98.31 356 CYS A CA 1
ATOM 2797 C C . CYS A 1 356 ? -5.545 12.205 3.476 1.00 98.31 356 CYS A C 1
ATOM 2799 O O . CYS A 1 356 ? -6.579 11.806 2.922 1.00 98.31 356 CYS A O 1
ATOM 2801 N N . TRP A 1 357 ? -5.414 12.266 4.801 1.00 98.69 357 TRP A N 1
ATOM 2802 C CA . TRP A 1 357 ? -6.481 11.937 5.743 1.00 98.69 357 TRP A CA 1
ATOM 2803 C C . TRP A 1 357 ? -7.213 13.214 6.171 1.00 98.69 357 TRP A C 1
ATOM 2805 O O . TRP A 1 357 ? -6.800 13.927 7.085 1.00 98.69 357 TRP A O 1
ATOM 2815 N N . MET A 1 358 ? -8.268 13.545 5.431 1.00 98.06 358 MET A N 1
ATOM 2816 C CA . MET A 1 358 ? -9.023 14.791 5.536 1.00 98.06 358 MET A CA 1
ATOM 2817 C C . MET A 1 358 ? -10.016 14.748 6.701 1.00 98.06 358 MET A C 1
ATOM 2819 O O . MET A 1 358 ? -10.752 13.775 6.870 1.00 98.06 358 MET A O 1
ATOM 2823 N N . ASN A 1 359 ? -10.074 15.830 7.476 1.00 97.56 359 ASN A N 1
ATOM 2824 C CA . ASN A 1 359 ? -10.952 15.976 8.630 1.00 97.56 359 ASN A CA 1
ATOM 2825 C C . ASN A 1 359 ? -12.177 16.831 8.276 1.00 97.56 359 ASN A C 1
ATOM 2827 O O . ASN A 1 359 ? -12.084 18.051 8.143 1.00 97.56 359 ASN A O 1
ATOM 2831 N N . LEU A 1 360 ? -13.344 16.194 8.178 1.00 96.62 360 LEU A N 1
ATOM 2832 C CA . LEU A 1 360 ? -14.636 16.855 7.975 1.00 96.62 360 LEU A CA 1
ATOM 2833 C C . LEU A 1 360 ? -15.552 16.748 9.200 1.00 96.62 360 LEU A C 1
ATOM 2835 O O . LEU A 1 360 ? -16.761 16.954 9.087 1.00 96.62 360 LEU A O 1
ATOM 2839 N N . ARG A 1 361 ? -15.007 16.469 10.391 1.00 95.12 361 ARG A N 1
ATOM 2840 C CA . ARG A 1 361 ? -15.791 16.312 11.632 1.00 95.12 361 ARG A CA 1
ATOM 2841 C C . ARG A 1 361 ? -16.658 17.529 11.956 1.00 95.12 361 ARG A C 1
ATOM 2843 O O . ARG A 1 361 ? -17.728 17.374 12.534 1.00 95.12 361 ARG A O 1
ATOM 2850 N N . ASN A 1 362 ? -16.219 18.724 11.562 1.00 93.19 362 ASN A N 1
ATOM 2851 C CA . ASN A 1 362 ? -16.959 19.975 11.761 1.00 93.19 362 ASN A CA 1
ATOM 2852 C C . ASN A 1 362 ? -18.135 20.158 10.787 1.00 93.19 362 ASN A C 1
ATOM 2854 O O . ASN A 1 362 ? -18.991 21.000 11.034 1.00 93.19 362 ASN A O 1
ATOM 2858 N N . LEU A 1 363 ? -18.184 19.389 9.694 1.00 93.69 363 LEU A N 1
ATOM 2859 C CA . LEU A 1 363 ? -19.288 19.402 8.726 1.00 93.69 363 LEU A CA 1
ATOM 2860 C C . LEU A 1 363 ? -20.335 18.319 9.013 1.00 93.69 363 LEU A C 1
ATOM 2862 O O . LEU A 1 363 ? -21.367 18.258 8.344 1.00 93.69 363 LEU A O 1
ATOM 2866 N N . LEU A 1 364 ? -20.085 17.453 9.995 1.00 94.56 364 LEU A N 1
ATOM 2867 C CA . LEU A 1 364 ? -21.070 16.478 10.433 1.00 94.56 364 LEU A CA 1
ATOM 2868 C C . LEU A 1 364 ? -22.194 17.176 11.203 1.00 94.56 364 LEU A C 1
ATOM 2870 O O . LEU A 1 364 ? -21.945 17.855 12.198 1.00 94.56 364 LEU A O 1
ATOM 2874 N N . LYS A 1 365 ? -23.445 16.951 10.783 1.00 90.62 365 LYS A N 1
ATOM 2875 C CA . LYS A 1 365 ? -24.633 17.389 11.541 1.00 90.62 365 LYS A CA 1
ATOM 2876 C C . LYS A 1 365 ? -24.713 16.703 12.904 1.00 90.62 365 LYS A C 1
ATOM 2878 O O . LYS A 1 365 ? -25.029 17.335 13.904 1.00 90.62 365 LYS A O 1
ATOM 2883 N N . GLU A 1 366 ? -24.394 15.413 12.917 1.00 91.69 366 GLU A N 1
ATOM 2884 C CA . GLU A 1 366 ? -24.283 14.570 14.101 1.00 91.69 366 GLU A CA 1
ATOM 2885 C C . GLU A 1 366 ? -22.954 13.821 14.018 1.00 91.69 366 GLU A C 1
ATOM 2887 O O . GLU A 1 366 ? -22.602 13.300 12.959 1.00 91.69 366 GLU A O 1
ATOM 2892 N N . LYS A 1 367 ? -22.199 13.774 15.120 1.00 94.38 367 LYS A N 1
ATOM 2893 C CA . LYS A 1 367 ? -20.884 13.115 15.181 1.00 94.38 367 LYS A CA 1
ATOM 2894 C C . LYS A 1 367 ? -21.038 11.594 15.323 1.00 94.38 367 LYS A C 1
ATOM 2896 O O . LYS A 1 367 ? -20.585 11.012 16.302 1.00 94.38 367 LYS A O 1
ATOM 2901 N N . THR A 1 368 ? -21.710 10.982 14.354 1.00 97.44 368 THR A N 1
ATOM 2902 C CA . THR A 1 368 ? -22.029 9.550 14.263 1.00 97.44 368 THR A CA 1
ATOM 2903 C C . THR A 1 368 ? -21.590 8.999 12.905 1.00 97.44 368 THR A C 1
ATOM 2905 O O . THR A 1 368 ? -21.350 9.765 11.964 1.00 97.44 368 THR A O 1
ATOM 2908 N N . PHE A 1 369 ? -21.487 7.675 12.771 1.00 96.06 369 PHE A N 1
ATOM 2909 C CA . PHE A 1 369 ? -21.171 7.048 11.482 1.00 96.06 369 PHE A CA 1
ATOM 2910 C C . PHE A 1 369 ? -22.304 7.224 10.465 1.00 96.06 369 PHE A C 1
ATOM 2912 O O . PHE A 1 369 ? -22.050 7.370 9.273 1.00 96.06 369 PHE A O 1
ATOM 2919 N N . GLU A 1 370 ? -23.553 7.311 10.915 1.00 95.69 370 GLU A N 1
ATOM 2920 C CA . GLU A 1 370 ? -24.694 7.674 10.075 1.00 95.69 370 GLU A CA 1
ATOM 2921 C C . GLU A 1 370 ? -24.528 9.094 9.520 1.00 95.69 370 GLU A C 1
ATOM 2923 O O . GLU A 1 370 ? -24.740 9.326 8.327 1.00 95.69 370 GLU A O 1
ATOM 2928 N N . GLY A 1 371 ? -24.088 10.035 10.365 1.00 96.94 371 GLY A N 1
ATOM 2929 C CA . GLY A 1 371 ? -23.723 11.391 9.964 1.00 96.94 371 GLY A CA 1
ATOM 2930 C C . GLY A 1 371 ? -22.607 11.411 8.919 1.00 96.94 371 GLY A C 1
ATOM 2931 O O . GLY A 1 371 ? -22.718 12.122 7.917 1.00 96.94 371 GLY A O 1
ATOM 2932 N N . GLU A 1 372 ? -21.564 10.597 9.114 1.00 97.25 372 GLU A N 1
ATOM 2933 C CA . GLU A 1 372 ? -20.487 10.407 8.136 1.00 97.25 372 GLU A CA 1
ATOM 2934 C C . GLU A 1 372 ? -21.037 9.889 6.801 1.00 97.25 372 GLU A C 1
ATOM 2936 O O . GLU A 1 372 ? -20.821 10.513 5.767 1.00 97.25 372 GLU A O 1
ATOM 2941 N N . MET A 1 373 ? -21.830 8.820 6.804 1.00 95.19 373 MET A N 1
ATOM 2942 C CA . MET A 1 373 ? -22.382 8.239 5.575 1.00 95.19 373 MET A CA 1
ATOM 2943 C C . MET A 1 373 ? -23.341 9.185 4.839 1.00 95.19 373 MET A C 1
ATOM 2945 O O . MET A 1 373 ? -23.386 9.183 3.606 1.00 95.19 373 MET A O 1
ATOM 2949 N N . MET A 1 374 ? -24.099 10.019 5.560 1.00 95.12 374 MET A N 1
ATOM 2950 C CA . MET A 1 374 ? -24.921 11.070 4.949 1.00 95.12 374 MET A CA 1
ATOM 2951 C C . MET A 1 374 ? -24.063 12.133 4.256 1.00 95.12 374 MET A C 1
ATOM 2953 O O . MET A 1 374 ? -24.343 12.488 3.108 1.00 95.12 374 MET A O 1
ATOM 2957 N N . LEU A 1 375 ? -23.016 12.623 4.928 1.00 96.12 375 LEU A N 1
ATOM 2958 C CA . LEU A 1 375 ? -22.086 13.589 4.344 1.00 96.12 375 LEU A CA 1
ATOM 2959 C C . LEU A 1 375 ? -21.367 12.988 3.130 1.00 96.12 375 LEU A C 1
ATOM 2961 O O . LEU A 1 375 ? -21.287 13.624 2.082 1.00 96.12 375 LEU A O 1
ATOM 2965 N N . TRP A 1 376 ? -20.917 11.742 3.233 1.00 96.12 376 TRP A N 1
ATOM 2966 C CA . TRP A 1 376 ? -20.263 11.017 2.151 1.00 96.12 376 TRP A CA 1
ATOM 2967 C C . TRP A 1 376 ? -21.136 10.904 0.897 1.00 96.12 376 TRP A C 1
ATOM 2969 O O . TRP A 1 376 ? -20.694 11.235 -0.205 1.00 96.12 376 TRP A O 1
ATOM 2979 N N . ARG A 1 377 ? -22.408 10.513 1.053 1.00 94.50 377 ARG A N 1
ATOM 2980 C CA . ARG A 1 377 ? -23.365 10.445 -0.064 1.00 94.50 377 ARG A CA 1
ATOM 2981 C C . ARG A 1 377 ? -23.615 11.808 -0.694 1.00 94.50 377 ARG A C 1
ATOM 2983 O O . ARG A 1 377 ? -23.782 11.883 -1.908 1.00 94.50 377 ARG A O 1
ATOM 2990 N N . LEU A 1 378 ? -23.622 12.879 0.097 1.00 95.38 378 LEU A N 1
ATOM 2991 C CA . LEU A 1 378 ? -23.713 14.239 -0.427 1.00 95.38 378 LEU A CA 1
ATOM 2992 C C . LEU A 1 378 ? -22.461 14.582 -1.251 1.00 95.38 378 LEU A C 1
ATOM 2994 O O . LEU A 1 378 ? -22.587 15.059 -2.378 1.00 95.38 378 LEU A O 1
ATOM 2998 N N . ILE A 1 379 ? -21.261 14.275 -0.750 1.00 96.25 379 ILE A N 1
ATOM 2999 C CA . ILE A 1 379 ? -20.000 14.493 -1.480 1.00 96.25 379 ILE A CA 1
ATOM 3000 C C . ILE A 1 379 ? -20.011 13.757 -2.830 1.00 96.25 379 ILE A C 1
ATOM 3002 O O . ILE A 1 379 ? -19.712 14.351 -3.867 1.00 96.25 379 ILE A O 1
ATOM 3006 N N . ILE A 1 380 ? -20.425 12.492 -2.848 1.00 94.69 380 ILE A N 1
ATOM 3007 C CA . ILE A 1 380 ? -20.481 11.705 -4.084 1.00 94.69 380 ILE A CA 1
ATOM 3008 C C . ILE A 1 380 ? -21.537 12.243 -5.053 1.00 94.69 380 ILE A C 1
ATOM 3010 O O . ILE A 1 380 ? -21.257 12.416 -6.239 1.00 94.69 380 ILE A O 1
ATOM 3014 N N . ASN A 1 381 ? -22.754 12.503 -4.574 1.00 93.81 381 ASN A N 1
ATOM 3015 C CA . ASN A 1 381 ? -23.887 12.777 -5.456 1.00 93.81 381 ASN A CA 1
ATOM 3016 C C . ASN A 1 381 ? -23.984 14.242 -5.883 1.00 93.81 381 ASN A C 1
ATOM 3018 O O . ASN A 1 381 ? -24.285 14.495 -7.050 1.00 93.81 381 ASN A O 1
ATOM 3022 N N . GLU A 1 382 ? -23.699 15.179 -4.979 1.00 94.44 382 GLU A N 1
ATOM 3023 C CA . GLU A 1 382 ? -23.847 16.623 -5.204 1.00 94.44 382 GLU A CA 1
ATOM 3024 C C . GLU A 1 382 ? -22.511 17.288 -5.546 1.00 94.44 382 GLU A C 1
ATOM 3026 O O . GLU A 1 382 ? -22.421 18.062 -6.496 1.00 94.44 382 GLU A O 1
ATOM 3031 N N . VAL A 1 383 ? -21.447 16.973 -4.795 1.00 96.81 383 VAL A N 1
ATOM 3032 C CA . VAL A 1 383 ? -20.104 17.534 -5.052 1.00 96.81 383 VAL A CA 1
ATOM 3033 C C . VAL A 1 383 ? -19.415 16.796 -6.203 1.00 96.81 383 VAL A C 1
ATOM 3035 O O . VAL A 1 383 ? -18.505 17.341 -6.829 1.00 96.81 383 VAL A O 1
ATOM 3038 N N . LYS A 1 384 ? -19.887 15.585 -6.535 1.00 97.75 384 LYS A N 1
ATOM 3039 C CA . LYS A 1 384 ? -19.364 14.741 -7.614 1.00 97.75 384 LYS A CA 1
ATOM 3040 C C . LYS A 1 384 ? -17.881 14.428 -7.406 1.00 97.75 384 LYS A C 1
ATOM 3042 O O . LYS A 1 384 ? -17.073 14.581 -8.320 1.00 97.75 384 LYS A O 1
ATOM 3047 N N . LEU A 1 385 ? -17.518 14.004 -6.197 1.00 97.88 385 LEU A N 1
ATOM 3048 C CA . LEU A 1 385 ? -16.175 13.523 -5.864 1.00 97.88 385 LEU A CA 1
ATOM 3049 C C . LEU A 1 385 ? -16.285 12.134 -5.237 1.00 97.88 385 LEU A C 1
ATOM 3051 O O . LEU A 1 385 ? -16.985 11.961 -4.241 1.00 97.88 385 LEU A O 1
ATOM 3055 N N . ASN A 1 386 ? -15.592 11.149 -5.802 1.00 97.06 386 ASN A N 1
ATOM 3056 C CA . ASN A 1 386 ? -15.450 9.858 -5.147 1.00 97.06 386 ASN A CA 1
ATOM 3057 C C . ASN A 1 386 ? -14.304 9.948 -4.139 1.00 97.06 386 ASN A C 1
ATOM 3059 O O . ASN A 1 386 ? -13.151 10.056 -4.540 1.00 97.06 386 ASN A O 1
ATOM 3063 N N . VAL A 1 387 ? -14.627 9.910 -2.850 1.00 96.69 387 VAL A N 1
ATOM 3064 C CA . VAL A 1 387 ? -13.680 9.855 -1.725 1.00 96.69 387 VAL A CA 1
ATOM 3065 C C . VAL A 1 387 ? -14.029 8.659 -0.847 1.00 96.69 387 VAL A C 1
ATOM 3067 O O . VAL A 1 387 ? -15.122 8.105 -0.959 1.00 96.69 387 VAL A O 1
ATOM 3070 N N . SER A 1 388 ? -13.139 8.265 0.055 1.00 96.06 388 SER A N 1
ATOM 3071 C CA . SER A 1 388 ? -13.358 7.095 0.908 1.00 96.06 388 SER A CA 1
ATOM 3072 C C . SER A 1 388 ? -13.691 7.523 2.348 1.00 96.06 388 SER A C 1
ATOM 3074 O O . SER A 1 388 ? -12.881 8.241 2.937 1.00 96.06 388 SER A O 1
ATOM 3076 N N . PRO A 1 389 ? -14.828 7.104 2.936 1.00 97.12 389 PRO A N 1
ATOM 3077 C CA . PRO A 1 389 ? -15.213 7.474 4.299 1.00 97.12 389 PRO A CA 1
ATOM 3078 C C . PRO A 1 389 ? -14.387 6.703 5.336 1.00 97.12 389 PRO A C 1
ATOM 3080 O O . PRO A 1 389 ? -13.941 5.584 5.076 1.00 97.12 389 PRO A O 1
ATOM 3083 N N . GLY A 1 390 ? -14.174 7.297 6.508 1.00 97.25 390 GLY A N 1
ATOM 3084 C CA . GLY A 1 390 ? -13.279 6.783 7.542 1.00 97.25 390 GLY A CA 1
ATOM 3085 C C . GLY A 1 390 ? -13.708 5.435 8.111 1.00 97.25 390 GLY A C 1
ATOM 3086 O O . GLY A 1 390 ? -12.869 4.555 8.319 1.00 97.25 390 GLY A O 1
ATOM 3087 N N . SER A 1 391 ? -15.017 5.235 8.258 1.00 95.69 391 SER A N 1
ATOM 3088 C CA . SER A 1 391 ? -15.630 3.958 8.639 1.00 95.69 391 SER A CA 1
ATOM 3089 C C . SER A 1 391 ? -15.211 2.789 7.744 1.00 95.69 391 SER A C 1
ATOM 3091 O O . SER A 1 391 ? -15.049 1.672 8.233 1.00 95.69 391 SER A O 1
ATOM 3093 N N . ALA A 1 392 ? -14.945 3.024 6.455 1.00 93.56 392 ALA A N 1
ATOM 3094 C CA . ALA A 1 392 ? -14.498 1.968 5.547 1.00 93.56 392 ALA A CA 1
ATOM 3095 C C . ALA A 1 392 ? -13.100 1.428 5.883 1.00 93.56 392 ALA A C 1
ATOM 3097 O O . ALA A 1 392 ? -12.783 0.300 5.519 1.00 93.56 392 ALA A O 1
ATOM 3098 N N . PHE A 1 393 ? -12.282 2.214 6.585 1.00 96.12 393 PHE A N 1
ATOM 3099 C CA . PHE A 1 393 ? -10.948 1.836 7.062 1.00 96.12 393 PHE A CA 1
ATOM 3100 C C . PHE A 1 393 ? -10.968 1.351 8.517 1.00 96.12 393 PHE A C 1
ATOM 3102 O O . PHE A 1 393 ? -9.913 1.195 9.125 1.00 96.12 393 PHE A O 1
ATOM 3109 N N . GLY A 1 394 ? -12.154 1.172 9.108 1.00 95.69 394 GLY A N 1
ATOM 3110 C CA . GLY A 1 394 ? -12.299 0.830 10.521 1.00 95.69 394 GLY A CA 1
ATOM 3111 C C . GLY A 1 394 ? -11.927 1.968 11.474 1.00 95.69 394 GLY A C 1
ATOM 3112 O O . GLY A 1 394 ? -11.581 1.695 12.616 1.00 95.69 394 GLY A O 1
ATOM 3113 N N . CYS A 1 395 ? -11.956 3.233 11.034 1.00 97.69 395 CYS A N 1
ATOM 3114 C CA . CYS A 1 395 ? -11.718 4.363 11.935 1.00 97.69 395 CYS A CA 1
ATOM 3115 C C . CYS A 1 395 ? -12.797 4.410 13.028 1.00 97.69 395 CYS A C 1
ATOM 3117 O O . CYS A 1 395 ? -13.986 4.399 12.713 1.00 97.69 395 CYS A O 1
ATOM 3119 N N . SER A 1 396 ? -12.388 4.496 14.296 1.00 96.56 396 SER A N 1
ATOM 3120 C CA . SER A 1 396 ? -13.298 4.566 15.451 1.00 96.56 396 SER A CA 1
ATOM 3121 C C . SER A 1 396 ? -13.944 5.945 15.632 1.00 96.56 396 SER A C 1
ATOM 3123 O O . SER A 1 396 ? -14.921 6.086 16.366 1.00 96.56 396 SER A O 1
ATOM 3125 N N . GLU A 1 397 ? -13.441 6.966 14.936 1.00 97.75 397 GLU A N 1
ATOM 3126 C CA . GLU A 1 397 ? -13.958 8.329 14.992 1.00 97.75 397 GLU A CA 1
ATOM 3127 C C . GLU A 1 397 ? -14.653 8.708 13.674 1.00 97.75 397 GLU A C 1
ATOM 3129 O O . GLU A 1 397 ? -13.995 8.746 12.633 1.00 97.75 397 GLU A O 1
ATOM 3134 N N . PRO A 1 398 ? -15.951 9.059 13.682 1.00 97.75 398 PRO A N 1
ATOM 3135 C CA . PRO A 1 398 ? -16.634 9.489 12.468 1.00 97.75 398 PRO A CA 1
ATOM 3136 C C . PRO A 1 398 ? -16.155 10.870 12.010 1.00 97.75 398 PRO A C 1
ATOM 3138 O O . PRO A 1 398 ? -15.880 11.751 12.830 1.00 97.75 398 PRO A O 1
ATOM 3141 N N . GLY A 1 399 ? -16.150 11.086 10.694 1.00 97.44 399 GLY A N 1
ATOM 3142 C CA . GLY A 1 399 ? -15.890 12.366 10.029 1.00 97.44 399 GLY A CA 1
ATOM 3143 C C . GLY A 1 399 ? -14.522 12.489 9.366 1.00 97.44 399 GLY A C 1
ATOM 3144 O O . GLY A 1 399 ? -14.166 13.588 8.937 1.00 97.44 399 GLY A O 1
ATOM 3145 N N . TRP A 1 400 ? -13.772 11.396 9.266 1.00 98.38 400 TRP A N 1
ATOM 3146 C CA . TRP A 1 400 ? -12.508 11.341 8.533 1.00 98.38 400 TRP A CA 1
ATOM 3147 C C . TRP A 1 400 ? -12.706 10.765 7.132 1.00 98.38 400 TRP A C 1
ATOM 3149 O O . TRP A 1 400 ? -13.588 9.940 6.918 1.00 98.38 400 TRP A O 1
ATOM 3159 N N . TYR A 1 401 ? -11.901 11.207 6.166 1.00 98.12 401 TYR A N 1
ATOM 3160 C CA . TYR A 1 401 ? -11.994 10.762 4.775 1.00 98.12 401 TYR A CA 1
ATOM 3161 C C . TYR A 1 401 ? -10.610 10.626 4.146 1.00 98.12 401 TYR A C 1
ATOM 3163 O O . TYR A 1 401 ? -9.795 11.543 4.235 1.00 98.12 401 TYR A O 1
ATOM 3171 N N . ARG A 1 402 ? -10.359 9.528 3.427 1.00 98.50 402 ARG A N 1
ATOM 3172 C CA . ARG A 1 402 ? -9.178 9.426 2.557 1.00 98.50 402 ARG A CA 1
ATOM 3173 C C . ARG A 1 402 ? -9.484 10.070 1.213 1.00 98.50 402 ARG A C 1
ATOM 3175 O O . ARG A 1 402 ? -10.479 9.719 0.573 1.00 98.50 402 ARG A O 1
ATOM 3182 N N . VAL A 1 403 ? -8.588 10.947 0.771 1.00 98.19 403 VAL A N 1
ATOM 3183 C CA . VAL A 1 403 ? -8.677 11.616 -0.531 1.00 98.19 403 VAL A CA 1
ATOM 3184 C C . VAL A 1 403 ? -7.362 11.455 -1.283 1.00 98.19 403 VAL A C 1
ATOM 3186 O O . VAL A 1 403 ? -6.326 11.930 -0.827 1.00 98.19 403 VAL A O 1
ATOM 3189 N N . CYS A 1 404 ? -7.401 10.758 -2.415 1.00 98.50 404 CYS A N 1
ATOM 3190 C CA . CYS A 1 404 ? -6.258 10.506 -3.288 1.00 98.50 404 CYS A CA 1
ATOM 3191 C C . CYS A 1 404 ? -6.005 11.685 -4.234 1.00 98.50 404 CYS A C 1
ATOM 3193 O O . CYS A 1 404 ? -6.951 12.301 -4.722 1.00 98.50 404 CYS A O 1
ATOM 3195 N N . PHE A 1 405 ? -4.729 11.985 -4.488 1.00 98.12 405 PHE A N 1
ATOM 3196 C CA . PHE A 1 405 ? -4.314 13.156 -5.274 1.00 98.12 405 PHE A CA 1
ATOM 3197 C C . PHE A 1 405 ? -3.302 12.850 -6.388 1.00 98.12 405 PHE A C 1
ATOM 3199 O O . PHE A 1 405 ? -2.913 13.760 -7.111 1.00 98.12 405 PHE A O 1
ATOM 3206 N N . ALA A 1 406 ? -2.829 11.607 -6.518 1.00 98.31 406 ALA A N 1
ATOM 3207 C CA . ALA A 1 406 ? -1.712 11.257 -7.406 1.00 98.31 406 ALA A CA 1
ATOM 3208 C C . ALA A 1 406 ? -2.140 10.623 -8.749 1.00 98.31 406 ALA A C 1
ATOM 3210 O O . ALA A 1 406 ? -1.293 10.143 -9.501 1.00 98.31 406 ALA A O 1
ATOM 3211 N N . ASN A 1 407 ? -3.440 10.615 -9.058 1.00 96.81 407 ASN A N 1
ATOM 3212 C CA . ASN A 1 407 ? -4.032 9.911 -10.202 1.00 96.81 407 ASN A CA 1
ATOM 3213 C C . ASN A 1 407 ? -4.706 10.840 -11.231 1.00 96.81 407 ASN A C 1
ATOM 3215 O O . ASN A 1 407 ? -5.539 10.382 -12.012 1.00 96.81 407 ASN A O 1
ATOM 3219 N N . MET A 1 408 ? -4.410 12.141 -11.201 1.00 96.12 408 MET A N 1
ATOM 3220 C CA . MET A 1 408 ? -4.968 13.120 -12.137 1.00 96.12 408 MET A CA 1
ATOM 3221 C C . MET A 1 408 ? -4.002 14.280 -12.423 1.00 96.12 408 MET A C 1
ATOM 3223 O O . MET A 1 408 ? -3.041 14.507 -11.686 1.00 96.12 408 MET A O 1
ATOM 3227 N N . ASP A 1 409 ? -4.286 15.044 -13.477 1.00 95.38 409 ASP A N 1
ATOM 3228 C CA . ASP A 1 409 ? -3.578 16.283 -13.819 1.00 95.38 409 ASP A CA 1
ATOM 3229 C C . ASP A 1 409 ? -3.865 17.434 -12.830 1.00 95.38 409 ASP A C 1
ATOM 3231 O O . ASP A 1 409 ? -4.686 17.320 -11.908 1.00 95.38 409 ASP A O 1
ATOM 3235 N N . ASP A 1 410 ? -3.100 18.520 -12.946 1.00 95.62 410 ASP A N 1
ATOM 3236 C CA . ASP A 1 410 ? -3.194 19.684 -12.053 1.00 95.62 410 ASP A CA 1
ATOM 3237 C C . ASP A 1 410 ? -4.539 20.405 -12.226 1.00 95.62 410 ASP A C 1
ATOM 3239 O O . ASP A 1 410 ? -5.157 20.804 -11.234 1.00 95.62 410 ASP A O 1
ATOM 3243 N N . GLU A 1 411 ? -5.049 20.495 -13.460 1.00 96.44 411 GLU A N 1
ATOM 3244 C CA . GLU A 1 411 ? -6.333 21.127 -13.757 1.00 96.44 411 GLU A CA 1
ATOM 3245 C C . GLU A 1 411 ? -7.502 20.409 -13.071 1.00 96.44 411 GLU A C 1
ATOM 3247 O O . GLU A 1 411 ? -8.392 21.049 -12.502 1.00 96.44 411 GLU A O 1
ATOM 3252 N N . THR A 1 412 ? -7.511 19.075 -13.074 1.00 97.62 412 THR A N 1
ATOM 3253 C CA . THR A 1 412 ? -8.554 18.274 -12.422 1.00 97.62 412 THR A CA 1
ATOM 3254 C C . THR A 1 412 ? -8.511 18.438 -10.903 1.00 97.62 412 THR A C 1
ATOM 3256 O O . THR A 1 412 ? -9.570 18.506 -10.268 1.00 97.62 412 THR A O 1
ATOM 3259 N N . VAL A 1 413 ? -7.319 18.572 -10.306 1.00 97.50 413 VAL A N 1
ATOM 3260 C CA . VAL A 1 413 ? -7.191 18.906 -8.876 1.00 97.50 413 VAL A CA 1
ATOM 3261 C C . VAL A 1 413 ? -7.792 20.273 -8.569 1.00 97.50 413 VAL A C 1
ATOM 3263 O O . VAL A 1 413 ? -8.555 20.399 -7.607 1.00 97.50 413 VAL A O 1
ATOM 3266 N N . ASP A 1 414 ? -7.541 21.280 -9.401 1.00 96.94 414 ASP A N 1
ATOM 3267 C CA . ASP A 1 414 ? -8.119 22.611 -9.212 1.00 96.94 414 ASP A CA 1
ATOM 3268 C C . ASP A 1 414 ? -9.651 22.605 -9.349 1.00 96.94 414 ASP A C 1
ATOM 3270 O O . ASP A 1 414 ? -10.353 23.272 -8.576 1.00 96.94 414 ASP A O 1
ATOM 3274 N N . VAL A 1 415 ? -10.204 21.805 -10.270 1.00 97.88 415 VAL A N 1
ATOM 3275 C CA . VAL A 1 415 ? -11.658 21.592 -10.380 1.00 97.88 415 VAL A CA 1
ATOM 3276 C C . VAL A 1 415 ? -12.213 20.946 -9.109 1.00 97.88 415 VAL A C 1
ATOM 3278 O O . VAL A 1 415 ? -13.232 21.413 -8.588 1.00 97.88 415 VAL A O 1
ATOM 3281 N N . ALA A 1 416 ? -11.554 19.915 -8.574 1.00 97.81 416 ALA A N 1
ATOM 3282 C CA . ALA A 1 416 ? -11.971 19.268 -7.331 1.00 97.81 416 ALA A CA 1
ATOM 3283 C C . ALA A 1 416 ? -11.951 20.251 -6.148 1.00 97.81 416 ALA A C 1
ATOM 3285 O O . ALA A 1 416 ? -12.951 20.388 -5.440 1.00 97.81 416 ALA A O 1
ATOM 3286 N N . LEU A 1 417 ? -10.872 21.023 -5.987 1.00 96.94 417 LEU A N 1
ATOM 3287 C CA . LEU A 1 417 ? -10.755 22.057 -4.954 1.00 96.94 417 LEU A CA 1
ATOM 3288 C C . LEU A 1 417 ? -11.822 23.151 -5.097 1.00 96.94 417 LEU A C 1
ATOM 3290 O O . LEU A 1 417 ? -12.374 23.619 -4.098 1.00 96.94 417 LEU A O 1
ATOM 3294 N N . LYS A 1 418 ? -12.165 23.549 -6.328 1.00 96.44 418 LYS A N 1
ATOM 3295 C CA . LYS A 1 418 ? -13.255 24.500 -6.592 1.00 96.44 418 LYS A CA 1
ATOM 3296 C C . LYS A 1 418 ? -14.614 23.934 -6.172 1.00 96.44 418 LYS A C 1
ATOM 3298 O O . LYS A 1 418 ? -15.405 24.662 -5.570 1.00 96.44 418 LYS A O 1
ATOM 3303 N N . ARG A 1 419 ? -14.881 22.654 -6.454 1.00 97.06 419 ARG A N 1
ATOM 3304 C CA . ARG A 1 419 ? -16.112 21.962 -6.031 1.00 97.06 419 ARG A CA 1
ATOM 3305 C C . ARG A 1 419 ? -16.203 21.871 -4.507 1.00 97.06 419 ARG A C 1
ATOM 3307 O O . ARG A 1 419 ? -17.237 22.231 -3.948 1.00 97.06 419 ARG A O 1
ATOM 3314 N N . ILE A 1 420 ? -15.108 21.502 -3.837 1.00 95.12 420 ILE A N 1
ATOM 3315 C CA . ILE A 1 420 ? -15.019 21.469 -2.368 1.00 95.12 420 ILE A CA 1
ATOM 3316 C C . ILE A 1 420 ? -15.284 22.860 -1.786 1.00 95.12 420 ILE A C 1
ATOM 3318 O O . ILE A 1 420 ? -16.114 23.003 -0.894 1.00 95.12 420 ILE A O 1
ATOM 3322 N N . ARG A 1 421 ? -14.662 23.909 -2.335 1.00 93.75 421 ARG A N 1
ATOM 3323 C CA . ARG A 1 421 ? -14.883 25.293 -1.890 1.00 93.75 421 ARG A CA 1
ATOM 3324 C C . ARG A 1 421 ? -16.335 25.728 -2.003 1.00 93.75 421 ARG A C 1
ATOM 3326 O O . ARG A 1 421 ? -16.871 26.311 -1.064 1.00 93.75 421 ARG A O 1
ATOM 3333 N N . ALA A 1 422 ? -16.972 25.448 -3.136 1.00 93.06 422 ALA A N 1
ATOM 3334 C CA . ALA A 1 422 ? -18.378 25.773 -3.338 1.00 93.06 422 ALA A CA 1
ATOM 3335 C C . ALA A 1 422 ? -19.285 25.011 -2.358 1.00 93.06 422 ALA A C 1
ATOM 3337 O O . ALA A 1 422 ? -20.260 25.572 -1.863 1.00 93.06 422 ALA A O 1
ATOM 3338 N N . PHE A 1 423 ? -18.958 23.752 -2.062 1.00 91.50 423 PHE A N 1
ATOM 3339 C CA . PHE A 1 423 ? -19.691 22.934 -1.103 1.00 91.50 423 PHE A CA 1
ATOM 3340 C C . PHE A 1 423 ? -19.550 23.454 0.336 1.00 91.50 423 PHE A C 1
ATOM 3342 O O . PHE A 1 423 ? -20.554 23.750 0.981 1.00 91.50 423 PHE A O 1
ATOM 3349 N N . VAL A 1 424 ? -18.319 23.650 0.815 1.00 88.00 424 VAL A N 1
ATOM 3350 C CA . VAL A 1 424 ? -18.052 24.135 2.179 1.00 88.00 424 VAL A CA 1
ATOM 3351 C C . VAL A 1 424 ? -18.621 25.540 2.395 1.00 88.00 424 VAL A C 1
ATOM 3353 O O . VAL A 1 424 ? -19.208 25.818 3.441 1.00 88.00 424 VAL A O 1
ATOM 3356 N N . GLY A 1 425 ? -18.532 26.421 1.392 1.00 82.12 425 GLY A N 1
ATOM 3357 C CA . GLY A 1 425 ? -19.147 27.749 1.453 1.00 82.12 425 GLY A CA 1
ATOM 3358 C C . GLY A 1 425 ? -20.675 27.705 1.585 1.00 82.12 425 GLY A C 1
ATOM 3359 O O . GLY A 1 425 ? -21.248 28.517 2.303 1.00 82.12 425 GLY A O 1
ATOM 3360 N N . LYS A 1 426 ? -21.350 26.733 0.955 1.00 77.56 426 LYS A N 1
ATOM 3361 C CA . LYS A 1 426 ? -22.805 26.546 1.098 1.00 77.56 426 LYS A CA 1
ATOM 3362 C C . LYS A 1 426 ? -23.196 26.008 2.473 1.00 77.56 426 LYS A C 1
ATOM 3364 O O . LYS A 1 426 ? -24.207 26.444 3.016 1.00 77.56 426 LYS A O 1
ATOM 3369 N N . GLU A 1 427 ? -22.432 25.068 3.026 1.00 74.69 427 GLU A N 1
ATOM 3370 C CA . GLU A 1 427 ? -22.746 24.479 4.335 1.00 74.69 427 GLU A CA 1
ATOM 3371 C C . GLU A 1 427 ? -22.422 25.424 5.499 1.00 74.69 427 GLU A C 1
ATOM 3373 O O . GLU A 1 427 ? -23.161 25.447 6.477 1.00 74.69 427 GLU A O 1
ATOM 3378 N N . THR A 1 428 ? -21.396 26.271 5.375 1.00 62.59 428 THR A N 1
ATOM 3379 C CA . THR A 1 428 ? -21.091 27.300 6.389 1.00 62.59 428 THR A CA 1
ATOM 3380 C C . THR A 1 428 ? -22.027 28.514 6.320 1.00 62.59 428 THR A C 1
ATOM 3382 O O . THR A 1 428 ? -22.247 29.165 7.337 1.00 62.59 428 THR A O 1
ATOM 3385 N N . ALA A 1 429 ? -22.620 28.809 5.154 1.00 58.84 429 ALA A N 1
ATOM 3386 C CA . ALA A 1 429 ? -23.551 29.927 4.968 1.00 58.84 429 ALA A CA 1
ATOM 3387 C C . ALA A 1 429 ? -25.006 29.634 5.378 1.00 58.84 429 ALA A C 1
ATOM 3389 O O . ALA A 1 429 ? -25.808 30.565 5.442 1.00 58.84 429 ALA A O 1
ATOM 3390 N N . LYS A 1 430 ? -25.382 28.377 5.652 1.00 49.59 430 LYS A N 1
ATOM 3391 C CA . LYS A 1 430 ? -26.705 28.060 6.214 1.00 49.59 430 LYS A CA 1
ATOM 3392 C C . LYS A 1 430 ? -26.723 28.481 7.690 1.00 49.59 430 LYS A C 1
ATOM 3394 O O . LYS A 1 430 ? -26.018 27.862 8.486 1.00 49.59 430 LYS A O 1
ATOM 3399 N N . PRO A 1 431 ? -27.521 29.487 8.099 1.00 40.00 431 PRO A N 1
ATOM 3400 C CA . PRO A 1 431 ? -27.675 29.798 9.511 1.00 40.00 431 PRO A CA 1
ATOM 3401 C C . PRO A 1 431 ? -28.306 28.594 10.207 1.00 40.00 431 PRO A C 1
ATOM 3403 O O . PRO A 1 431 ? -29.251 27.991 9.689 1.00 40.00 431 PRO A O 1
ATOM 3406 N N . VAL A 1 432 ? -27.813 28.267 11.398 1.00 41.78 432 VAL A N 1
ATOM 3407 C CA . VAL A 1 432 ? -28.481 27.338 12.310 1.00 41.78 432 VAL A CA 1
ATOM 3408 C C . VAL A 1 432 ? -29.786 27.997 12.777 1.00 41.78 432 VAL A C 1
ATOM 3410 O O . VAL A 1 432 ? -29.847 28.611 13.839 1.00 41.78 432 VAL A O 1
ATOM 3413 N N . GLU A 1 433 ? -30.854 27.905 11.980 1.00 34.22 433 GLU A N 1
ATOM 3414 C CA . GLU A 1 433 ? -32.209 28.110 12.489 1.00 34.22 433 GLU A CA 1
ATOM 3415 C C . GLU A 1 433 ? -32.559 26.906 13.369 1.00 34.22 433 GLU A C 1
ATOM 3417 O O . GLU A 1 433 ? -33.013 25.861 12.900 1.00 34.22 433 GLU A O 1
ATOM 3422 N N . LEU A 1 434 ? -32.369 27.064 14.679 1.00 36.44 434 LEU A N 1
ATOM 3423 C CA . LEU A 1 434 ? -32.988 26.221 15.698 1.00 36.44 434 LEU A CA 1
ATOM 3424 C C . LEU A 1 434 ? -34.512 26.428 15.665 1.00 36.44 434 LEU A C 1
ATOM 3426 O O . LEU A 1 434 ? -35.097 27.090 16.524 1.00 36.44 434 LEU A O 1
ATOM 3430 N N . LYS A 1 435 ? -35.195 25.831 14.684 1.00 32.12 435 LYS A N 1
ATOM 3431 C CA . LYS A 1 435 ? -36.640 25.613 14.782 1.00 32.12 435 LYS A CA 1
ATOM 3432 C C . LYS A 1 435 ? -36.883 24.483 15.771 1.00 32.12 435 LYS A C 1
ATOM 3434 O O . LYS A 1 435 ? -36.925 23.307 15.430 1.00 32.12 435 LYS A O 1
ATOM 3439 N N . ARG A 1 436 ? -37.042 24.886 17.033 1.00 31.64 436 ARG A N 1
ATOM 3440 C CA . ARG A 1 436 ? -37.606 24.086 18.122 1.00 31.64 436 ARG A CA 1
ATOM 3441 C C . ARG A 1 436 ? -38.946 23.518 17.643 1.00 31.64 436 ARG A C 1
ATOM 3443 O O . ARG A 1 436 ? -39.936 24.246 17.556 1.00 31.64 436 ARG A O 1
ATOM 3450 N N . TRP A 1 437 ? -38.978 22.234 17.299 1.00 30.83 437 TRP A N 1
ATOM 3451 C CA . TRP A 1 437 ? -40.227 21.555 16.979 1.00 30.83 437 TRP A CA 1
ATOM 3452 C C . TRP A 1 437 ? -41.057 21.510 18.266 1.00 30.83 437 TRP A C 1
ATOM 3454 O O . TRP A 1 437 ? -40.693 20.841 19.232 1.00 30.83 437 TRP A O 1
ATOM 3464 N N . LYS A 1 438 ? -42.139 22.293 18.328 1.00 31.39 438 LYS A N 1
ATOM 3465 C CA . LYS A 1 438 ? -43.132 22.160 19.395 1.00 31.39 438 LYS A CA 1
ATOM 3466 C C . LYS A 1 438 ? -43.788 20.790 19.234 1.00 31.39 438 LYS A C 1
ATOM 3468 O O . LYS A 1 438 ? -44.508 20.557 18.266 1.00 31.39 438 LYS A O 1
ATOM 3473 N N . SER A 1 439 ? -43.541 19.902 20.187 1.00 37.03 439 SER A N 1
ATOM 3474 C CA . SER A 1 439 ? -44.276 18.656 20.369 1.00 37.03 439 SER A CA 1
ATOM 3475 C C . SER A 1 439 ? -45.719 18.988 20.741 1.00 37.03 439 SER A C 1
ATOM 3477 O O . SER A 1 439 ? -45.999 19.244 21.904 1.00 37.03 439 SER A O 1
ATOM 3479 N N . ASN A 1 440 ? -46.611 19.055 19.756 1.00 36.75 440 ASN A N 1
ATOM 3480 C CA . ASN A 1 440 ? -48.060 18.969 19.944 1.00 36.75 440 ASN A CA 1
ATOM 3481 C C . ASN A 1 440 ? -48.711 18.604 18.605 1.00 36.75 440 ASN A C 1
ATOM 3483 O O . ASN A 1 440 ? -49.337 19.432 17.953 1.00 36.75 440 ASN A O 1
ATOM 3487 N N . LEU A 1 441 ? -48.556 17.347 18.194 1.00 32.53 441 LEU A N 1
ATOM 3488 C CA . LEU A 1 441 ? -49.423 16.724 17.197 1.00 32.53 441 LEU A CA 1
ATOM 3489 C C . LEU A 1 441 ? -49.903 15.395 17.772 1.00 32.53 441 LEU A C 1
ATOM 3491 O O . LEU A 1 441 ? -49.179 14.406 17.839 1.00 32.53 441 LEU A O 1
ATOM 3495 N N . ARG A 1 442 ? -51.137 15.434 18.273 1.00 32.75 442 ARG A N 1
ATOM 3496 C CA . ARG A 1 442 ? -51.888 14.296 18.792 1.00 32.75 442 ARG A CA 1
ATOM 3497 C C . ARG A 1 442 ? -52.477 13.572 17.579 1.00 32.75 442 ARG A C 1
ATOM 3499 O O . ARG A 1 442 ? -53.363 14.107 16.922 1.00 32.75 442 ARG A O 1
ATOM 3506 N N . LEU A 1 443 ? -51.955 12.393 17.254 1.00 29.94 443 LEU A N 1
ATOM 3507 C CA . LEU A 1 443 ? -52.493 11.544 16.190 1.00 29.94 443 LEU A CA 1
ATOM 3508 C C . LEU A 1 443 ? -53.730 10.804 16.713 1.00 29.94 443 LEU A C 1
ATOM 3510 O O . LEU A 1 443 ? -53.618 9.958 17.597 1.00 29.94 443 LEU A O 1
ATOM 3514 N N . SER A 1 444 ? -54.908 11.118 16.172 1.00 28.72 444 SER A N 1
ATOM 3515 C CA . SER A 1 444 ? -56.100 10.275 16.297 1.00 28.72 444 SER A CA 1
ATOM 3516 C C . SER A 1 444 ? -56.231 9.406 15.050 1.00 28.72 444 SER A C 1
ATOM 3518 O O . SER A 1 444 ? -56.377 9.929 13.946 1.00 28.72 444 SER A O 1
ATOM 3520 N N . PHE A 1 445 ? -56.212 8.088 15.222 1.00 26.94 445 PHE A N 1
ATOM 3521 C CA . PHE A 1 445 ? -56.555 7.149 14.160 1.00 26.94 445 PHE A CA 1
ATOM 3522 C C . PHE A 1 445 ? -58.077 7.012 14.067 1.00 26.94 445 PHE A C 1
ATOM 3524 O O . PHE A 1 445 ? -58.717 6.606 15.034 1.00 26.94 445 PHE A O 1
ATOM 3531 N N . SER A 1 446 ? -58.653 7.295 12.896 1.00 27.09 446 SER A N 1
ATOM 3532 C CA . SER A 1 446 ? -59.978 6.791 12.529 1.00 27.09 446 SER A CA 1
ATOM 3533 C C . SER A 1 446 ? -59.818 5.734 11.443 1.00 27.09 446 SER A C 1
ATOM 3535 O O . SER A 1 446 ? -59.423 6.036 10.318 1.00 27.09 446 SER A O 1
ATOM 3537 N N . SER A 1 447 ? -60.123 4.489 11.786 1.00 31.55 447 SER A N 1
ATOM 3538 C CA . SER A 1 447 ? -60.299 3.398 10.837 1.00 31.55 447 SER A CA 1
ATOM 3539 C C . SER A 1 447 ? -61.663 3.524 10.156 1.00 31.55 447 SER A C 1
ATOM 3541 O O . SER A 1 447 ? -62.670 3.699 10.837 1.00 31.55 447 SER A O 1
ATOM 3543 N N . ARG A 1 448 ? -61.721 3.383 8.826 1.00 27.06 448 ARG A N 1
ATOM 3544 C CA . ARG A 1 448 ? -62.922 2.923 8.109 1.00 27.06 448 ARG A CA 1
ATOM 3545 C C . ARG A 1 448 ? -62.539 2.219 6.805 1.00 27.06 448 ARG A C 1
ATOM 3547 O O . ARG A 1 448 ? -61.643 2.649 6.088 1.00 27.06 448 ARG A O 1
ATOM 3554 N N . ARG A 1 449 ? -63.208 1.084 6.605 1.00 29.30 449 ARG A N 1
ATOM 3555 C CA . ARG A 1 449 ? -63.130 0.118 5.502 1.00 29.30 449 ARG A CA 1
ATOM 3556 C C . ARG A 1 449 ? -63.900 0.600 4.260 1.00 29.30 449 ARG A C 1
ATOM 3558 O O . ARG A 1 449 ? -64.848 1.354 4.436 1.00 29.30 449 ARG A O 1
ATOM 3565 N N . PHE A 1 450 ? -63.486 0.056 3.105 1.00 27.28 450 PHE A N 1
ATOM 3566 C CA . PHE A 1 450 ? -64.236 -0.356 1.894 1.00 27.28 450 PHE A CA 1
ATOM 3567 C C . PHE A 1 450 ? -65.360 0.542 1.339 1.00 27.28 450 PHE A C 1
ATOM 3569 O O . PHE A 1 450 ? -66.346 0.771 2.027 1.00 27.28 450 PHE A O 1
ATOM 3576 N N . ASP A 1 451 ? -65.268 0.931 0.056 1.00 27.03 451 ASP A N 1
ATOM 3577 C CA . ASP A 1 451 ? -66.037 0.261 -1.017 1.00 27.03 451 ASP A CA 1
ATOM 3578 C C . ASP A 1 451 ? -65.648 0.703 -2.448 1.00 27.03 451 ASP A C 1
ATOM 3580 O O . ASP A 1 451 ? -65.040 1.752 -2.662 1.00 27.03 451 ASP A O 1
ATOM 3584 N N . GLU A 1 452 ? -65.976 -0.176 -3.400 1.00 28.52 452 GLU A N 1
ATOM 3585 C CA . GLU A 1 452 ? -65.728 -0.171 -4.851 1.00 28.52 452 GLU A CA 1
ATOM 3586 C C . GLU A 1 452 ? -66.475 0.929 -5.646 1.00 28.52 452 GLU A C 1
ATOM 3588 O O . GLU A 1 452 ? -67.577 1.321 -5.266 1.00 28.52 452 GLU A O 1
ATOM 3593 N N . ASN A 1 453 ? -65.927 1.364 -6.803 1.00 25.66 453 ASN A N 1
ATOM 3594 C CA . ASN A 1 453 ? -66.610 1.341 -8.123 1.00 25.66 453 ASN A CA 1
ATOM 3595 C C . ASN A 1 453 ? -65.836 2.027 -9.290 1.00 25.66 453 ASN A C 1
ATOM 3597 O O . ASN A 1 453 ? -65.521 3.210 -9.257 1.00 25.66 453 ASN A O 1
ATOM 3601 N N . VAL A 1 454 ? -65.570 1.207 -10.318 1.00 27.59 454 VAL A N 1
ATOM 3602 C CA . VAL A 1 454 ? -65.641 1.337 -11.800 1.00 27.59 454 VAL A CA 1
ATOM 3603 C C . VAL A 1 454 ? -65.550 2.704 -12.544 1.00 27.59 454 VAL A C 1
ATOM 3605 O O . VAL A 1 454 ? -66.358 3.597 -12.330 1.00 27.59 454 VAL A O 1
ATOM 3608 N N . MET A 1 455 ? -64.678 2.723 -13.579 1.00 25.44 455 MET A N 1
ATOM 3609 C CA . MET A 1 455 ? -64.837 3.207 -14.989 1.00 25.44 455 MET A CA 1
ATOM 3610 C C . MET A 1 455 ? -63.735 4.155 -15.541 1.00 25.44 455 MET A C 1
ATOM 3612 O O . MET A 1 455 ? -63.494 5.244 -15.037 1.00 25.44 455 MET A O 1
ATOM 3616 N N . SER A 1 456 ? -63.103 3.725 -16.648 1.00 27.55 456 SER A N 1
ATOM 3617 C CA . SER A 1 456 ? -62.451 4.542 -17.713 1.00 27.55 456 SER A CA 1
ATOM 3618 C C . SER A 1 456 ? -63.510 4.976 -18.765 1.00 27.55 456 SER A C 1
ATOM 3620 O O . SER A 1 456 ? -64.634 4.492 -18.608 1.00 27.55 456 SER A O 1
ATOM 3622 N N . PRO A 1 457 ? -63.248 5.741 -19.870 1.00 45.56 457 PRO A N 1
ATOM 3623 C CA . PRO A 1 457 ? -61.976 6.196 -20.488 1.00 45.56 457 PRO A CA 1
ATOM 3624 C C . PRO A 1 457 ? -61.967 7.656 -21.052 1.00 45.56 457 PRO A C 1
ATOM 3626 O O . PRO A 1 457 ? -62.982 8.340 -21.034 1.00 45.56 457 PRO A O 1
ATOM 3629 N N . HIS A 1 458 ? -60.814 8.112 -21.586 1.00 27.94 458 HIS A N 1
ATOM 3630 C CA . HIS A 1 458 ? -60.622 8.789 -22.902 1.00 27.94 458 HIS A CA 1
ATOM 3631 C C . HIS A 1 458 ? -59.457 9.809 -22.945 1.00 27.94 458 HIS A C 1
ATOM 3633 O O . HIS A 1 458 ? -59.378 10.740 -22.151 1.00 27.94 458 HIS A O 1
ATOM 3639 N N . SER A 1 459 ? -58.574 9.637 -23.940 1.00 29.83 459 SER A N 1
ATOM 3640 C CA . SER A 1 459 ? -57.635 10.641 -24.492 1.00 29.83 459 SER A CA 1
ATOM 3641 C C . SER A 1 459 ? -58.343 11.495 -25.571 1.00 29.83 459 SER A C 1
ATOM 3643 O O . SER A 1 459 ? -59.426 11.083 -25.997 1.00 29.83 459 SER A O 1
ATOM 3645 N N . PRO A 1 460 ? -57.791 12.636 -26.060 1.00 36.03 460 PRO A N 1
ATOM 3646 C CA . PRO A 1 460 ? -56.683 12.611 -27.039 1.00 36.03 460 PRO A CA 1
ATOM 3647 C C . PRO A 1 460 ? -55.674 13.795 -26.983 1.00 36.03 460 PRO A C 1
ATOM 3649 O O . PRO A 1 460 ? -55.911 14.832 -26.373 1.00 36.03 460 PRO A O 1
ATOM 3652 N N . MET A 1 461 ? -54.536 13.614 -27.667 1.00 32.00 461 MET A N 1
ATOM 3653 C CA . MET A 1 461 ? -53.532 14.637 -28.040 1.00 32.00 461 MET A CA 1
ATOM 3654 C C . MET A 1 461 ? -54.060 15.612 -29.113 1.00 32.00 461 MET A C 1
ATOM 3656 O O . MET A 1 461 ? -54.998 15.251 -29.828 1.00 32.00 461 MET A O 1
ATOM 3660 N N . PRO A 1 462 ? -53.421 16.791 -29.311 1.00 39.47 462 PRO A N 1
ATOM 3661 C CA . PRO A 1 462 ? -52.721 17.005 -30.596 1.00 39.47 462 PRO A CA 1
ATOM 3662 C C . PRO A 1 462 ? -51.453 17.913 -30.607 1.00 39.47 462 PRO A C 1
ATOM 3664 O O . PRO A 1 462 ? -51.354 18.897 -29.887 1.00 39.47 462 PRO A O 1
ATOM 3667 N N . HIS A 1 463 ? -50.552 17.562 -31.542 1.00 27.64 463 HIS A N 1
ATOM 3668 C CA . HIS A 1 463 ? -49.753 18.354 -32.513 1.00 27.64 463 HIS A CA 1
ATOM 3669 C C . HIS A 1 463 ? -48.795 19.522 -32.147 1.00 27.64 463 HIS A C 1
ATOM 3671 O O . HIS A 1 463 ? -49.147 20.512 -31.518 1.00 27.64 463 HIS A O 1
ATOM 3677 N N . SER A 1 464 ? -47.583 19.427 -32.725 1.00 28.92 464 SER A N 1
ATOM 3678 C CA . SER A 1 464 ? -46.561 20.475 -32.948 1.00 28.92 464 SER A CA 1
ATOM 3679 C C . SER A 1 464 ? -46.892 21.424 -34.119 1.00 28.92 464 SER A C 1
ATOM 3681 O O . SER A 1 464 ? -47.728 21.082 -34.957 1.00 28.92 464 SER A O 1
ATOM 3683 N N . PRO A 1 465 ? -46.137 22.537 -34.269 1.00 36.16 465 PRO A N 1
ATOM 3684 C CA . PRO A 1 465 ? -45.500 22.827 -35.567 1.00 36.16 465 PRO A CA 1
ATOM 3685 C C . PRO A 1 465 ? -44.053 23.392 -35.500 1.00 36.16 465 PRO A C 1
ATOM 3687 O O . PRO A 1 465 ? -43.516 23.699 -34.439 1.00 36.16 465 PRO A O 1
ATOM 3690 N N . LEU A 1 466 ? -43.443 23.476 -36.692 1.00 25.38 466 LEU A N 1
ATOM 3691 C CA . LEU A 1 466 ? -42.052 23.770 -37.093 1.00 25.38 466 LEU A CA 1
ATOM 3692 C C . LEU A 1 466 ? -41.786 25.254 -37.495 1.00 25.38 466 LEU A C 1
ATOM 3694 O O . LEU A 1 466 ? -42.673 25.884 -38.056 1.00 25.38 466 LEU A O 1
ATOM 3698 N N . THR A 1 467 ? -40.522 25.710 -37.316 1.00 24.48 467 THR A N 1
ATOM 3699 C CA . THR A 1 467 ? -39.681 26.727 -38.055 1.00 24.48 467 THR A CA 1
ATOM 3700 C C . THR A 1 467 ? -40.199 28.161 -38.350 1.00 24.48 467 THR A C 1
ATOM 3702 O O . THR A 1 467 ? -41.305 28.337 -38.839 1.00 24.48 467 THR A O 1
ATOM 3705 N N . THR A 1 468 ? -39.410 29.250 -38.186 1.00 22.42 468 THR A N 1
ATOM 3706 C CA . THR A 1 468 ? -38.397 29.781 -39.157 1.00 22.42 468 THR A CA 1
ATOM 3707 C C . THR A 1 468 ? -37.574 30.983 -38.597 1.00 22.42 468 THR A C 1
ATOM 3709 O O . THR A 1 468 ? -38.029 31.680 -37.697 1.00 22.42 468 THR A O 1
ATOM 3712 N N . LEU A 1 469 ? -36.375 31.193 -39.179 1.00 22.52 469 LEU A N 1
ATOM 3713 C CA . LEU A 1 469 ? -35.330 32.241 -39.055 1.00 22.52 469 LEU A CA 1
ATOM 3714 C C . LEU A 1 469 ? -35.743 33.726 -38.898 1.00 22.52 469 LEU A C 1
ATOM 3716 O O . LEU A 1 469 ? -36.696 34.172 -39.527 1.00 22.52 469 LEU A O 1
ATOM 3720 N N . LEU A 1 470 ? -34.833 34.520 -38.295 1.00 23.00 470 LEU A N 1
ATOM 3721 C CA . LEU A 1 470 ? -34.471 35.882 -38.742 1.00 23.00 470 LEU A CA 1
ATOM 3722 C C . LEU A 1 470 ? -32.983 36.203 -38.461 1.00 23.00 470 LEU A C 1
ATOM 3724 O O . LEU A 1 470 ? -32.437 35.857 -37.416 1.00 23.00 470 LEU A O 1
ATOM 3728 N N . ILE A 1 471 ? -32.354 36.852 -39.443 1.00 22.91 471 ILE A N 1
ATOM 3729 C CA . ILE A 1 471 ? -30.954 37.302 -39.553 1.00 22.91 471 ILE A CA 1
ATOM 3730 C C . ILE A 1 471 ? -30.876 38.788 -39.166 1.00 22.91 471 ILE A C 1
ATOM 3732 O O . ILE A 1 471 ? -31.760 39.532 -39.571 1.00 22.91 471 ILE A O 1
ATOM 3736 N N . PHE A 1 472 ? -29.789 39.245 -38.525 1.00 23.03 472 PHE A N 1
ATOM 3737 C CA . PHE A 1 472 ? -29.209 40.574 -38.791 1.00 23.03 472 PHE A CA 1
ATOM 3738 C C . PHE A 1 472 ? -27.683 40.582 -38.578 1.00 23.03 472 PHE A C 1
ATOM 3740 O O . PHE A 1 472 ? -27.159 40.164 -37.550 1.00 23.03 472 PHE A O 1
ATOM 3747 N N . SER A 1 473 ? -27.000 41.054 -39.616 1.00 23.41 473 SER A N 1
ATOM 3748 C CA . SER A 1 473 ? -25.569 41.330 -39.798 1.00 23.41 473 SER A CA 1
ATOM 3749 C C . SER A 1 473 ? -25.112 42.644 -39.151 1.00 23.41 473 SER A C 1
ATOM 3751 O O . SER A 1 473 ? -25.922 43.566 -39.141 1.00 23.41 473 SER A O 1
ATOM 3753 N N . HIS A 1 474 ? -23.817 42.800 -38.815 1.00 24.61 474 HIS A N 1
ATOM 3754 C CA . HIS A 1 474 ? -22.973 43.948 -39.229 1.00 24.61 474 HIS A CA 1
ATOM 3755 C C . HIS A 1 474 ? -21.456 43.683 -39.056 1.00 24.61 474 HIS A C 1
ATOM 3757 O O . HIS A 1 474 ? -21.039 42.797 -38.317 1.00 24.61 474 HIS A O 1
ATOM 3763 N N . SER A 1 475 ? -20.674 44.438 -39.828 1.00 24.70 475 SER A N 1
ATOM 3764 C CA . SER A 1 475 ? -19.352 44.165 -40.415 1.00 24.70 475 SER A CA 1
ATOM 3765 C C . SER A 1 475 ? -18.095 44.586 -39.613 1.00 24.70 475 SER A C 1
ATOM 3767 O O . SER A 1 475 ? -18.137 45.518 -38.822 1.00 24.70 475 SER A O 1
ATOM 3769 N N . PHE A 1 476 ? -16.983 43.899 -39.939 1.00 24.95 476 PHE A N 1
ATOM 3770 C CA . PHE A 1 476 ? -15.521 44.192 -39.963 1.00 24.95 476 PHE A CA 1
ATOM 3771 C C . PHE A 1 476 ? -14.959 45.621 -39.701 1.00 24.95 476 PHE A C 1
ATOM 3773 O O . PHE A 1 476 ? -15.634 46.613 -39.963 1.00 24.95 476 PHE A O 1
ATOM 3780 N N . PRO A 1 477 ? -13.665 45.736 -39.290 1.00 29.23 477 PRO A N 1
ATOM 3781 C CA . PRO A 1 477 ? -12.560 45.791 -40.266 1.00 29.23 477 PRO A CA 1
ATOM 3782 C C . PRO A 1 477 ? -11.372 44.837 -40.009 1.00 29.23 477 PRO A C 1
ATOM 3784 O O . PRO A 1 477 ? -11.071 44.410 -38.899 1.00 29.23 477 PRO A O 1
ATOM 3787 N N . THR A 1 478 ? -10.709 44.535 -41.122 1.00 24.58 478 THR A N 1
ATOM 3788 C CA . THR A 1 478 ? -9.529 43.701 -41.386 1.00 24.58 478 THR A CA 1
ATOM 3789 C C . THR A 1 478 ? -8.191 44.359 -41.025 1.00 24.58 478 THR A C 1
ATOM 3791 O O . THR A 1 478 ? -8.049 45.557 -41.242 1.00 24.58 478 THR A O 1
ATOM 3794 N N . TYR A 1 479 ? -7.168 43.560 -40.688 1.00 24.89 479 TYR A N 1
ATOM 3795 C CA . TYR A 1 479 ? -5.800 43.754 -41.201 1.00 24.89 479 TYR A CA 1
ATOM 3796 C C . TYR A 1 479 ? -5.074 42.410 -41.367 1.00 24.89 479 TYR A C 1
ATOM 3798 O O . TYR A 1 479 ? -5.077 41.553 -40.487 1.00 24.89 479 TYR A O 1
ATOM 3806 N N . SER A 1 480 ? -4.486 42.243 -42.547 1.00 25.70 480 SER A N 1
ATOM 3807 C CA . SER A 1 480 ? -3.726 41.099 -43.041 1.00 25.70 480 SER A CA 1
ATOM 3808 C C . SER A 1 480 ? -2.248 41.174 -42.652 1.00 25.70 480 SER A C 1
ATOM 3810 O O . SER A 1 480 ? -1.664 42.253 -42.716 1.00 25.70 480 SER A O 1
ATOM 3812 N N . ASN A 1 481 ? -1.604 40.026 -42.420 1.00 25.58 481 ASN A N 1
ATOM 3813 C CA . ASN A 1 481 ? -0.416 39.659 -43.199 1.00 25.58 481 ASN A CA 1
ATOM 3814 C C . ASN A 1 481 ? -0.071 38.171 -43.056 1.00 25.58 481 ASN A C 1
ATOM 3816 O O . ASN A 1 481 ? 0.128 37.647 -41.964 1.00 25.58 481 ASN A O 1
ATOM 3820 N N . GLN A 1 482 ? -0.009 37.515 -44.213 1.00 25.50 482 GLN A N 1
ATOM 3821 C CA . GLN A 1 482 ? 0.482 36.160 -44.434 1.00 25.50 482 GLN A CA 1
ATOM 3822 C C . GLN A 1 482 ? 1.995 36.083 -44.191 1.00 25.50 482 GLN A C 1
ATOM 3824 O O . GLN A 1 482 ? 2.720 36.990 -44.594 1.00 25.50 482 GLN A O 1
ATOM 3829 N N . LYS A 1 483 ? 2.478 34.947 -43.673 1.00 26.17 483 LYS A N 1
ATOM 3830 C CA . LYS A 1 483 ? 3.731 34.321 -44.124 1.00 26.17 483 LYS A CA 1
ATOM 3831 C C . LYS A 1 483 ? 3.657 32.799 -43.936 1.00 26.17 483 LYS A C 1
ATOM 3833 O O . LYS A 1 483 ? 3.153 32.295 -42.940 1.00 26.17 483 LYS A O 1
ATOM 3838 N N . SER A 1 484 ? 4.102 32.125 -44.986 1.00 28.66 484 SER A N 1
ATOM 3839 C CA . SER A 1 484 ? 4.098 30.700 -45.334 1.00 28.66 484 SER A CA 1
ATOM 3840 C C . SER A 1 484 ? 4.944 29.783 -44.426 1.00 28.66 484 SER A C 1
ATOM 3842 O O . SER A 1 484 ? 5.846 30.277 -43.750 1.00 28.66 484 SER A O 1
ATOM 3844 N N . PRO A 1 485 ? 4.709 28.450 -44.454 1.00 28.59 485 PRO A N 1
ATOM 3845 C CA . PRO A 1 485 ? 5.432 27.463 -43.641 1.00 28.59 485 PRO A CA 1
ATOM 3846 C C . PRO A 1 485 ? 6.850 27.163 -44.177 1.00 28.59 485 PRO A C 1
ATOM 3848 O O . PRO A 1 485 ? 7.100 27.349 -45.373 1.00 28.59 485 PRO A O 1
ATOM 3851 N N . PRO A 1 486 ? 7.788 26.697 -43.326 1.00 29.41 486 PRO A N 1
ATOM 3852 C CA . PRO A 1 486 ? 9.172 26.468 -43.725 1.00 29.41 486 PRO A CA 1
ATOM 3853 C C . PRO A 1 486 ? 9.366 25.169 -44.522 1.00 29.41 486 PRO A C 1
ATOM 3855 O O . PRO A 1 486 ? 8.744 24.139 -44.261 1.00 29.41 486 PRO A O 1
ATOM 3858 N N . LYS A 1 487 ? 10.269 25.267 -45.504 1.00 24.78 487 LYS A N 1
ATOM 3859 C CA . LYS A 1 487 ? 10.808 24.193 -46.344 1.00 24.78 487 LYS A CA 1
ATOM 3860 C C . LYS A 1 487 ? 11.766 23.305 -45.543 1.00 24.78 487 LYS A C 1
ATOM 3862 O O . LYS A 1 487 ? 12.517 23.810 -44.714 1.00 24.78 487 LYS A O 1
ATOM 3867 N N . LEU A 1 488 ? 11.769 22.008 -45.862 1.00 23.84 488 LEU A N 1
ATOM 3868 C CA . LEU A 1 488 ? 12.849 21.081 -45.527 1.00 23.84 488 LEU A CA 1
ATOM 3869 C C . LEU A 1 488 ? 14.130 21.496 -46.265 1.00 23.84 488 LEU A C 1
ATOM 3871 O O . LEU A 1 488 ? 14.138 21.549 -47.495 1.00 23.84 488 LEU A O 1
ATOM 3875 N N . GLU A 1 489 ? 15.201 21.729 -45.512 1.00 23.91 489 GLU A N 1
ATOM 3876 C CA . GLU A 1 489 ? 16.575 21.727 -46.011 1.00 23.91 489 GLU A CA 1
ATOM 3877 C C . GLU A 1 489 ? 17.228 20.382 -45.682 1.00 23.91 489 GLU A C 1
ATOM 3879 O O . GLU A 1 489 ? 17.219 19.912 -44.544 1.00 23.91 489 GLU A O 1
ATOM 3884 N N . ILE A 1 490 ? 17.770 19.766 -46.728 1.00 22.88 490 ILE A N 1
ATOM 3885 C CA . ILE A 1 490 ? 18.682 18.629 -46.683 1.00 22.88 490 ILE A CA 1
ATOM 3886 C C . ILE A 1 490 ? 20.047 19.201 -46.304 1.00 22.88 490 ILE A C 1
ATOM 3888 O O . ILE A 1 490 ? 20.570 20.050 -47.022 1.00 22.88 490 ILE A O 1
ATOM 3892 N N . CYS A 1 491 ? 20.612 18.747 -45.187 1.00 23.33 491 CYS A N 1
ATOM 3893 C CA . CYS A 1 491 ? 21.973 19.084 -44.792 1.00 23.33 491 CYS A CA 1
ATOM 3894 C C . CYS A 1 491 ? 22.841 17.830 -44.943 1.00 23.33 491 CYS A C 1
ATOM 3896 O O . CYS A 1 491 ? 22.739 16.889 -44.156 1.00 23.33 491 CYS A O 1
ATOM 3898 N N . GLU A 1 492 ? 23.652 17.818 -46.001 1.00 21.91 492 GLU A N 1
ATOM 3899 C CA . GLU A 1 492 ? 24.775 16.905 -46.188 1.00 21.91 492 GLU A CA 1
ATOM 3900 C C . GLU A 1 492 ? 25.854 17.229 -45.148 1.00 21.91 492 GLU A C 1
ATOM 3902 O O . GLU A 1 492 ? 26.389 18.338 -45.118 1.00 21.91 492 GLU A O 1
ATOM 3907 N N . THR A 1 493 ? 26.208 16.263 -44.302 1.00 25.28 493 THR A N 1
ATOM 3908 C CA . THR A 1 493 ? 27.419 16.338 -43.481 1.00 25.28 493 THR A CA 1
ATOM 3909 C C . THR A 1 493 ? 28.507 15.456 -44.077 1.00 25.28 493 THR A C 1
ATOM 3911 O O . THR A 1 493 ? 28.364 14.249 -44.261 1.00 25.28 493 THR A O 1
ATOM 3914 N N . GLN A 1 494 ? 29.610 16.123 -44.404 1.00 24.33 494 GLN A N 1
ATOM 3915 C CA . GLN A 1 494 ? 30.842 15.576 -44.947 1.00 24.33 494 GLN A CA 1
ATOM 3916 C C . GLN A 1 494 ? 31.466 14.550 -43.992 1.00 24.33 494 GLN A C 1
ATOM 3918 O O . GLN A 1 494 ? 31.819 14.862 -42.856 1.00 24.33 494 GLN A O 1
ATOM 3923 N N . THR A 1 495 ? 31.673 13.331 -44.483 1.00 23.55 495 THR A N 1
ATOM 3924 C CA . THR A 1 495 ? 32.566 12.342 -43.877 1.00 23.55 495 THR A CA 1
ATOM 3925 C C . THR A 1 495 ? 33.985 12.562 -44.398 1.00 23.55 495 THR A C 1
ATOM 3927 O O . THR A 1 495 ? 34.284 12.234 -45.548 1.00 23.55 495 THR A O 1
ATOM 3930 N N . HIS A 1 496 ? 34.882 13.074 -43.555 1.00 26.58 496 HIS A N 1
ATOM 3931 C CA . HIS A 1 496 ? 36.318 12.917 -43.767 1.00 26.58 496 HIS A CA 1
ATOM 3932 C C . HIS A 1 496 ? 36.771 11.597 -43.145 1.00 26.58 496 HIS A C 1
ATOM 3934 O O . HIS A 1 496 ? 36.786 11.433 -41.928 1.00 26.58 496 HIS A O 1
ATOM 3940 N N . GLY A 1 497 ? 37.127 10.647 -44.007 1.00 21.72 497 GLY A N 1
ATOM 3941 C CA . GLY A 1 497 ? 37.869 9.462 -43.617 1.00 21.72 497 GLY A CA 1
ATOM 3942 C C . GLY A 1 497 ? 39.350 9.784 -43.468 1.00 21.72 497 GLY A C 1
ATOM 3943 O O . GLY A 1 497 ? 39.926 10.410 -44.351 1.00 21.72 497 GLY A O 1
ATOM 3944 N N . VAL A 1 498 ? 39.962 9.292 -42.390 1.00 24.48 498 VAL A N 1
ATOM 3945 C CA . VAL A 1 498 ? 41.368 8.877 -42.380 1.00 24.48 498 VAL A CA 1
ATOM 3946 C C . VAL A 1 498 ? 41.505 7.679 -41.433 1.00 24.48 498 VAL A C 1
ATOM 3948 O O . VAL A 1 498 ? 41.394 7.790 -40.218 1.00 24.48 498 VAL A O 1
ATOM 3951 N N . SER A 1 499 ? 41.753 6.519 -42.023 1.00 23.50 499 SER A N 1
ATOM 3952 C CA . SER A 1 499 ? 42.564 5.433 -41.464 1.00 23.50 499 SER A CA 1
ATOM 3953 C C . SER A 1 499 ? 43.740 5.286 -42.444 1.00 23.50 499 SER A C 1
ATOM 3955 O O . SER A 1 499 ? 43.523 5.578 -43.627 1.00 23.50 499 SER A O 1
ATOM 3957 N N . PRO A 1 500 ? 44.949 4.829 -42.046 1.00 32.25 500 PRO A N 1
ATOM 3958 C CA . PRO A 1 500 ? 45.051 3.430 -41.620 1.00 32.25 500 PRO A CA 1
ATOM 3959 C C . PRO A 1 500 ? 46.244 3.039 -40.698 1.00 32.25 500 PRO A C 1
ATOM 3961 O O . PRO A 1 500 ? 47.154 3.819 -40.441 1.00 32.25 500 PRO A O 1
ATOM 3964 N N . VAL A 1 501 ? 46.248 1.740 -40.340 1.00 22.97 501 VAL A N 1
ATOM 3965 C CA . VAL A 1 501 ? 47.409 0.811 -40.258 1.00 22.97 501 VAL A CA 1
ATOM 3966 C C . VAL A 1 501 ? 48.071 0.499 -38.886 1.00 22.97 501 VAL A C 1
ATOM 3968 O O . VAL A 1 501 ? 48.868 1.250 -38.344 1.00 22.97 501 VAL A O 1
ATOM 3971 N N . ILE A 1 502 ? 47.791 -0.754 -38.471 1.00 23.97 502 ILE A N 1
ATOM 3972 C CA . ILE A 1 502 ? 48.654 -1.836 -37.931 1.00 23.97 502 ILE A CA 1
ATOM 3973 C C . ILE A 1 502 ? 49.012 -1.880 -36.431 1.00 23.97 502 ILE A C 1
ATOM 3975 O O . ILE A 1 502 ? 49.732 -1.047 -35.898 1.00 23.97 502 ILE A O 1
ATOM 3979 N N . GLY A 1 503 ? 48.640 -3.016 -35.815 1.00 23.97 503 GLY A N 1
ATOM 3980 C CA . GLY A 1 503 ? 49.212 -3.522 -34.562 1.00 23.97 503 GLY A CA 1
ATOM 3981 C C . GLY A 1 503 ? 48.544 -4.799 -34.031 1.00 23.97 503 GLY A C 1
ATOM 3982 O O . GLY A 1 503 ? 47.866 -4.759 -33.014 1.00 23.97 503 GLY A O 1
ATOM 3983 N N . LEU A 1 504 ? 48.721 -5.935 -34.717 1.00 24.25 504 LEU A N 1
ATOM 3984 C CA . LEU A 1 504 ? 48.386 -7.283 -34.221 1.00 24.25 504 LEU A CA 1
ATOM 3985 C C . LEU A 1 504 ? 49.207 -7.647 -32.969 1.00 24.25 504 LEU A C 1
ATOM 3987 O O . LEU A 1 504 ? 50.428 -7.492 -33.012 1.00 24.25 504 LEU A O 1
ATOM 3991 N N . LYS A 1 505 ? 48.572 -8.245 -31.943 1.00 25.02 505 LYS A N 1
ATOM 3992 C CA . LYS A 1 505 ? 49.051 -9.437 -31.192 1.00 25.02 505 LYS A CA 1
ATOM 3993 C C . LYS A 1 505 ? 48.147 -9.796 -29.994 1.00 25.02 505 LYS A C 1
ATOM 3995 O O . LYS A 1 505 ? 47.935 -8.968 -29.120 1.00 25.02 505 LYS A O 1
ATOM 4000 N N . GLY A 1 506 ? 47.764 -11.077 -29.909 1.00 24.80 506 GLY A N 1
ATOM 4001 C CA . GLY A 1 506 ? 47.696 -11.816 -28.635 1.00 24.80 506 GLY A CA 1
ATOM 4002 C C . GLY A 1 506 ? 46.316 -12.179 -28.072 1.00 24.80 506 GLY A C 1
ATOM 4003 O O . GLY A 1 506 ? 45.796 -11.474 -27.220 1.00 24.80 506 GLY A O 1
ATOM 4004 N N . CYS A 1 507 ? 45.789 -13.349 -28.454 1.00 23.53 507 CYS A N 1
ATOM 4005 C CA . CYS A 1 507 ? 44.906 -14.149 -27.588 1.00 23.53 507 CYS A CA 1
ATOM 4006 C C . CYS A 1 507 ? 45.697 -14.700 -26.384 1.00 23.53 507 CYS A C 1
ATOM 4008 O O . CYS A 1 507 ? 46.890 -14.980 -26.531 1.00 23.53 507 CYS A O 1
ATOM 4010 N N . PRO A 1 508 ? 45.028 -14.967 -25.247 1.00 29.98 508 PRO A N 1
ATOM 4011 C CA . PRO A 1 508 ? 44.977 -16.363 -24.807 1.00 29.98 508 PRO A CA 1
ATOM 4012 C C . PRO A 1 508 ? 43.624 -16.807 -24.209 1.00 29.98 508 PRO A C 1
ATOM 4014 O O . PRO A 1 508 ? 43.033 -16.139 -23.370 1.00 29.98 508 PRO A O 1
ATOM 4017 N N . LEU A 1 509 ? 43.187 -17.975 -24.689 1.00 25.59 509 LEU A N 1
ATOM 4018 C CA . LEU A 1 509 ? 42.754 -19.178 -23.958 1.00 25.59 509 LEU A CA 1
ATOM 4019 C C . LEU A 1 509 ? 41.912 -19.045 -22.668 1.00 25.59 509 LEU A C 1
ATOM 4021 O O . LEU A 1 509 ? 42.359 -18.563 -21.632 1.00 25.59 509 LEU A O 1
ATOM 4025 N N . TYR A 1 510 ? 40.723 -19.653 -22.751 1.00 25.61 510 TYR A N 1
ATOM 4026 C CA . TYR A 1 510 ? 39.845 -20.110 -21.670 1.00 25.61 510 TYR A CA 1
ATOM 4027 C C . TYR A 1 510 ? 40.577 -20.872 -20.547 1.00 25.61 510 TYR A C 1
ATOM 4029 O O . TYR A 1 510 ? 41.393 -21.744 -20.854 1.00 25.61 510 TYR A O 1
ATOM 4037 N N . PRO A 1 511 ? 40.177 -20.700 -19.272 1.00 28.62 511 PRO A N 1
ATOM 4038 C CA . PRO A 1 511 ? 40.368 -21.712 -18.248 1.00 28.62 511 PRO A CA 1
ATOM 4039 C C . PRO A 1 511 ? 39.108 -22.578 -18.091 1.00 28.62 511 PRO A C 1
ATOM 4041 O O . PRO A 1 511 ? 38.000 -22.105 -17.839 1.00 28.62 511 PRO A O 1
ATOM 4044 N N . SER A 1 512 ? 39.324 -23.876 -18.249 1.00 25.95 512 SER A N 1
ATOM 4045 C CA . SER A 1 512 ? 38.445 -24.995 -17.925 1.00 25.95 512 SER A CA 1
ATOM 4046 C C . SER A 1 512 ? 38.050 -25.030 -16.441 1.00 25.95 512 SER A C 1
ATOM 4048 O O . SER A 1 512 ? 38.886 -24.861 -15.556 1.00 25.95 512 SER A O 1
ATOM 4050 N N . ILE A 1 513 ? 36.766 -25.296 -16.193 1.00 27.97 513 ILE A N 1
ATOM 4051 C CA . ILE A 1 513 ? 36.146 -25.501 -14.877 1.00 27.97 513 ILE A CA 1
ATOM 4052 C C . ILE A 1 513 ? 36.524 -26.902 -14.355 1.00 27.97 513 ILE A C 1
ATOM 4054 O O . ILE A 1 513 ? 36.356 -27.869 -15.102 1.00 27.97 513 ILE A O 1
ATOM 4058 N N . PRO A 1 514 ? 37.004 -27.063 -13.107 1.00 27.33 514 PRO A N 1
ATOM 4059 C CA . PRO A 1 514 ? 37.224 -28.382 -12.529 1.00 27.33 514 PRO A CA 1
ATOM 4060 C C . PRO A 1 514 ? 35.905 -29.011 -12.057 1.00 27.33 514 PRO A C 1
ATOM 4062 O O . PRO A 1 514 ? 35.090 -28.381 -11.382 1.00 27.33 514 PRO A O 1
ATOM 4065 N N . ALA A 1 515 ? 35.721 -30.281 -12.418 1.00 23.91 515 ALA A N 1
ATOM 4066 C CA . ALA A 1 515 ? 34.662 -31.148 -11.926 1.00 23.91 515 ALA A CA 1
ATOM 4067 C C . ALA A 1 515 ? 34.872 -31.454 -10.434 1.00 23.91 515 ALA A C 1
ATOM 4069 O O . ALA A 1 515 ? 35.942 -31.915 -10.039 1.00 23.91 515 ALA A O 1
ATOM 4070 N N . PHE A 1 516 ? 33.843 -31.231 -9.615 1.00 24.98 516 PHE A N 1
ATOM 4071 C CA . PHE A 1 516 ? 33.802 -31.720 -8.240 1.00 24.98 516 PHE A CA 1
ATOM 4072 C C . PHE A 1 516 ? 33.208 -33.129 -8.218 1.00 24.98 516 PHE A C 1
ATOM 4074 O O . PHE A 1 516 ? 32.030 -33.336 -8.502 1.00 24.98 516 PHE A O 1
ATOM 4081 N N . THR A 1 517 ? 34.055 -34.094 -7.879 1.00 24.53 517 THR A N 1
ATOM 4082 C CA . THR A 1 517 ? 33.694 -35.456 -7.487 1.00 24.53 517 THR A CA 1
ATOM 4083 C C . THR A 1 517 ? 33.210 -35.457 -6.037 1.00 24.53 517 THR A C 1
ATOM 4085 O O . THR A 1 517 ? 33.936 -35.013 -5.148 1.00 24.53 517 THR A O 1
ATOM 4088 N N . TYR A 1 518 ? 31.998 -35.959 -5.798 1.00 24.06 518 TYR A N 1
ATOM 4089 C CA . TYR A 1 518 ? 31.521 -36.336 -4.466 1.00 24.06 518 TYR A CA 1
ATOM 4090 C C . TYR A 1 518 ? 32.083 -37.718 -4.121 1.00 24.06 518 TYR A C 1
ATOM 4092 O O . TYR A 1 518 ? 31.849 -38.673 -4.861 1.00 24.06 518 TYR A O 1
ATOM 4100 N N . ASP A 1 519 ? 32.819 -37.803 -3.016 1.00 24.00 519 ASP A N 1
ATOM 4101 C CA . ASP A 1 519 ? 33.286 -39.052 -2.419 1.00 24.00 519 ASP A CA 1
ATOM 4102 C C . ASP A 1 519 ? 32.433 -39.342 -1.173 1.00 24.00 519 ASP A C 1
ATOM 4104 O O . ASP A 1 519 ? 32.326 -38.517 -0.260 1.00 24.00 519 ASP A O 1
ATOM 4108 N N . GLU A 1 520 ? 31.766 -40.494 -1.176 1.00 25.09 520 GLU A N 1
ATOM 4109 C CA . GLU A 1 520 ? 31.088 -41.061 -0.017 1.00 25.09 520 GLU A CA 1
ATOM 4110 C C . GLU A 1 520 ? 32.132 -41.792 0.817 1.00 25.09 520 GLU A C 1
ATOM 4112 O O . GLU A 1 520 ? 32.635 -42.815 0.367 1.00 25.09 520 GLU A O 1
ATOM 4117 N N . THR A 1 521 ? 32.420 -41.356 2.048 1.00 24.25 521 THR A N 1
ATOM 4118 C CA . THR A 1 521 ? 32.801 -42.280 3.129 1.00 24.25 521 THR A CA 1
ATOM 4119 C C . THR A 1 521 ? 32.998 -41.605 4.499 1.00 24.25 521 THR A C 1
ATOM 4121 O O . THR A 1 521 ? 33.598 -40.547 4.617 1.00 24.25 521 THR A O 1
ATOM 4124 N N . HIS A 1 522 ? 32.582 -42.342 5.539 1.00 26.17 522 HIS A N 1
ATOM 4125 C CA . HIS A 1 522 ? 32.987 -42.284 6.959 1.00 26.17 522 HIS A CA 1
ATOM 4126 C C . HIS A 1 522 ? 32.216 -41.388 7.957 1.00 26.17 522 HIS A C 1
ATOM 4128 O O . HIS A 1 522 ? 32.501 -40.218 8.186 1.00 26.17 522 HIS A O 1
ATOM 4134 N N . PHE A 1 523 ? 31.311 -42.063 8.680 1.00 24.86 523 PHE A N 1
ATOM 4135 C CA . PHE A 1 523 ? 30.906 -41.779 10.064 1.00 24.86 523 PHE A CA 1
ATOM 4136 C C . PHE A 1 523 ? 32.073 -41.943 11.058 1.00 24.86 523 PHE A C 1
ATOM 4138 O O . PHE A 1 523 ? 32.930 -42.808 10.855 1.00 24.86 523 PHE A O 1
ATOM 4145 N N . PRO A 1 524 ? 31.973 -41.303 12.240 1.00 26.80 524 PRO A N 1
ATOM 4146 C CA . PRO A 1 524 ? 32.079 -42.085 13.472 1.00 26.80 524 PRO A CA 1
ATOM 4147 C C . PRO A 1 524 ? 30.965 -41.837 14.513 1.00 26.80 524 PRO A C 1
ATOM 4149 O O . PRO A 1 524 ? 30.505 -40.727 14.762 1.00 26.80 524 PRO A O 1
ATOM 4152 N N . ARG A 1 525 ? 30.593 -42.974 15.114 1.00 24.64 525 ARG A N 1
ATOM 4153 C CA . ARG A 1 525 ? 29.924 -43.292 16.400 1.00 24.64 525 ARG A CA 1
ATOM 4154 C C . ARG A 1 525 ? 30.554 -42.539 17.604 1.00 24.64 525 ARG A C 1
ATOM 4156 O O . ARG A 1 525 ? 31.699 -42.134 17.476 1.00 24.64 525 ARG A O 1
ATOM 4163 N N . THR A 1 526 ? 30.024 -42.377 18.828 1.00 25.14 526 THR A N 1
ATOM 4164 C CA . THR A 1 526 ? 28.830 -42.783 19.624 1.00 25.14 526 THR A CA 1
ATOM 4165 C C . THR A 1 526 ? 29.014 -42.224 21.054 1.00 25.14 526 THR A C 1
ATOM 4167 O O . THR A 1 526 ? 30.147 -42.257 21.525 1.00 25.14 526 THR A O 1
ATOM 4170 N N . SER A 1 527 ? 27.929 -41.889 21.774 1.00 25.22 527 SER A N 1
ATOM 4171 C CA . SER A 1 527 ? 27.683 -42.209 23.214 1.00 25.22 527 SER A CA 1
ATOM 4172 C C . SER A 1 527 ? 26.294 -41.666 23.638 1.00 25.22 527 SER A C 1
ATOM 4174 O O . SER A 1 527 ? 26.041 -40.474 23.531 1.00 25.22 527 SER A O 1
ATOM 4176 N N . GLU A 1 528 ? 25.248 -42.502 23.769 1.00 26.80 528 GLU A N 1
ATOM 4177 C CA . GLU A 1 528 ? 24.743 -43.187 24.995 1.00 26.80 528 GLU A CA 1
ATOM 4178 C C . GLU A 1 528 ? 24.319 -42.213 26.129 1.00 26.80 528 GLU A C 1
ATOM 4180 O O . GLU A 1 528 ? 25.113 -41.377 26.522 1.00 26.80 528 GLU A O 1
ATOM 4185 N N . MET A 1 529 ? 23.109 -42.218 26.725 1.00 24.12 529 MET A N 1
ATOM 4186 C CA . MET A 1 529 ? 22.248 -43.321 27.189 1.00 24.12 529 MET A CA 1
ATOM 4187 C C . MET A 1 529 ? 20.740 -42.953 27.326 1.00 24.12 529 MET A C 1
ATOM 4189 O O . MET A 1 529 ? 20.391 -41.891 27.823 1.00 24.12 529 MET A O 1
ATOM 4193 N N . LYS A 1 530 ? 19.896 -43.949 26.992 1.00 25.39 530 LYS A N 1
ATOM 4194 C CA . LYS A 1 530 ? 18.728 -44.529 27.716 1.00 25.39 530 LYS A CA 1
ATOM 4195 C C . LYS A 1 530 ? 17.570 -43.641 28.229 1.00 25.39 530 LYS A C 1
ATOM 4197 O O . LYS A 1 530 ? 17.685 -42.988 29.254 1.00 25.39 530 LYS A O 1
ATOM 4202 N N . ASN A 1 531 ? 16.369 -43.899 27.692 1.00 26.41 531 ASN A N 1
ATOM 4203 C CA . ASN A 1 531 ? 15.364 -44.706 28.406 1.00 26.41 531 ASN A CA 1
ATOM 4204 C C . ASN A 1 531 ? 14.349 -45.356 27.443 1.00 26.41 531 ASN A C 1
ATOM 4206 O O . ASN A 1 531 ? 13.869 -44.733 26.501 1.00 26.41 531 ASN A O 1
ATOM 4210 N N . LYS A 1 532 ? 14.087 -46.648 27.678 1.00 23.89 532 LYS A N 1
ATOM 4211 C CA . LYS A 1 532 ? 13.099 -47.511 27.016 1.00 23.89 532 LYS A CA 1
ATOM 4212 C C . LYS A 1 532 ? 11.838 -47.532 27.878 1.00 23.89 532 LYS A C 1
ATOM 4214 O O . LYS A 1 532 ? 11.969 -47.895 29.036 1.00 23.89 532 LYS A O 1
ATOM 4219 N N . GLU A 1 533 ? 10.676 -47.250 27.294 1.00 27.03 533 GLU A N 1
ATOM 4220 C CA . GLU A 1 533 ? 9.378 -47.899 27.569 1.00 27.03 533 GLU A CA 1
ATOM 4221 C C . GLU A 1 533 ? 8.290 -47.183 26.757 1.00 27.03 533 GLU A C 1
ATOM 4223 O O . GLU A 1 533 ? 7.950 -46.051 27.073 1.00 27.03 533 GLU A O 1
ATOM 4228 N N . GLN A 1 534 ? 7.817 -47.829 25.681 1.00 27.27 534 GLN A N 1
ATOM 4229 C CA . GLN A 1 534 ? 6.510 -47.685 24.997 1.00 27.27 534 GLN A CA 1
ATOM 4230 C C . GLN A 1 534 ? 6.646 -48.123 23.528 1.00 27.27 534 GLN A C 1
ATOM 4232 O O . GLN A 1 534 ? 6.669 -47.327 22.595 1.00 27.27 534 GLN A O 1
ATOM 4237 N N . LEU A 1 535 ? 6.770 -49.436 23.325 1.00 26.11 535 LEU A N 1
ATOM 4238 C CA . LEU A 1 535 ? 6.684 -50.091 22.017 1.00 26.11 535 LEU A CA 1
ATOM 4239 C C . LEU A 1 535 ? 5.844 -51.365 22.158 1.00 26.11 535 LEU A C 1
ATOM 4241 O O . LEU A 1 535 ? 6.355 -52.467 21.986 1.00 26.11 535 LEU A O 1
ATOM 4245 N N . THR A 1 536 ? 4.555 -51.209 22.477 1.00 27.11 536 THR A N 1
ATOM 4246 C CA . THR A 1 536 ? 3.591 -52.316 22.370 1.00 27.11 536 THR A CA 1
ATOM 4247 C C . THR A 1 536 ? 2.146 -51.840 22.174 1.00 27.11 536 THR A C 1
ATOM 4249 O O . THR A 1 536 ? 1.279 -52.236 22.932 1.00 27.11 536 THR A O 1
ATOM 4252 N N . GLU A 1 537 ? 1.855 -51.005 21.169 1.00 27.98 537 GLU A N 1
ATOM 4253 C CA . GLU A 1 537 ? 0.476 -50.862 20.645 1.00 27.98 537 GLU A CA 1
ATOM 4254 C C . GLU A 1 537 ? 0.454 -50.080 19.319 1.00 27.98 537 GLU A C 1
ATOM 4256 O O . GLU A 1 537 ? 0.094 -48.914 19.264 1.00 27.98 537 GLU A O 1
ATOM 4261 N N . LEU A 1 538 ? 0.933 -50.697 18.231 1.00 27.09 538 LEU A N 1
ATOM 4262 C CA . LEU A 1 538 ? 0.681 -50.239 16.847 1.00 27.09 538 LEU A CA 1
ATOM 4263 C C . LEU A 1 538 ? 1.016 -51.340 15.823 1.00 27.09 538 LEU A C 1
ATOM 4265 O O . LEU A 1 538 ? 1.596 -51.117 14.761 1.00 27.09 538 LEU A O 1
ATOM 4269 N N . ARG A 1 539 ? 0.631 -52.572 16.159 1.00 27.38 539 ARG A N 1
ATOM 4270 C CA . ARG A 1 539 ? 0.321 -53.627 15.192 1.00 27.38 539 ARG A CA 1
ATOM 4271 C C . ARG A 1 539 ? -1.158 -53.933 15.380 1.00 27.38 539 ARG A C 1
ATOM 4273 O O . ARG A 1 539 ? -1.588 -54.101 16.510 1.00 27.38 539 ARG A O 1
ATOM 4280 N N . ASP A 1 540 ? -1.877 -53.977 14.267 1.00 25.67 540 ASP A N 1
ATOM 4281 C CA . ASP A 1 540 ? -3.294 -54.335 14.150 1.00 25.67 540 ASP A CA 1
ATOM 4282 C C . ASP A 1 540 ? -4.304 -53.210 14.410 1.00 25.67 540 ASP A C 1
ATOM 4284 O O . ASP A 1 540 ? -5.074 -53.241 15.357 1.00 25.67 540 ASP A O 1
ATOM 4288 N N . ASN A 1 541 ? -4.346 -52.238 13.489 1.00 25.31 541 ASN A N 1
ATOM 4289 C CA . ASN A 1 541 ? -5.602 -51.661 12.991 1.00 25.31 541 ASN A CA 1
ATOM 4290 C C . ASN A 1 541 ? -5.349 -50.860 11.706 1.00 25.31 541 ASN A C 1
ATOM 4292 O O . ASN A 1 541 ? -5.082 -49.667 11.760 1.00 25.31 541 ASN A O 1
ATOM 4296 N N . LEU A 1 542 ? -5.380 -51.554 10.560 1.00 25.45 542 LEU A N 1
ATOM 4297 C CA . LEU A 1 542 ? -5.836 -51.075 9.239 1.00 25.45 542 LEU A CA 1
ATOM 4298 C C . LEU A 1 542 ? -5.551 -52.167 8.189 1.00 25.45 542 LEU A C 1
ATOM 4300 O O . LEU A 1 542 ? -4.582 -52.129 7.432 1.00 25.45 542 LEU A O 1
ATOM 4304 N N . LYS A 1 543 ? -6.427 -53.175 8.155 1.00 22.97 543 LYS A N 1
ATOM 4305 C CA . LYS A 1 543 ? -6.670 -54.021 6.979 1.00 22.97 543 LYS A CA 1
ATOM 4306 C C . LYS A 1 543 ? -8.137 -53.855 6.582 1.00 22.97 543 LYS A C 1
ATOM 4308 O O . LYS A 1 543 ? -8.996 -53.863 7.454 1.00 22.97 543 LYS A O 1
ATOM 4313 N N . THR A 1 544 ? -8.370 -53.798 5.265 1.00 24.62 544 THR A N 1
ATOM 4314 C CA . THR A 1 544 ? -9.643 -53.673 4.508 1.00 24.62 544 THR A CA 1
ATOM 4315 C C . THR A 1 544 ? -10.239 -52.254 4.444 1.00 24.62 544 THR A C 1
ATOM 4317 O O . THR A 1 544 ? -10.362 -51.599 5.462 1.00 24.62 544 THR A O 1
ATOM 4320 N N . SER A 1 545 ? -10.614 -51.671 3.298 1.00 22.64 545 SER A N 1
ATOM 4321 C CA . SER A 1 545 ? -10.573 -52.086 1.889 1.00 22.64 545 SER A CA 1
ATOM 4322 C C . SER A 1 545 ? -10.739 -50.852 0.982 1.00 22.64 545 SER A C 1
ATOM 4324 O O . SER A 1 545 ? -11.715 -50.125 1.150 1.00 22.64 545 SER A O 1
ATOM 4326 N N . THR A 1 546 ? -9.899 -50.687 -0.044 1.00 24.83 546 THR A N 1
ATOM 4327 C CA . THR A 1 546 ? -10.310 -49.989 -1.276 1.00 24.83 546 THR A CA 1
ATOM 4328 C C . THR A 1 546 ? -9.620 -50.647 -2.466 1.00 24.83 546 THR A C 1
ATOM 4330 O O . THR A 1 546 ? -8.399 -50.603 -2.603 1.00 24.83 546 THR A O 1
ATOM 4333 N N . LEU A 1 547 ? -10.415 -51.317 -3.300 1.00 24.50 547 LEU A N 1
ATOM 4334 C CA . LEU A 1 547 ? -10.010 -51.862 -4.591 1.00 24.50 547 LEU A CA 1
ATOM 4335 C C . LEU A 1 547 ? -9.527 -50.726 -5.506 1.00 24.50 547 LEU A C 1
ATOM 4337 O O . LEU A 1 547 ? -10.327 -49.912 -5.956 1.00 24.50 547 LEU A O 1
ATOM 4341 N N . LEU A 1 548 ? -8.238 -50.715 -5.844 1.00 26.55 548 LEU A N 1
ATOM 4342 C CA . LEU A 1 548 ? -7.724 -50.024 -7.025 1.00 26.55 548 LEU A CA 1
ATOM 4343 C C . LEU A 1 548 ? -7.371 -51.089 -8.061 1.00 26.55 548 LEU A C 1
ATOM 4345 O O . LEU A 1 548 ? -6.391 -51.822 -7.920 1.00 26.55 548 LEU A O 1
ATOM 4349 N N . SER A 1 549 ? -8.204 -51.203 -9.098 1.00 26.20 549 SER A N 1
ATOM 4350 C CA . SER A 1 549 ? -7.901 -52.036 -10.257 1.00 26.20 549 SER A CA 1
ATOM 4351 C C . SER A 1 549 ? -6.616 -51.525 -10.910 1.00 26.20 549 SER A C 1
ATOM 4353 O O . SER A 1 549 ? -6.563 -50.384 -11.373 1.00 26.20 549 SER A O 1
ATOM 4355 N N . ARG A 1 550 ? -5.587 -52.369 -10.978 1.00 27.75 550 ARG A N 1
ATOM 4356 C CA . ARG A 1 550 ? -4.407 -52.127 -11.811 1.00 27.75 550 ARG A CA 1
ATOM 4357 C C . ARG A 1 550 ? -4.846 -52.132 -13.276 1.00 27.75 550 ARG A C 1
ATOM 4359 O O . ARG A 1 550 ? -5.201 -53.183 -13.798 1.00 27.75 550 ARG A O 1
ATOM 4366 N N . ARG A 1 551 ? -4.832 -50.975 -13.941 1.00 26.53 551 ARG A N 1
ATOM 4367 C CA . ARG A 1 551 ? -4.902 -50.897 -15.407 1.00 26.53 551 ARG A CA 1
ATOM 4368 C C . ARG A 1 551 ? -3.492 -50.672 -15.941 1.00 26.53 551 ARG A C 1
ATOM 4370 O O . ARG A 1 551 ? -2.890 -49.639 -15.673 1.00 26.53 551 ARG A O 1
ATOM 4377 N N . SER A 1 552 ? -2.966 -51.653 -16.667 1.00 32.22 552 SER A N 1
ATOM 4378 C CA . SER A 1 552 ? -1.813 -51.479 -17.548 1.00 32.22 552 SER A CA 1
ATOM 4379 C C . SER A 1 552 ? -2.244 -50.636 -18.748 1.00 32.22 552 SER A C 1
ATOM 4381 O O . SER A 1 552 ? -3.196 -51.000 -19.440 1.00 32.22 552 SER A O 1
ATOM 4383 N N . THR A 1 553 ? -1.573 -49.516 -19.005 1.00 28.03 553 THR A N 1
ATOM 4384 C CA . THR A 1 553 ? -1.844 -48.700 -20.193 1.00 28.03 553 THR A CA 1
ATOM 4385 C C . THR A 1 553 ? -1.138 -49.317 -21.395 1.00 28.03 553 THR A C 1
ATOM 4387 O O . THR A 1 553 ? 0.083 -49.252 -21.515 1.00 28.03 553 THR A O 1
ATOM 4390 N N . THR A 1 554 ? -1.913 -49.926 -22.285 1.00 33.28 554 THR A N 1
ATOM 4391 C CA . THR A 1 554 ? -1.452 -50.399 -23.590 1.00 33.28 554 THR A CA 1
ATOM 4392 C C . THR A 1 554 ? -1.674 -49.287 -24.611 1.00 33.28 554 THR A C 1
ATOM 4394 O O . THR A 1 554 ? -2.811 -48.880 -24.841 1.00 33.28 554 THR A O 1
ATOM 4397 N N . VAL A 1 555 ? -0.603 -48.777 -25.222 1.00 30.14 555 VAL A N 1
ATOM 4398 C CA . VAL A 1 555 ? -0.715 -47.764 -26.282 1.00 30.14 555 VAL A CA 1
ATOM 4399 C C . VAL A 1 555 ? -0.800 -48.475 -27.630 1.00 30.14 555 VAL A C 1
ATOM 4401 O O . VAL A 1 555 ? 0.124 -49.186 -28.032 1.00 30.14 555 VAL A O 1
ATOM 4404 N N . HIS A 1 556 ? -1.922 -48.282 -28.321 1.00 30.36 556 HIS A N 1
ATOM 4405 C CA . HIS A 1 556 ? -2.111 -48.696 -29.707 1.00 30.36 556 HIS A CA 1
ATOM 4406 C C .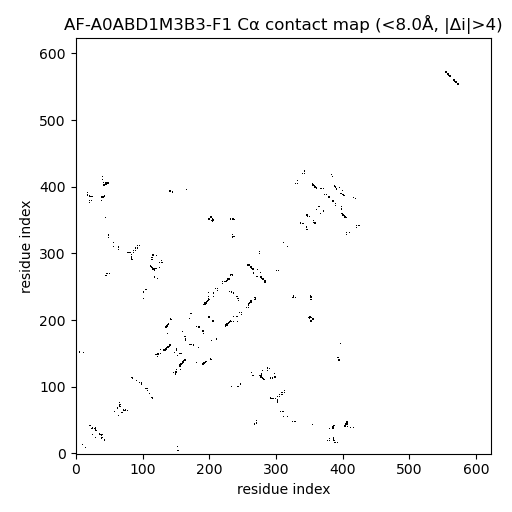 HIS A 1 556 ? -1.868 -47.497 -30.613 1.00 30.36 556 HIS A C 1
ATOM 4408 O O . HIS A 1 556 ? -2.612 -46.519 -30.565 1.00 30.36 556 HIS A O 1
ATOM 4414 N N . VAL A 1 557 ? -0.839 -47.579 -31.453 1.00 33.91 557 VAL A N 1
ATOM 4415 C CA . VAL A 1 557 ? -0.610 -46.579 -32.496 1.00 33.91 557 VAL A CA 1
ATOM 4416 C C . VAL A 1 557 ? -1.024 -47.188 -33.821 1.00 33.91 557 VAL A C 1
ATOM 4418 O O . VAL A 1 557 ? -0.546 -48.260 -34.203 1.00 33.91 557 VAL A O 1
ATOM 4421 N N . THR A 1 558 ? -1.922 -46.490 -34.507 1.00 36.53 558 THR A N 1
ATOM 4422 C CA . THR A 1 558 ? -2.373 -46.843 -35.848 1.00 36.53 558 THR A CA 1
ATOM 4423 C C . THR A 1 558 ? -1.931 -45.739 -36.787 1.00 36.53 558 THR A C 1
ATOM 4425 O O . THR A 1 558 ? -2.204 -44.571 -36.523 1.00 36.53 558 THR A O 1
ATOM 4428 N N . TYR A 1 559 ? -1.250 -46.090 -37.869 1.00 44.78 559 TYR A N 1
ATOM 4429 C CA . TYR A 1 559 ? -0.838 -45.120 -38.876 1.00 44.78 559 TYR A CA 1
ATOM 4430 C C . TYR A 1 559 ? -1.072 -45.677 -40.275 1.00 44.78 559 TYR A C 1
ATOM 4432 O O . TYR A 1 559 ? -1.123 -46.892 -40.496 1.00 44.78 559 TYR A O 1
ATOM 4440 N N . LYS A 1 560 ? -1.282 -44.758 -41.216 1.00 40.25 560 LYS A N 1
ATOM 4441 C CA . LYS A 1 560 ? -1.521 -45.067 -42.620 1.00 40.25 560 LYS A CA 1
ATOM 4442 C C . LYS A 1 560 ? -0.209 -44.905 -43.367 1.00 40.25 560 LYS A C 1
ATOM 4444 O O . LYS A 1 560 ? 0.383 -43.833 -43.365 1.00 40.25 560 LYS A O 1
ATOM 4449 N N . ASP A 1 561 ? 0.234 -45.997 -43.961 1.00 43.12 561 ASP A N 1
ATOM 4450 C CA . ASP A 1 561 ? 1.414 -46.036 -44.810 1.00 43.12 561 ASP A CA 1
ATOM 4451 C C . ASP A 1 561 ? 1.114 -45.228 -46.084 1.00 43.12 561 ASP A C 1
ATOM 4453 O O . ASP A 1 561 ? 0.149 -45.520 -46.796 1.00 43.12 561 ASP A O 1
ATOM 4457 N N . THR A 1 562 ? 1.857 -44.145 -46.316 1.00 37.25 562 THR A N 1
ATOM 4458 C CA . THR A 1 562 ? 1.542 -43.156 -47.359 1.00 37.25 562 THR A CA 1
ATOM 4459 C C . THR A 1 562 ? 1.892 -43.621 -48.769 1.00 37.25 562 THR A C 1
ATOM 4461 O O . THR A 1 562 ? 1.340 -43.073 -49.717 1.00 37.25 562 THR A O 1
ATOM 4464 N N . GLU A 1 563 ? 2.719 -44.657 -48.928 1.00 38.81 563 GLU A N 1
ATOM 4465 C CA . GLU A 1 563 ? 3.030 -45.235 -50.243 1.00 38.81 563 GLU A CA 1
ATOM 4466 C C . GLU A 1 563 ? 2.104 -46.403 -50.604 1.00 38.81 563 GLU A C 1
ATOM 4468 O O . GLU A 1 563 ? 1.739 -46.565 -51.765 1.00 38.81 563 GLU A O 1
ATOM 4473 N N . SER A 1 564 ? 1.664 -47.203 -49.624 1.00 58.97 564 SER A N 1
ATOM 4474 C CA . SER A 1 564 ? 0.808 -48.379 -49.884 1.00 58.97 564 SER A CA 1
ATOM 4475 C C . SER A 1 564 ? -0.669 -48.205 -49.505 1.00 58.97 564 SER A C 1
ATOM 4477 O O . SER A 1 564 ? -1.491 -49.084 -49.775 1.00 58.97 564 SER A O 1
ATOM 4479 N N . GLY A 1 565 ? -1.030 -47.102 -48.846 1.00 44.16 565 GLY A N 1
ATOM 4480 C CA . GLY A 1 565 ? -2.401 -46.754 -48.462 1.00 44.16 565 GLY A CA 1
ATOM 4481 C C . GLY A 1 565 ? -3.034 -47.638 -47.379 1.00 44.16 565 GLY A C 1
ATOM 4482 O O . GLY A 1 565 ? -4.172 -47.378 -46.976 1.00 44.16 565 GLY A O 1
ATOM 4483 N N . ARG A 1 566 ? -2.330 -48.664 -46.880 1.00 40.22 566 ARG A N 1
ATOM 4484 C CA . ARG A 1 566 ? -2.834 -49.591 -45.857 1.00 40.22 566 ARG A CA 1
ATOM 4485 C C . ARG A 1 566 ? -2.605 -49.055 -44.445 1.00 40.22 566 ARG A C 1
ATOM 4487 O O . ARG A 1 566 ? -1.574 -48.462 -44.134 1.00 40.22 566 ARG A O 1
ATOM 4494 N N . ILE A 1 567 ? -3.579 -49.308 -43.577 1.00 41.34 567 ILE A N 1
ATOM 4495 C CA . ILE A 1 567 ? -3.524 -48.961 -42.157 1.00 41.34 567 ILE A CA 1
ATOM 4496 C C . ILE A 1 567 ? -2.819 -50.096 -41.407 1.00 41.34 567 ILE A C 1
ATOM 4498 O O . ILE A 1 567 ? -3.233 -51.251 -41.506 1.00 41.34 567 ILE A O 1
ATOM 4502 N N . LYS A 1 568 ? -1.757 -49.772 -40.664 1.00 41.56 568 LYS A N 1
ATOM 4503 C CA . LYS A 1 568 ? -1.010 -50.717 -39.821 1.00 41.56 568 LYS A CA 1
ATOM 4504 C C . LYS A 1 568 ? -1.132 -50.301 -38.355 1.00 41.56 568 LYS A C 1
ATOM 4506 O O . LYS A 1 568 ? -1.087 -49.112 -38.041 1.00 41.56 568 LYS A O 1
ATOM 4511 N N . SER A 1 569 ? -1.273 -51.277 -37.459 1.00 40.19 569 SER A N 1
ATOM 4512 C CA . SER A 1 569 ? -1.301 -51.066 -36.008 1.00 40.19 569 SER A CA 1
ATOM 4513 C C . SER A 1 569 ? -0.125 -51.770 -35.334 1.00 40.19 569 SER A C 1
ATOM 4515 O O . SER A 1 569 ? 0.276 -52.864 -35.736 1.00 40.19 569 SER A O 1
ATOM 4517 N N . ARG A 1 570 ? 0.444 -51.143 -34.299 1.00 36.66 570 ARG A N 1
ATOM 4518 C CA . ARG A 1 570 ? 1.444 -51.779 -33.430 1.00 36.66 570 ARG A CA 1
ATOM 4519 C C . ARG A 1 570 ? 1.149 -51.474 -31.966 1.00 36.66 570 ARG A C 1
ATOM 4521 O O . ARG A 1 570 ? 0.723 -50.372 -31.621 1.00 36.66 570 ARG A O 1
ATOM 4528 N N . THR A 1 571 ? 1.395 -52.469 -31.121 1.00 34.66 571 THR A N 1
ATOM 4529 C CA . THR A 1 571 ? 1.147 -52.427 -29.679 1.00 34.66 571 THR A CA 1
ATOM 4530 C C . THR A 1 571 ? 2.471 -52.542 -28.936 1.00 34.66 571 THR A C 1
ATOM 4532 O O . THR A 1 571 ? 3.242 -53.461 -29.206 1.00 34.66 571 THR A O 1
ATOM 4535 N N . SER A 1 572 ? 2.738 -51.618 -28.011 1.00 35.59 572 SER A N 1
ATOM 4536 C CA . SER A 1 572 ? 3.905 -51.666 -27.122 1.00 35.59 572 SER A CA 1
ATOM 4537 C C . SER A 1 572 ? 3.450 -51.850 -25.673 1.00 35.59 572 SER A C 1
ATOM 4539 O O . SER A 1 572 ? 2.537 -51.156 -25.221 1.00 35.59 572 SER A O 1
ATOM 4541 N N . MET A 1 573 ? 4.071 -52.793 -24.956 1.00 35.12 573 MET A N 1
ATOM 4542 C CA . MET A 1 573 ? 3.895 -52.984 -23.513 1.00 35.12 573 MET A CA 1
ATOM 4543 C C . MET A 1 573 ? 5.108 -52.399 -22.787 1.00 35.12 573 MET A C 1
ATOM 4545 O O . MET A 1 573 ? 6.237 -52.810 -23.041 1.00 35.12 573 MET A O 1
ATOM 4549 N N . GLY A 1 574 ? 4.884 -51.424 -21.903 1.00 30.62 574 GLY A N 1
ATOM 4550 C CA . GLY A 1 574 ? 5.953 -50.765 -21.150 1.00 30.62 574 GLY A CA 1
ATOM 4551 C C . GLY A 1 574 ? 6.569 -51.692 -20.099 1.00 30.62 574 GLY A C 1
ATOM 4552 O O . GLY A 1 574 ? 5.901 -52.054 -19.133 1.00 30.62 574 GLY A O 1
ATOM 4553 N N . GLY A 1 575 ? 7.838 -52.059 -20.287 1.00 27.58 575 GLY A N 1
ATOM 4554 C CA . GLY A 1 575 ? 8.684 -52.709 -19.285 1.00 27.58 575 GLY A CA 1
ATOM 4555 C C . GLY A 1 575 ? 9.682 -51.718 -18.674 1.00 27.58 575 GLY A C 1
ATOM 4556 O O . GLY A 1 575 ? 10.184 -50.835 -19.366 1.00 27.58 575 GLY A O 1
ATOM 4557 N N . HIS A 1 576 ? 9.945 -51.858 -17.373 1.00 29.52 576 HIS A N 1
ATOM 4558 C CA . HIS A 1 576 ? 10.924 -51.079 -16.606 1.00 29.52 576 HIS A CA 1
ATOM 4559 C C . HIS A 1 576 ? 12.358 -51.237 -17.133 1.00 29.52 576 HIS A C 1
ATOM 4561 O O . HIS A 1 576 ? 12.779 -52.359 -17.398 1.00 29.52 576 HIS A O 1
ATOM 4567 N N . TYR A 1 577 ? 13.134 -50.146 -17.156 1.00 26.86 577 TYR A N 1
ATOM 4568 C CA . TYR A 1 577 ? 14.596 -50.197 -17.262 1.00 26.86 577 TYR A CA 1
ATOM 4569 C C . TYR A 1 577 ? 15.263 -49.202 -16.305 1.00 26.86 577 TYR A C 1
ATOM 4571 O O . TYR A 1 577 ? 14.939 -48.017 -16.302 1.00 26.86 577 TYR A O 1
ATOM 4579 N N . ASN A 1 578 ? 16.209 -49.721 -15.517 1.00 25.94 578 ASN A N 1
ATOM 4580 C CA . ASN A 1 578 ? 17.221 -48.980 -14.770 1.00 25.94 578 ASN A CA 1
ATOM 4581 C C . ASN A 1 578 ? 18.594 -49.235 -15.422 1.00 25.94 578 ASN A C 1
ATOM 4583 O O . ASN A 1 578 ? 18.944 -50.385 -15.676 1.00 25.94 578 ASN A O 1
ATOM 4587 N N . SER A 1 579 ? 19.385 -48.162 -15.528 1.00 28.19 579 SER A N 1
ATOM 4588 C CA . SER A 1 579 ? 20.859 -48.087 -15.581 1.00 28.19 579 SER A CA 1
ATOM 4589 C C . SER A 1 579 ? 21.651 -48.432 -16.868 1.00 28.19 579 SER A C 1
ATOM 4591 O O . SER A 1 579 ? 21.453 -49.462 -17.501 1.00 28.19 579 SER A O 1
ATOM 4593 N N . VAL A 1 580 ? 22.663 -47.570 -17.085 1.00 24.98 580 VAL A N 1
ATOM 4594 C CA . VAL A 1 580 ? 23.952 -47.702 -17.807 1.00 24.98 580 VAL A CA 1
ATOM 4595 C C . VAL A 1 580 ? 24.023 -47.286 -19.294 1.00 24.98 580 VAL A C 1
ATOM 4597 O O . VAL A 1 580 ? 23.257 -47.728 -20.138 1.00 24.98 580 VAL A O 1
ATOM 4600 N N . HIS A 1 581 ? 25.003 -46.405 -19.546 1.00 29.28 581 HIS A N 1
ATOM 4601 C CA . HIS A 1 581 ? 25.563 -45.865 -20.792 1.00 29.28 581 HIS A CA 1
ATOM 4602 C C . HIS A 1 581 ? 25.281 -46.597 -22.117 1.00 29.28 581 HIS A C 1
ATOM 4604 O O . HIS A 1 581 ? 25.685 -47.743 -22.281 1.00 29.28 581 HIS A O 1
ATOM 4610 N N . GLN A 1 582 ? 24.786 -45.840 -23.106 1.00 24.53 582 GLN A N 1
ATOM 4611 C CA . GLN A 1 582 ? 25.305 -45.777 -24.486 1.00 24.53 582 GLN A CA 1
ATOM 4612 C C . GLN A 1 582 ? 24.565 -44.668 -25.260 1.00 24.53 582 GLN A C 1
ATOM 4614 O O . GLN A 1 582 ? 23.342 -44.702 -25.382 1.00 24.53 582 GLN A O 1
ATOM 4619 N N . GLU A 1 583 ? 25.298 -43.670 -25.764 1.00 25.78 583 GLU A N 1
ATOM 4620 C CA . GLU A 1 583 ? 24.790 -42.729 -26.772 1.00 25.78 583 GLU A CA 1
ATOM 4621 C C . GLU A 1 583 ? 24.639 -43.453 -28.121 1.00 25.78 583 GLU A C 1
ATOM 4623 O O . GLU A 1 583 ? 25.570 -44.149 -28.531 1.00 25.78 583 GLU A O 1
ATOM 4628 N N . PRO A 1 584 ? 23.525 -43.280 -28.854 1.00 28.09 584 PRO A N 1
ATOM 4629 C CA . PRO A 1 584 ? 23.487 -43.579 -30.276 1.00 28.09 584 PRO A CA 1
ATOM 4630 C C . PRO A 1 584 ? 23.890 -42.334 -31.075 1.00 28.09 584 PRO A C 1
ATOM 4632 O O . PRO A 1 584 ? 23.199 -41.313 -31.048 1.00 28.09 584 PRO A O 1
ATOM 4635 N N . GLU A 1 585 ? 24.988 -42.448 -31.821 1.00 25.55 585 GLU A N 1
ATOM 4636 C CA . GLU A 1 585 ? 25.340 -41.557 -32.926 1.00 25.55 585 GLU A CA 1
ATOM 4637 C C . GLU A 1 585 ? 24.178 -41.481 -33.934 1.00 25.55 585 GLU A C 1
ATOM 4639 O O . GLU A 1 585 ? 23.755 -42.495 -34.493 1.00 25.55 585 GLU A O 1
ATOM 4644 N N . PHE A 1 586 ? 23.682 -40.274 -34.214 1.00 31.36 586 PHE A N 1
ATOM 4645 C CA . PHE A 1 586 ? 22.815 -40.019 -35.363 1.00 31.36 586 PHE A CA 1
ATOM 4646 C C . PHE A 1 586 ? 23.598 -39.222 -36.411 1.00 31.36 586 PHE A C 1
ATOM 4648 O O . PHE A 1 586 ? 23.981 -38.075 -36.184 1.00 31.36 586 PHE A O 1
ATOM 4655 N N . GLY A 1 587 ? 23.850 -39.861 -37.558 1.00 27.28 587 GLY A N 1
ATOM 4656 C CA . GLY A 1 587 ? 24.470 -39.250 -38.736 1.00 27.28 587 GLY A CA 1
ATOM 4657 C C . GLY A 1 587 ? 23.608 -38.151 -39.383 1.00 27.28 587 GLY A C 1
ATOM 4658 O O . GLY A 1 587 ? 22.424 -38.011 -39.064 1.00 27.28 587 GLY A O 1
ATOM 4659 N N . PRO A 1 588 ? 24.186 -37.353 -40.301 1.00 27.88 588 PRO A N 1
ATOM 4660 C CA . PRO A 1 588 ? 23.582 -36.114 -40.778 1.00 27.88 588 PRO A CA 1
ATOM 4661 C C . PRO A 1 588 ? 22.416 -36.399 -41.730 1.00 27.88 588 PRO A 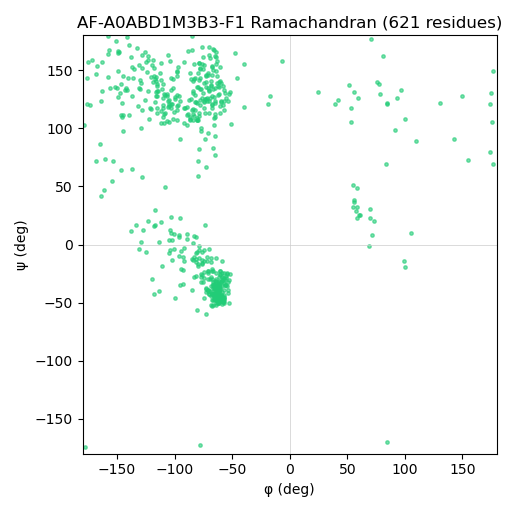C 1
ATOM 4663 O O . PRO A 1 588 ? 22.591 -37.034 -42.773 1.00 27.88 588 PRO A O 1
ATOM 4666 N N . PHE A 1 589 ? 21.225 -35.893 -41.405 1.00 28.81 589 PHE A N 1
ATOM 4667 C CA . PHE A 1 589 ? 20.109 -35.887 -42.347 1.00 28.81 589 PHE A CA 1
ATOM 4668 C C . PHE A 1 589 ? 20.213 -34.700 -43.305 1.00 28.81 589 PHE A C 1
ATOM 4670 O O . PHE A 1 589 ? 20.397 -33.552 -42.904 1.00 28.81 589 PHE A O 1
ATOM 4677 N N . LYS A 1 590 ? 20.120 -35.047 -44.591 1.00 26.02 590 LYS A N 1
ATOM 4678 C CA . LYS A 1 590 ? 20.178 -34.176 -45.760 1.00 26.02 590 LYS A CA 1
ATOM 4679 C C . LYS A 1 590 ? 19.050 -33.142 -45.773 1.00 26.02 590 LYS A C 1
ATOM 4681 O O . LYS A 1 590 ? 17.897 -33.459 -45.500 1.00 26.02 590 LYS A O 1
ATOM 4686 N N . GLU A 1 591 ? 19.447 -31.943 -46.183 1.00 23.98 591 GLU A N 1
ATOM 4687 C CA . GLU A 1 591 ? 18.683 -30.900 -46.872 1.00 23.98 591 GLU A CA 1
ATOM 4688 C C . GLU A 1 591 ? 17.398 -31.410 -47.553 1.00 23.98 591 GLU A C 1
ATOM 4690 O O . GLU A 1 591 ? 17.450 -32.246 -48.458 1.00 23.98 591 GLU A O 1
ATOM 4695 N N . ILE A 1 592 ? 16.248 -30.859 -47.154 1.00 24.78 592 ILE A N 1
ATOM 4696 C CA . ILE A 1 592 ? 15.017 -30.905 -47.947 1.00 24.78 592 ILE A CA 1
ATOM 4697 C C . ILE A 1 592 ? 14.732 -29.475 -48.398 1.00 24.78 592 ILE A C 1
ATOM 4699 O O . ILE A 1 592 ? 14.307 -28.624 -47.619 1.00 24.78 592 ILE A O 1
ATOM 4703 N N . ARG A 1 593 ? 15.020 -29.240 -49.678 1.00 22.09 593 ARG A N 1
ATOM 4704 C CA . ARG A 1 593 ? 14.573 -28.098 -50.474 1.00 22.09 593 ARG A CA 1
ATOM 4705 C C . ARG A 1 593 ? 13.070 -28.239 -50.726 1.00 22.09 593 ARG A C 1
ATOM 4707 O O . ARG A 1 593 ? 12.626 -29.312 -51.133 1.00 22.09 593 ARG A O 1
ATOM 4714 N N . ILE A 1 594 ? 12.317 -27.164 -50.526 1.00 25.78 594 ILE A N 1
ATOM 4715 C CA . ILE A 1 594 ? 10.979 -26.988 -51.098 1.00 25.78 594 ILE A CA 1
ATOM 4716 C C . ILE A 1 594 ? 11.056 -25.697 -51.912 1.00 25.78 594 ILE A C 1
ATOM 4718 O O . ILE A 1 594 ? 11.183 -24.626 -51.325 1.00 25.78 594 ILE A O 1
ATOM 4722 N N . ASP A 1 595 ? 11.036 -25.837 -53.236 1.00 24.55 595 ASP A N 1
ATOM 4723 C CA . ASP A 1 595 ? 10.833 -24.745 -54.189 1.00 24.55 595 ASP A CA 1
ATOM 4724 C C . ASP A 1 595 ? 9.381 -24.773 -54.704 1.00 24.55 595 ASP A C 1
ATOM 4726 O O . ASP A 1 595 ? 8.825 -25.849 -54.950 1.00 24.55 595 ASP A O 1
ATOM 4730 N N . ASP A 1 596 ? 8.861 -23.551 -54.879 1.00 28.23 596 ASP A N 1
ATOM 4731 C CA . ASP A 1 596 ? 7.765 -23.078 -55.742 1.00 28.23 596 ASP A CA 1
ATOM 4732 C C . ASP A 1 596 ? 6.310 -23.393 -55.296 1.00 28.23 596 ASP A C 1
ATOM 4734 O O . ASP A 1 596 ? 5.995 -24.468 -54.802 1.00 28.23 596 ASP A O 1
ATOM 4738 N N . ASP A 1 597 ? 5.303 -22.516 -55.407 1.00 26.17 597 ASP A N 1
ATOM 4739 C CA . ASP A 1 597 ? 5.180 -21.265 -56.159 1.00 26.17 597 ASP A CA 1
ATOM 4740 C C . ASP A 1 597 ? 3.929 -20.450 -55.720 1.00 26.17 597 ASP A C 1
ATOM 4742 O O . ASP A 1 597 ? 2.911 -21.008 -55.312 1.00 26.17 597 ASP A O 1
ATOM 4746 N N . ASN A 1 598 ? 4.000 -19.127 -55.908 1.00 25.77 598 ASN A N 1
ATOM 4747 C CA . ASN A 1 598 ? 2.918 -18.173 -56.227 1.00 25.77 598 ASN A CA 1
ATOM 4748 C C . ASN A 1 598 ? 1.623 -18.077 -55.378 1.00 25.77 598 ASN A C 1
ATOM 4750 O O . ASN A 1 598 ? 0.631 -18.764 -55.607 1.00 25.77 598 ASN A O 1
ATOM 4754 N N . SER A 1 599 ? 1.521 -17.008 -54.576 1.00 25.55 599 SER A N 1
ATOM 4755 C CA . SER A 1 599 ? 0.554 -15.917 -54.843 1.00 25.55 599 SER A CA 1
ATOM 4756 C C . SER A 1 599 ? 0.683 -14.763 -53.839 1.00 25.55 599 SER A C 1
ATOM 4758 O O . SER A 1 599 ? 0.515 -14.901 -52.630 1.00 25.55 599 SER A O 1
ATOM 4760 N N . TRP A 1 600 ? 0.969 -13.582 -54.384 1.00 24.20 600 TRP A N 1
ATOM 4761 C CA . TRP A 1 600 ? 0.892 -12.300 -53.700 1.00 24.20 600 TRP A CA 1
ATOM 4762 C C . TRP A 1 600 ? -0.565 -11.856 -53.572 1.00 24.20 600 TRP A C 1
ATOM 4764 O O . TRP A 1 600 ? -1.240 -11.686 -54.584 1.00 24.20 600 TRP A O 1
ATOM 4774 N N . THR A 1 601 ? -1.017 -11.544 -52.355 1.00 24.95 601 THR A N 1
ATOM 4775 C CA . THR A 1 601 ? -2.070 -10.533 -52.173 1.00 24.95 601 THR A CA 1
ATOM 4776 C C . THR A 1 601 ? -1.872 -9.777 -50.863 1.00 24.95 601 THR A C 1
ATOM 4778 O O . THR A 1 601 ? -2.029 -10.319 -49.774 1.00 24.95 601 THR A O 1
ATOM 4781 N N . ASN A 1 602 ? -1.518 -8.499 -51.002 1.00 24.92 602 ASN A N 1
ATOM 4782 C CA . ASN A 1 602 ? -1.625 -7.472 -49.973 1.00 24.92 602 ASN A CA 1
ATOM 4783 C C . ASN A 1 602 ? -3.102 -7.206 -49.664 1.00 24.92 602 ASN A C 1
ATOM 4785 O O . ASN A 1 602 ? -3.864 -6.939 -50.588 1.00 24.92 602 ASN A O 1
ATOM 4789 N N . LEU A 1 603 ? -3.466 -7.140 -48.384 1.00 24.19 603 LEU A N 1
ATOM 4790 C CA . LEU A 1 603 ? -4.615 -6.363 -47.915 1.00 24.19 603 LEU A CA 1
ATOM 4791 C C . LEU A 1 603 ? -4.284 -5.773 -46.540 1.00 24.19 603 LEU A C 1
ATOM 4793 O O . LEU A 1 603 ? -4.378 -6.429 -45.506 1.00 24.19 603 LEU A O 1
ATOM 4797 N N . TYR A 1 604 ? -3.867 -4.508 -46.561 1.00 22.62 604 TYR A N 1
ATOM 4798 C CA . TYR A 1 604 ? -3.917 -3.621 -45.408 1.00 22.62 604 TYR A CA 1
ATOM 4799 C C . TYR A 1 604 ? -5.328 -3.022 -45.295 1.00 22.62 604 TYR A C 1
ATOM 4801 O O . TYR A 1 604 ? -5.912 -2.610 -46.295 1.00 22.62 604 TYR A O 1
ATOM 4809 N N . ASN A 1 605 ? -5.752 -2.864 -44.040 1.00 24.38 605 ASN A N 1
ATOM 4810 C CA . ASN A 1 605 ? -6.760 -1.956 -43.482 1.00 24.38 605 ASN A CA 1
ATOM 4811 C C . ASN A 1 605 ? -8.216 -2.401 -43.230 1.00 24.38 605 ASN A C 1
ATOM 4813 O O . ASN A 1 605 ? -8.950 -2.841 -44.105 1.00 24.38 605 ASN A O 1
ATOM 4817 N N . MET A 1 606 ? -8.607 -2.025 -42.001 1.00 23.91 606 MET A N 1
ATOM 4818 C CA . MET A 1 606 ? -9.926 -1.861 -41.381 1.00 23.91 606 MET A CA 1
ATOM 4819 C C . MET A 1 606 ? -10.617 -3.089 -40.780 1.00 23.91 606 MET A C 1
ATOM 4821 O O . MET A 1 606 ? -11.024 -4.010 -41.473 1.00 23.91 606 MET A O 1
ATOM 4825 N N . GLY A 1 607 ? -10.897 -2.990 -39.475 1.00 24.00 607 GLY A N 1
ATOM 4826 C CA . GLY A 1 607 ? -12.075 -3.628 -38.891 1.00 24.00 607 GLY A CA 1
ATOM 4827 C C . GLY A 1 607 ? -11.871 -4.216 -37.505 1.00 24.00 607 GLY A C 1
ATOM 4828 O O . GLY A 1 607 ? -11.565 -5.390 -37.355 1.00 24.00 607 GLY A O 1
ATOM 4829 N N . THR A 1 608 ? -12.129 -3.407 -36.483 1.00 27.17 608 THR A N 1
ATOM 4830 C CA . THR A 1 608 ? -12.569 -3.837 -35.151 1.00 27.17 608 THR A CA 1
ATOM 4831 C C . THR A 1 608 ? -13.578 -4.988 -35.244 1.00 27.17 608 THR A C 1
ATOM 4833 O O . THR A 1 608 ? -14.684 -4.791 -35.743 1.00 27.17 608 THR A O 1
ATOM 4836 N N . LEU A 1 609 ? -13.253 -6.162 -34.696 1.00 25.25 609 LEU A N 1
ATOM 4837 C CA . LEU A 1 609 ? -14.225 -7.236 -34.487 1.00 25.25 609 LEU A CA 1
ATOM 4838 C C . LEU A 1 609 ? -14.128 -7.787 -33.065 1.00 25.25 609 LEU A C 1
ATOM 4840 O O . LEU A 1 609 ? -13.096 -8.265 -32.602 1.00 25.25 609 LEU A O 1
ATOM 4844 N N . LYS A 1 610 ? -15.263 -7.647 -32.378 1.00 25.45 610 LYS A N 1
ATOM 4845 C CA . LYS A 1 610 ? -15.590 -8.166 -31.054 1.00 25.45 610 LYS A CA 1
ATOM 4846 C C . LYS A 1 610 ? -15.322 -9.673 -30.994 1.00 25.45 610 LYS A C 1
ATOM 4848 O O . LYS A 1 610 ? -15.859 -10.420 -31.807 1.00 25.45 610 LYS A O 1
ATOM 4853 N N . LEU A 1 611 ? -14.593 -10.121 -29.974 1.00 23.20 611 LEU A N 1
ATOM 4854 C CA . LEU A 1 611 ? -14.612 -11.519 -29.546 1.00 23.20 611 LEU A CA 1
ATOM 4855 C C . LEU A 1 611 ? -16.010 -11.844 -28.995 1.00 23.20 611 LEU A C 1
ATOM 4857 O O . LEU A 1 611 ? -16.357 -11.447 -27.884 1.00 23.20 611 LEU A O 1
ATOM 4861 N N . GLN A 1 612 ? -16.822 -12.544 -29.787 1.00 24.81 612 GLN A N 1
ATOM 4862 C CA . GLN A 1 612 ? -17.977 -13.285 -29.288 1.00 24.81 612 GLN A CA 1
ATOM 4863 C C . GLN A 1 612 ? -17.521 -14.683 -28.868 1.00 24.81 612 GLN A C 1
ATOM 4865 O O . GLN A 1 612 ? -16.914 -15.427 -29.635 1.00 24.81 612 GLN A O 1
ATOM 4870 N N . SER A 1 613 ? -17.818 -15.013 -27.618 1.00 24.88 613 SER A N 1
ATOM 4871 C CA . SER A 1 613 ? -17.659 -16.325 -27.011 1.00 24.88 613 SER A CA 1
ATOM 4872 C C . SER A 1 613 ? -18.585 -17.347 -27.677 1.00 24.88 613 SER A C 1
ATOM 4874 O O . SER A 1 613 ? -19.805 -17.206 -27.652 1.00 24.88 613 SER A O 1
ATOM 4876 N N . PHE A 1 614 ? -18.015 -18.421 -28.225 1.00 23.86 614 PHE A N 1
ATOM 4877 C CA . PHE A 1 614 ? -18.777 -19.620 -28.570 1.00 23.86 614 PHE A CA 1
ATOM 4878 C C . PHE A 1 614 ? -18.757 -20.587 -27.384 1.00 23.86 614 PHE A C 1
ATOM 4880 O O . PHE A 1 614 ? -17.753 -21.234 -27.095 1.00 23.86 614 PHE A O 1
ATOM 4887 N N . ILE A 1 615 ? -19.888 -20.658 -26.682 1.00 24.47 615 ILE A N 1
ATOM 4888 C CA . ILE A 1 615 ? -20.203 -21.700 -25.703 1.00 24.47 615 ILE A CA 1
ATOM 4889 C C . ILE A 1 615 ? -20.763 -22.892 -26.483 1.00 24.47 615 ILE A C 1
ATOM 4891 O O . ILE A 1 615 ? -21.865 -22.807 -27.023 1.00 24.47 615 ILE A O 1
ATOM 4895 N N . TYR A 1 616 ? -20.040 -24.010 -26.523 1.00 24.78 616 TYR A N 1
ATOM 4896 C CA . TYR A 1 616 ? -20.621 -25.285 -26.945 1.00 24.78 616 TYR A CA 1
ATOM 4897 C C . TYR A 1 616 ? -21.432 -25.875 -25.783 1.00 24.78 616 TYR A C 1
ATOM 4899 O O . TYR A 1 616 ? -20.873 -26.294 -24.769 1.00 24.78 616 TYR A O 1
ATOM 4907 N N . ARG A 1 617 ? -22.764 -25.896 -25.928 1.00 25.39 617 ARG A N 1
ATOM 4908 C CA . ARG A 1 617 ? -23.660 -26.742 -25.127 1.00 25.39 617 ARG A CA 1
ATOM 4909 C C . ARG A 1 617 ? -23.533 -28.180 -25.619 1.00 25.39 617 ARG A C 1
ATOM 4911 O O . ARG A 1 617 ? -23.782 -28.447 -26.789 1.00 25.39 617 ARG A O 1
ATOM 4918 N N . TYR A 1 618 ? -23.201 -29.092 -24.713 1.00 25.16 618 TYR A N 1
ATOM 4919 C CA . TYR A 1 618 ? -23.475 -30.514 -24.888 1.00 25.16 618 TYR A CA 1
ATOM 4920 C C . TYR A 1 618 ? -24.871 -30.790 -24.320 1.00 25.16 618 TYR A C 1
ATOM 4922 O O . TYR A 1 618 ? -25.083 -30.676 -23.113 1.00 25.16 618 TYR A O 1
ATOM 4930 N N . GLU A 1 619 ? -25.824 -31.111 -25.191 1.00 28.61 619 GLU A N 1
ATOM 4931 C CA . GLU A 1 619 ? -27.094 -31.725 -24.806 1.00 28.61 619 GLU A CA 1
ATOM 4932 C C . GLU A 1 619 ? -26.884 -33.239 -24.712 1.00 28.61 619 GLU A C 1
ATOM 4934 O O . GLU A 1 619 ? -26.562 -33.900 -25.698 1.00 28.61 619 GLU A O 1
ATOM 4939 N N . SER A 1 620 ? -27.037 -33.793 -23.510 1.00 27.62 620 SER A N 1
ATOM 4940 C CA . SER A 1 620 ? -27.137 -35.234 -23.298 1.00 27.62 620 SER A CA 1
ATOM 4941 C C . SER A 1 620 ? -28.597 -35.657 -23.456 1.00 27.62 620 SER A C 1
ATOM 4943 O O . SER A 1 620 ? -29.419 -35.385 -22.578 1.00 27.62 620 SER A O 1
ATOM 4945 N N . MET A 1 621 ? -28.918 -36.336 -24.555 1.00 26.78 621 MET A N 1
ATOM 4946 C CA . MET A 1 621 ? -30.101 -37.192 -24.625 1.00 26.78 621 MET A CA 1
ATOM 4947 C C . MET A 1 621 ? -29.744 -38.547 -23.998 1.00 26.78 621 MET A C 1
ATOM 4949 O O . MET A 1 621 ? -28.771 -39.174 -24.410 1.00 26.78 621 MET A O 1
ATOM 4953 N N . GLY A 1 622 ? -30.498 -38.962 -22.976 1.00 38.00 622 GLY A N 1
ATOM 4954 C CA . GLY A 1 622 ? -30.567 -40.367 -22.548 1.00 38.00 622 GLY A CA 1
ATOM 4955 C C . GLY A 1 622 ? -31.466 -41.182 -23.491 1.00 38.00 622 GLY A C 1
ATOM 4956 O O . GLY A 1 622 ? -31.940 -40.624 -24.488 1.00 38.00 622 GLY A O 1
ATOM 4957 N N . PRO A 1 623 ? -31.786 -42.452 -23.184 1.00 34.19 623 PRO A N 1
ATOM 4958 C CA . PRO A 1 623 ? -31.436 -43.247 -22.001 1.00 34.19 623 PRO A CA 1
ATOM 4959 C C . PRO A 1 623 ? -30.170 -44.103 -22.140 1.00 34.19 623 PRO A C 1
ATOM 4961 O O . PRO A 1 623 ? -29.829 -44.503 -23.276 1.00 34.19 623 PRO A O 1
#